Protein AF-A0AAN0IUP1-F1 (afdb_monomer)

Radius of gyration: 58.54 Å; Cα contacts (8 Å, |Δi|>4): 706; chains: 1; bounding box: 157×60×130 Å

Solvent-accessible surface area (backbone atoms only — not comparable to full-atom values): 37793 Å² total; per-residue (Å²): 145,80,88,90,78,92,86,83,76,89,73,86,85,80,87,77,66,53,87,85,48,51,64,49,84,89,52,55,70,70,56,53,50,24,53,51,49,21,56,51,25,57,72,72,66,43,55,75,60,19,48,62,48,45,71,78,63,82,58,68,47,51,52,53,38,52,49,53,51,35,57,76,65,72,49,59,88,84,35,70,73,59,41,55,55,48,25,62,74,68,66,42,41,66,59,44,25,51,42,23,51,77,68,69,40,50,71,61,19,50,53,41,12,71,76,70,20,64,89,48,34,38,56,54,26,40,53,48,13,53,50,28,47,76,72,65,40,56,74,61,13,46,56,23,19,53,67,32,68,46,30,62,56,54,46,48,66,71,28,67,89,40,64,68,64,40,49,55,47,38,72,71,63,71,42,47,64,40,31,42,54,52,18,53,51,28,46,74,72,65,43,53,69,65,13,37,56,31,19,58,73,41,65,39,48,40,60,34,30,52,50,28,48,73,75,64,42,53,68,60,32,47,50,52,30,70,74,68,62,43,37,63,18,18,37,57,57,14,57,58,26,58,73,45,91,49,67,70,44,31,57,48,14,39,55,24,15,53,67,38,67,39,38,66,61,28,42,54,51,24,60,80,71,64,39,61,75,60,33,54,57,44,28,74,74,39,53,50,69,45,12,45,54,49,16,56,55,25,64,77,38,87,91,42,46,67,59,16,33,52,28,22,44,76,42,69,40,52,70,62,18,50,52,47,26,65,73,69,66,42,61,73,63,45,52,59,55,57,73,69,62,53,75,86,53,61,47,70,60,37,47,55,51,20,58,48,27,50,76,70,70,38,52,70,61,17,35,54,34,26,49,56,47,70,37,50,69,62,27,49,51,48,31,61,74,70,65,53,87,77,46,74,72,53,52,55,74,63,48,81,77,86,61,100,81,63,50,76,64,56,51,50,51,50,34,51,52,31,43,52,54,18,53,45,27,48,77,70,65,41,18,67,62,17,19,53,34,16,47,74,42,68,36,56,68,60,15,47,54,28,32,62,73,59,65,49,61,65,61,41,55,50,50,33,68,71,66,72,43,44,66,49,17,43,54,46,24,60,56,50,65,78,44,75,34,80,88,33,65,66,54,42,51,47,31,55,50,22,20,60,73,32,68,36,40,68,63,46,21,50,49,24,46,51,51,20,49,49,27,43,76,77,64,68,34,58,68,61,17,49,54,29,44,50,52,20,48,57,40,50,72,72,53,87,61,98,54,55,68,65,52,50,52,51,47,54,51,51,52,52,31,44,54,53,44,51,52,51,53,54,34,64,69,42,29,87,82,42,50,71,62,32,45,55,51,49,56,57,49,71,68,42,95,61,40,78,80,50,44,64,62,59,56,57,49,30,54,50,31,52,50,30,48,71,73,64,41,40,67,61,20,50,51,52,52,51,51,48,41,70,78,40,76,87,64,67,54,70,82,57,34,60,62,70,60,50,52,54,39,21,69,74,68,78,50,86,80,68,80,84,74,86,76,81,77,86,75,85,88,80,91,85,85,85,91,77,87,82,88,86,82,88,83,92,130

Organism: Amphimedon queenslandica (NCBI:txid400682)

InterPro domains:
  IPR011990 Tetratricopeptide-like helical domain superfamily [SSF48452] (93-331)
  IPR056156 IF140, C-terminal TPR domain [PF24760] (507-629)
  IPR056168 IF140/IFT172/WDR19, TPR domain [PF24762] (45-80)
  IPR056168 IF140/IFT172/WDR19, TPR domain [PF24762] (81-498)

Sequence (685 aa):
MRKLVDSVSSLPVERLPLRDFKGLEDCDPPTVKAVLSFSYHSTMGNMDEAFKDVKNIKSKGVWETLAMMCVKTHRLDVAQDTAEELFLSSGRYDLLNQFYQNSGRWQKAVEVAELNDRLHLKNTYYNLAKHSESVGEIKSAIKSYEQSGTHRFEVVRMLINDPEDLSEYNLRAQDKEVQHYWAEHLECSGDLDGAIDQYRACEDYRSVARLLIFMGDTEEAIKVVEETKDKAAAYHVARVFAQSEDWYRVKKAVRFYTMAKCYSHAITVTKDFGMEAELMNLALLSTTEDKIDAAKYFETKSDSKENAILLYHRAGELSKALELCFQYRQYEVLQQIAEELTESTNPETVRRVAEYFIQQEQFEKAVQMLLQSHKLSEALEMCLRYNVIINEELAEKLTPSPAENETVEETNERVKQLNALADGLVSQGSYHLAAMKYTQASNKLQAMKALLKSGDTERVVFFANVSRQKEIYIMAANYLQSLDWRSNPTVMKNIISFYTKGRALEMLSNFYDTCAKVEIEEYQNYEKALAALNEALLVLEKSKGKHVTSIEEKKTFLKRRLELITKFIDIRSSYPDSPDQSIDQCLLLLNDPHIDTALRTGDLYAMIITHYAYQGDHQQAYKYINELRKRQPGVNLTFYIKQQTLDSINKALGTTLGGESEEKEEEEEKGGDEGSDDSIEEVVD

Mean predicted aligned error: 18.83 Å

Secondary structure (DSSP, 8-state):
-----S---------PPPGGGTT-TTS-HHHHHHHHHHHHHHHHT-HHHHHHHHTT---HHHHHHHHHHHHHTT--TT-TTHHHHHHHHHT-HHHHHHHHHHTT-HHHHHHHHHHT-TTTHHHHHHHHHHHHHHHT-HHHHHHHHHHHT-HHHHHHHHHTT-HHHHHHHHHHH--HHHHHHHHHHHHHHT-HHHHHHHHHHTT-HHHHHHHHHHHT-HHHHHHHHHHH--HHHHHHHHHHHHTSS-HHHHHHHHHHHHHTT-HHHHHHHHHHTT-HHHHHHHHHHS-HHHHHHHHHHHHH-STTHHHHHHHHHHHT-HHHHHHHHHHHT-HHHHHHHHHT--TTS-HHHHHHHHHHHHHTT-HHHHHHHHHHTT-HHHHHHHHHHHT----HHHHHHTSPPPPTT--HHHHHHHHHHHHHHHHHHHHTT-HHHHHHHHHHTT-HHHHHHHHHHH--HHHHHHHHHHH--HHHHHHHHHHHHTS-TTT-HHHHHHHHHHHHHTT-HHHHHHHHHHHHHHHHHTT--HHHHHHHHHHHHHHHHH---S-HHHHHHHHHHHHHHHHHHHHHHHHHHHTTT-HHHHHHHHHHHHT-TTGGGTS-HHHHHHHHHHHHHHHT-HHHHHHHHHHHHHHSTT--GGGTS-HHHHHHHHHHHT---S---------------------------

Structure (mmCIF, N/CA/C/O backbone):
data_AF-A0AAN0IUP1-F1
#
_entry.id   AF-A0AAN0IUP1-F1
#
loop_
_atom_site.group_PDB
_atom_site.id
_atom_site.type_symbol
_atom_site.label_atom_id
_atom_site.label_alt_id
_atom_site.label_comp_id
_atom_site.label_asym_id
_atom_site.label_entity_id
_atom_site.label_seq_id
_atom_site.pdbx_PDB_ins_code
_atom_site.Cartn_x
_atom_site.Cartn_y
_atom_site.Cartn_z
_atom_site.occupancy
_atom_site.B_iso_or_equiv
_atom_site.auth_seq_id
_atom_site.auth_comp_id
_atom_site.auth_asym_id
_atom_site.auth_atom_id
_atom_site.pdbx_PDB_model_num
ATOM 1 N N . MET A 1 1 ? 57.538 31.617 29.903 1.00 43.47 1 MET A N 1
ATOM 2 C CA . MET A 1 1 ? 57.903 30.959 28.629 1.00 43.47 1 MET A CA 1
ATOM 3 C C . MET A 1 1 ? 59.047 29.973 28.860 1.00 43.47 1 MET A C 1
ATOM 5 O O . MET A 1 1 ? 60.183 30.209 28.477 1.00 43.47 1 MET A O 1
ATOM 9 N N . ARG A 1 2 ? 58.740 28.887 29.574 1.00 40.34 2 ARG A N 1
ATOM 10 C CA . ARG A 1 2 ? 59.585 27.708 29.797 1.00 40.34 2 ARG A CA 1
ATOM 11 C C . ARG A 1 2 ? 58.718 26.511 29.400 1.00 40.34 2 ARG A C 1
ATOM 13 O O . ARG A 1 2 ? 57.550 26.511 29.775 1.00 40.34 2 ARG A O 1
ATOM 20 N N . LYS A 1 3 ? 59.340 25.520 28.755 1.00 37.06 3 LYS A N 1
ATOM 21 C CA . LYS A 1 3 ? 58.830 24.177 28.412 1.00 37.06 3 LYS A CA 1
ATOM 22 C C . LYS A 1 3 ? 57.928 24.077 27.175 1.00 37.06 3 LYS A C 1
ATOM 24 O O . LYS A 1 3 ? 56.714 24.101 27.288 1.00 37.06 3 LYS A O 1
ATOM 29 N N . LEU A 1 4 ? 58.575 23.872 26.029 1.00 36.19 4 LEU A N 1
ATOM 30 C CA . LEU A 1 4 ? 58.133 22.991 24.938 1.00 36.19 4 LEU A CA 1
ATOM 31 C C . LEU A 1 4 ? 59.415 22.434 24.286 1.00 36.19 4 LEU A C 1
ATOM 33 O O . LEU A 1 4 ? 59.810 22.802 23.187 1.00 36.19 4 LEU A O 1
ATOM 37 N N . VAL A 1 5 ? 60.136 21.639 25.076 1.00 49.38 5 VAL A N 1
ATOM 38 C CA . VAL A 1 5 ? 61.118 20.651 24.611 1.00 49.38 5 VAL A CA 1
ATOM 39 C C . VAL A 1 5 ? 60.400 19.307 24.760 1.00 49.38 5 VAL A C 1
ATOM 41 O O . VAL A 1 5 ? 59.665 19.143 25.733 1.00 49.38 5 VAL A O 1
ATOM 44 N N . ASP A 1 6 ? 60.609 18.416 23.790 1.00 46.66 6 ASP A N 1
ATOM 45 C CA . ASP A 1 6 ? 60.092 17.039 23.669 1.00 46.66 6 ASP A CA 1
ATOM 46 C C . ASP A 1 6 ? 58.769 16.861 22.903 1.00 46.66 6 ASP A C 1
ATOM 48 O O . ASP A 1 6 ? 57.707 16.664 23.487 1.00 46.66 6 ASP A O 1
ATOM 52 N N . SER A 1 7 ? 58.844 16.904 21.563 1.00 47.22 7 SER A N 1
ATOM 53 C CA . SER A 1 7 ? 58.100 16.019 20.632 1.00 47.22 7 SER A CA 1
ATOM 54 C C . SER A 1 7 ? 58.233 16.478 19.169 1.00 47.22 7 SER A C 1
ATOM 56 O O . SER A 1 7 ? 57.331 17.090 18.609 1.00 47.22 7 SER A O 1
ATOM 58 N N . VAL A 1 8 ? 59.340 16.134 18.501 1.00 46.56 8 VAL A N 1
ATOM 59 C CA . VAL A 1 8 ? 59.295 15.911 17.045 1.00 46.56 8 VAL A CA 1
ATOM 60 C C . VAL A 1 8 ? 59.931 14.560 16.763 1.00 46.56 8 VAL A C 1
ATOM 62 O O . VAL A 1 8 ? 61.143 14.370 16.776 1.00 46.56 8 VAL A O 1
ATOM 65 N N . SER A 1 9 ? 59.018 13.618 16.604 1.00 43.47 9 SER A N 1
ATOM 66 C CA . SER A 1 9 ? 59.139 12.255 16.126 1.00 43.47 9 SER A CA 1
ATOM 67 C C . SER A 1 9 ? 60.028 12.094 14.893 1.00 43.47 9 SER A C 1
ATOM 69 O O . SER A 1 9 ? 59.952 12.862 13.936 1.00 43.47 9 SER A O 1
ATOM 71 N N . SER A 1 10 ? 60.787 11.001 14.912 1.00 56.50 10 SER A N 1
ATOM 72 C CA . SER A 1 10 ? 61.372 10.297 13.772 1.00 56.50 10 SER A CA 1
ATOM 73 C C . SER A 1 10 ? 60.447 10.261 12.546 1.00 56.50 10 SER A C 1
ATOM 75 O O . SER A 1 10 ? 59.453 9.534 12.537 1.00 56.50 10 SER A O 1
ATOM 77 N N . LEU A 1 11 ? 60.798 11.001 11.495 1.00 48.50 11 LEU A N 1
ATOM 78 C CA . LEU A 1 11 ? 60.271 10.759 10.152 1.00 48.50 11 LEU A CA 1
ATOM 79 C C . LEU A 1 11 ? 61.063 9.593 9.530 1.00 48.50 11 LEU A C 1
ATOM 81 O O . LEU A 1 11 ? 62.297 9.644 9.549 1.00 48.50 11 LEU A O 1
ATOM 85 N 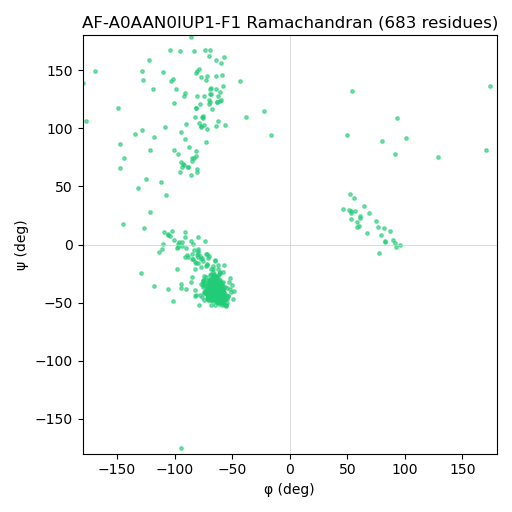N . PRO A 1 12 ? 60.412 8.541 9.003 1.00 53.62 12 PRO A N 1
ATOM 86 C CA . PRO A 1 12 ? 61.114 7.475 8.303 1.00 53.62 12 PRO A CA 1
ATOM 87 C C . PRO A 1 12 ? 61.691 8.043 7.002 1.00 53.62 12 PRO A C 1
ATOM 89 O O . PRO A 1 12 ? 60.960 8.498 6.127 1.00 53.62 12 PRO A O 1
ATOM 92 N N . VAL A 1 13 ? 63.019 8.052 6.884 1.00 62.88 13 VAL A N 1
ATOM 93 C CA . VAL A 1 13 ? 63.693 8.372 5.622 1.00 62.88 13 VAL A CA 1
ATOM 94 C C . VAL A 1 13 ? 63.583 7.142 4.728 1.00 62.88 13 VAL A C 1
ATOM 96 O O . VAL A 1 13 ? 64.319 6.173 4.911 1.00 62.88 13 VAL A O 1
ATOM 99 N N . GLU A 1 14 ? 62.656 7.167 3.777 1.00 59.53 14 GLU A N 1
ATOM 100 C CA . GLU A 1 14 ? 62.517 6.113 2.775 1.00 59.53 14 GLU A CA 1
ATOM 101 C C . GLU A 1 14 ? 63.540 6.343 1.652 1.00 59.53 14 GLU A C 1
ATOM 103 O O . GLU A 1 14 ? 63.548 7.382 0.988 1.00 59.53 14 GLU A O 1
ATOM 108 N N . ARG A 1 15 ? 64.473 5.403 1.472 1.00 67.56 15 ARG A N 1
ATOM 109 C CA . ARG A 1 15 ? 65.486 5.471 0.411 1.00 67.56 15 ARG A CA 1
ATOM 110 C C . ARG A 1 15 ? 64.939 4.792 -0.837 1.00 67.56 15 ARG A C 1
ATOM 112 O O . ARG A 1 15 ? 64.916 3.569 -0.903 1.00 67.56 15 ARG A O 1
ATOM 119 N N . LEU A 1 16 ? 64.522 5.587 -1.819 1.00 61.56 16 LEU A N 1
ATOM 120 C CA . LEU A 1 16 ? 64.077 5.077 -3.113 1.00 61.56 16 LEU A CA 1
ATOM 121 C C . LEU A 1 16 ? 65.252 5.028 -4.111 1.00 61.56 16 LEU A C 1
ATOM 123 O O . LEU A 1 16 ? 65.937 6.035 -4.302 1.00 61.56 16 LEU A O 1
ATOM 127 N N . PRO A 1 17 ? 65.493 3.880 -4.757 1.00 63.50 17 PRO A N 1
ATOM 128 C CA . PRO A 1 17 ? 66.521 3.721 -5.779 1.00 63.50 17 PRO A CA 1
ATOM 129 C C . PRO A 1 17 ? 66.115 4.446 -7.069 1.00 63.50 17 PRO A C 1
ATOM 131 O O . PRO A 1 17 ? 64.938 4.495 -7.438 1.00 63.50 17 PRO A O 1
ATOM 134 N N . LEU A 1 18 ? 67.100 5.014 -7.773 1.00 60.00 18 LEU A N 1
ATOM 135 C CA . LEU A 1 18 ? 66.890 5.630 -9.087 1.00 60.00 18 LEU A CA 1
ATOM 136 C C . LEU A 1 18 ? 66.320 4.595 -10.069 1.00 60.00 18 LEU A C 1
ATOM 138 O O . LEU A 1 18 ? 66.671 3.421 -10.005 1.00 60.00 18 LEU A O 1
ATOM 142 N N . ARG A 1 19 ? 65.450 5.029 -10.994 1.00 57.34 19 ARG A N 1
ATOM 143 C CA . ARG A 1 19 ? 64.669 4.133 -11.873 1.00 57.34 19 ARG A CA 1
ATOM 144 C C . ARG A 1 19 ? 65.523 3.106 -12.623 1.00 57.34 19 ARG A C 1
ATOM 146 O O . ARG A 1 19 ? 65.106 1.961 -12.758 1.00 57.34 19 ARG A O 1
ATOM 153 N N . ASP A 1 20 ? 66.703 3.522 -13.072 1.00 54.50 20 ASP A N 1
ATOM 154 C CA . ASP A 1 20 ? 67.641 2.698 -13.841 1.00 54.50 20 ASP A CA 1
ATOM 155 C C . ASP A 1 20 ? 68.649 1.945 -12.947 1.00 54.50 20 ASP A C 1
ATOM 157 O O . ASP A 1 20 ? 69.563 1.306 -13.445 1.00 54.50 20 ASP A O 1
ATOM 161 N N . PHE A 1 21 ? 68.483 2.017 -11.622 1.00 62.47 21 PHE A N 1
ATOM 162 C CA . PHE A 1 21 ? 69.286 1.333 -10.601 1.00 62.47 21 PHE A CA 1
ATOM 163 C C . PHE A 1 21 ? 68.417 0.514 -9.631 1.00 62.47 21 PHE A C 1
ATOM 165 O O . PHE A 1 21 ? 68.869 0.103 -8.564 1.00 62.47 21 PHE A O 1
ATOM 172 N N . LYS A 1 22 ? 67.155 0.281 -9.996 1.00 60.78 22 LYS A N 1
ATOM 173 C CA . LYS A 1 22 ? 66.226 -0.564 -9.245 1.00 60.78 22 LYS A CA 1
ATOM 174 C C . LYS A 1 22 ? 66.676 -2.032 -9.350 1.00 60.78 22 LYS A C 1
ATOM 176 O O . LYS A 1 22 ? 67.021 -2.472 -10.445 1.00 60.78 22 LYS A O 1
ATOM 181 N N . GLY A 1 23 ? 66.711 -2.770 -8.242 1.00 62.12 23 GLY A N 1
ATOM 182 C CA . GLY A 1 23 ? 67.279 -4.125 -8.129 1.00 62.12 23 GLY A CA 1
ATOM 183 C C . GLY A 1 23 ? 68.734 -4.186 -7.629 1.00 62.12 23 GLY A C 1
ATOM 184 O O . GLY A 1 23 ? 69.291 -5.277 -7.507 1.00 62.12 23 GLY A O 1
ATOM 185 N N . LEU A 1 24 ? 69.362 -3.034 -7.351 1.00 65.19 24 LEU A N 1
ATOM 186 C CA . LEU A 1 24 ? 70.721 -2.920 -6.791 1.00 65.19 24 LEU A CA 1
ATOM 187 C C . LEU A 1 24 ? 70.736 -2.632 -5.283 1.00 65.19 24 LEU A C 1
ATOM 189 O O . LEU A 1 24 ? 71.807 -2.416 -4.719 1.00 65.19 24 LEU A O 1
ATOM 193 N N . GLU A 1 25 ? 69.574 -2.596 -4.633 1.00 66.75 25 GLU A N 1
ATOM 194 C CA . GLU A 1 25 ? 69.416 -2.102 -3.261 1.00 66.75 25 GLU A CA 1
ATOM 195 C C . GLU A 1 25 ? 70.092 -3.016 -2.230 1.00 66.75 25 GLU A C 1
ATOM 197 O O . GLU A 1 25 ? 70.725 -2.521 -1.299 1.00 66.75 25 GLU A O 1
ATOM 202 N N . ASP A 1 26 ? 70.023 -4.332 -2.452 1.00 61.53 26 ASP A N 1
ATOM 203 C CA . ASP A 1 26 ? 70.585 -5.369 -1.574 1.00 61.53 26 ASP A CA 1
ATOM 204 C C . ASP A 1 26 ? 71.909 -5.956 -2.105 1.00 61.53 26 ASP A C 1
ATOM 206 O O . ASP A 1 26 ? 72.391 -6.987 -1.628 1.00 61.53 26 ASP A O 1
ATOM 210 N N . CYS A 1 27 ? 72.504 -5.328 -3.125 1.00 67.12 27 CYS A N 1
ATOM 211 C CA . CYS A 1 27 ? 73.761 -5.789 -3.711 1.00 67.12 27 CYS A CA 1
ATOM 212 C C . CYS A 1 27 ? 74.970 -5.354 -2.874 1.00 67.12 27 CYS A C 1
ATOM 214 O O . CYS A 1 27 ? 74.992 -4.288 -2.256 1.00 67.12 27 CYS A O 1
ATOM 216 N N . ASP A 1 28 ? 76.025 -6.167 -2.886 1.00 71.75 28 ASP A N 1
ATOM 217 C CA . ASP A 1 28 ? 77.265 -5.847 -2.194 1.00 71.75 28 ASP A CA 1
ATOM 218 C C . ASP A 1 28 ? 77.928 -4.584 -2.796 1.00 71.75 28 ASP A C 1
ATOM 220 O O . ASP A 1 28 ? 77.877 -4.366 -4.013 1.00 71.75 28 ASP A O 1
ATOM 224 N N . PRO A 1 29 ? 78.590 -3.738 -1.978 1.00 72.50 29 PRO A N 1
ATOM 225 C CA . PRO A 1 29 ? 79.241 -2.510 -2.448 1.00 72.50 29 PRO A CA 1
ATOM 226 C C . PRO A 1 29 ? 80.188 -2.667 -3.663 1.00 72.50 29 PRO A C 1
ATOM 228 O O . PRO A 1 29 ? 80.224 -1.753 -4.493 1.00 72.50 29 PRO A O 1
ATOM 231 N N . PRO A 1 30 ? 80.940 -3.781 -3.823 1.00 72.19 30 PRO A N 1
ATOM 232 C CA . PRO A 1 30 ? 81.718 -4.058 -5.034 1.00 72.19 30 PRO A CA 1
ATOM 233 C C . PRO A 1 30 ? 80.860 -4.126 -6.302 1.00 72.19 30 PRO A C 1
ATOM 235 O O . PRO A 1 30 ? 81.216 -3.524 -7.314 1.00 72.19 30 PRO A O 1
ATOM 238 N N . THR A 1 31 ? 79.717 -4.809 -6.236 1.00 68.31 31 THR A N 1
ATOM 239 C CA . THR A 1 31 ? 78.783 -4.968 -7.354 1.00 68.31 31 THR A CA 1
ATOM 240 C C . THR A 1 31 ? 78.157 -3.633 -7.751 1.00 68.31 31 THR A C 1
ATOM 242 O O . THR A 1 31 ? 78.135 -3.294 -8.932 1.00 68.31 31 THR A O 1
ATOM 245 N N . VAL A 1 32 ? 77.730 -2.813 -6.784 1.00 70.75 32 VAL A N 1
ATOM 246 C CA . VAL A 1 32 ? 77.173 -1.472 -7.064 1.00 70.75 32 VAL A CA 1
ATOM 247 C C . VAL A 1 32 ? 78.206 -0.573 -7.748 1.00 70.75 32 VAL A C 1
ATOM 249 O O . VAL A 1 32 ? 77.893 0.121 -8.717 1.00 70.75 32 VAL A O 1
ATOM 252 N N . LYS A 1 33 ? 79.464 -0.616 -7.288 1.00 73.94 33 LYS A N 1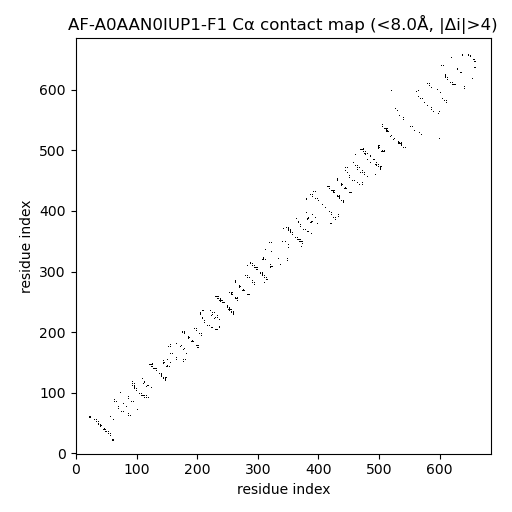
ATOM 253 C CA . LYS A 1 33 ? 80.562 0.137 -7.903 1.00 73.94 33 LYS A CA 1
ATOM 254 C C . LYS A 1 33 ? 80.822 -0.316 -9.339 1.00 73.94 33 LYS A C 1
ATOM 256 O O . LYS A 1 33 ? 80.979 0.531 -10.209 1.00 73.94 33 LYS A O 1
ATOM 261 N N . ALA A 1 34 ? 80.820 -1.621 -9.588 1.00 71.81 34 ALA A N 1
ATOM 262 C CA . ALA A 1 34 ? 81.025 -2.178 -10.918 1.00 71.81 34 ALA A CA 1
ATOM 263 C C . ALA A 1 34 ? 79.933 -1.751 -11.921 1.00 71.81 34 ALA A C 1
ATOM 265 O O . ALA A 1 34 ? 80.241 -1.433 -13.066 1.00 71.81 34 ALA A O 1
ATOM 266 N N . VAL A 1 35 ? 78.673 -1.648 -11.489 1.00 69.81 35 VAL A N 1
ATOM 267 C CA . VAL A 1 35 ? 77.553 -1.196 -12.341 1.00 69.81 35 VAL A CA 1
ATOM 268 C C . VAL A 1 35 ? 77.618 0.297 -12.644 1.00 69.81 35 VAL A C 1
ATOM 270 O O . VAL A 1 35 ? 77.350 0.720 -13.769 1.00 69.81 35 VAL A O 1
ATOM 273 N N . LEU A 1 36 ? 78.009 1.110 -11.663 1.00 72.94 36 LEU A N 1
ATOM 274 C CA . LEU A 1 36 ? 78.239 2.540 -11.874 1.00 72.94 36 LEU A CA 1
ATOM 275 C C . LEU A 1 36 ? 79.427 2.779 -12.814 1.00 72.94 36 LEU A C 1
ATOM 277 O O . LEU A 1 36 ? 79.326 3.600 -13.726 1.00 72.94 36 LEU A O 1
ATOM 281 N N . SER A 1 37 ? 80.519 2.031 -12.633 1.00 73.31 37 SER A N 1
ATOM 282 C CA . SER A 1 37 ? 81.678 2.060 -13.529 1.00 73.31 37 SER A CA 1
ATOM 283 C C . SER A 1 37 ? 81.301 1.624 -14.945 1.00 73.31 37 SER A C 1
ATOM 285 O O . SER A 1 37 ? 81.658 2.312 -15.895 1.00 73.31 37 SER A O 1
ATOM 287 N N . PHE A 1 38 ? 80.474 0.589 -15.106 1.00 72.81 38 PHE A N 1
ATOM 288 C CA . PHE A 1 38 ? 79.922 0.223 -16.409 1.00 72.81 38 PHE A CA 1
ATOM 289 C C . PHE A 1 38 ? 79.115 1.348 -17.049 1.00 72.81 38 PHE A C 1
ATOM 291 O O . PHE A 1 38 ? 79.353 1.687 -18.204 1.00 72.81 38 PHE A O 1
ATOM 298 N N . SER A 1 39 ? 78.166 1.945 -16.320 1.00 68.44 39 SER A N 1
ATOM 299 C CA . SER A 1 39 ? 77.334 3.028 -16.858 1.00 68.44 39 SER A CA 1
ATOM 300 C C . SER A 1 39 ? 78.191 4.221 -17.295 1.00 68.44 39 SER A C 1
ATOM 302 O O . SER A 1 39 ? 77.894 4.873 -18.298 1.00 68.44 39 SER A O 1
ATOM 304 N N . TYR A 1 40 ? 79.275 4.497 -16.570 1.00 74.75 40 TYR A N 1
ATOM 305 C CA . TYR A 1 40 ? 80.248 5.524 -16.920 1.00 74.75 40 TYR A CA 1
ATOM 306 C C . TYR A 1 40 ? 81.050 5.155 -18.181 1.00 74.75 40 TYR A C 1
ATOM 308 O O . TYR A 1 40 ? 81.062 5.912 -19.149 1.00 74.75 40 TYR A O 1
ATOM 316 N N . HIS A 1 41 ? 81.657 3.969 -18.235 1.00 71.69 41 HIS A N 1
ATOM 317 C CA . HIS A 1 41 ? 82.442 3.533 -19.395 1.00 71.69 41 HIS A CA 1
ATOM 318 C C . HIS A 1 41 ? 81.577 3.350 -20.661 1.00 71.69 41 HIS A C 1
ATOM 320 O O . HIS A 1 41 ? 82.006 3.707 -21.758 1.00 71.69 41 HIS A O 1
ATOM 326 N N . SER A 1 42 ? 80.324 2.901 -20.517 1.00 65.00 42 SER A N 1
ATOM 327 C CA . SER A 1 42 ? 79.353 2.746 -21.611 1.00 65.00 42 SER A CA 1
ATOM 328 C C . SER A 1 42 ? 78.907 4.083 -22.208 1.00 65.00 42 SER A C 1
ATOM 330 O O . SER A 1 42 ? 78.672 4.165 -23.415 1.00 65.00 42 SER A O 1
ATOM 332 N N . THR A 1 43 ? 78.773 5.133 -21.392 1.00 67.75 43 THR A N 1
ATOM 333 C CA . THR A 1 43 ? 78.453 6.486 -21.890 1.00 67.75 43 THR A CA 1
ATOM 334 C C . THR A 1 43 ? 79.656 7.135 -22.570 1.00 67.75 43 THR A C 1
ATOM 336 O O . THR A 1 43 ? 79.481 7.857 -23.547 1.00 67.75 43 THR A O 1
ATOM 339 N N . MET A 1 44 ? 80.871 6.805 -22.124 1.00 72.94 44 MET A N 1
ATOM 340 C CA . MET A 1 44 ? 82.130 7.260 -22.728 1.00 72.94 44 MET A CA 1
ATOM 341 C C . MET A 1 44 ? 82.539 6.480 -23.991 1.00 72.94 44 MET A C 1
ATOM 343 O O . MET A 1 44 ? 83.449 6.907 -24.695 1.00 72.94 44 MET A O 1
ATOM 347 N N . GLY A 1 45 ? 81.879 5.357 -24.303 1.00 61.19 45 GLY A N 1
ATOM 348 C CA . GLY A 1 45 ? 82.188 4.520 -25.472 1.00 61.19 45 GLY A CA 1
ATOM 349 C C . GLY A 1 45 ? 83.395 3.585 -25.303 1.00 61.19 45 GLY A C 1
ATOM 350 O O . GLY A 1 45 ? 83.797 2.942 -26.270 1.00 61.19 45 GLY A O 1
ATOM 351 N N . ASN A 1 46 ? 83.956 3.471 -24.092 1.00 71.31 46 ASN A N 1
ATOM 352 C CA . ASN A 1 46 ? 85.077 2.576 -23.776 1.00 71.31 46 ASN A CA 1
ATOM 353 C C . ASN A 1 46 ? 84.564 1.181 -23.385 1.00 71.31 46 ASN A C 1
ATOM 355 O O . ASN A 1 46 ? 84.397 0.848 -22.209 1.00 71.31 46 ASN A O 1
ATOM 359 N N . MET A 1 47 ? 84.300 0.355 -24.396 1.00 60.91 47 MET A N 1
ATOM 360 C CA . MET A 1 47 ? 83.552 -0.896 -24.228 1.00 60.91 47 MET A CA 1
ATOM 361 C C . MET A 1 47 ? 84.355 -2.023 -23.565 1.00 60.91 47 MET A C 1
ATOM 363 O O . MET A 1 47 ? 83.804 -2.777 -22.765 1.00 60.91 47 MET A O 1
ATOM 367 N N . ASP A 1 48 ? 85.662 -2.104 -23.824 1.00 62.75 48 ASP A N 1
ATOM 368 C CA . ASP A 1 48 ? 86.528 -3.134 -23.232 1.00 62.75 48 ASP A CA 1
ATOM 369 C C . ASP A 1 48 ? 86.684 -2.970 -21.712 1.00 62.75 48 ASP A C 1
ATOM 371 O O . ASP A 1 48 ? 86.802 -3.953 -20.974 1.00 62.75 48 ASP A O 1
ATOM 375 N N . GLU A 1 49 ? 86.677 -1.722 -21.235 1.00 68.00 49 GLU A N 1
ATOM 376 C CA . GLU A 1 49 ? 86.745 -1.391 -19.808 1.00 68.00 49 GLU A CA 1
ATOM 377 C C . GLU A 1 49 ? 85.389 -1.591 -19.135 1.00 68.00 49 GLU A C 1
ATOM 379 O O . GLU A 1 49 ? 85.324 -2.262 -18.104 1.00 68.00 49 GLU A O 1
ATOM 384 N N . ALA A 1 50 ? 84.301 -1.145 -19.776 1.00 65.44 50 ALA A N 1
ATOM 385 C CA . ALA A 1 50 ? 82.943 -1.418 -19.310 1.00 65.44 50 ALA A CA 1
ATOM 386 C C . ALA A 1 50 ? 82.713 -2.928 -19.112 1.00 65.44 50 ALA A C 1
ATOM 388 O O . ALA A 1 50 ? 82.196 -3.362 -18.083 1.00 65.44 50 ALA A O 1
ATOM 389 N N . PHE A 1 51 ? 83.157 -3.755 -20.063 1.00 63.34 51 PHE A N 1
ATOM 390 C CA . PHE A 1 51 ? 82.973 -5.203 -19.999 1.00 63.34 51 PHE A CA 1
ATOM 391 C C . PHE A 1 51 ? 83.778 -5.858 -18.869 1.00 63.34 51 PHE A C 1
ATOM 393 O O . PHE A 1 51 ? 83.273 -6.760 -18.198 1.00 63.34 51 PHE A O 1
ATOM 400 N N . LYS A 1 52 ? 85.012 -5.404 -18.608 1.00 67.88 52 LYS A N 1
ATOM 401 C CA . LYS A 1 52 ? 85.828 -5.918 -17.491 1.00 67.88 52 LYS A CA 1
ATOM 402 C C . LYS A 1 52 ? 85.171 -5.684 -16.136 1.00 67.88 52 LYS A C 1
ATOM 404 O O . LYS A 1 52 ? 85.258 -6.568 -15.283 1.00 67.88 52 LYS A O 1
ATOM 409 N N . ASP A 1 53 ? 84.509 -4.545 -15.964 1.00 67.81 53 ASP A N 1
ATOM 410 C CA . ASP A 1 53 ? 83.880 -4.180 -14.696 1.00 67.81 53 ASP A CA 1
ATOM 411 C C . ASP A 1 53 ? 82.704 -5.108 -14.357 1.00 67.81 53 ASP A C 1
ATOM 413 O O . ASP A 1 53 ? 82.533 -5.495 -13.203 1.00 67.81 53 ASP A O 1
ATOM 417 N N . VAL A 1 54 ? 81.934 -5.547 -15.358 1.00 65.44 54 VAL A N 1
ATOM 418 C CA . VAL A 1 54 ? 80.694 -6.321 -15.141 1.00 65.44 54 VAL A CA 1
ATOM 419 C C . VAL A 1 54 ? 80.885 -7.830 -15.290 1.00 65.44 54 VAL A C 1
ATOM 421 O O . VAL A 1 54 ? 80.126 -8.600 -14.706 1.00 65.44 54 VAL A O 1
ATOM 424 N N . LYS A 1 55 ? 81.938 -8.291 -15.981 1.00 64.62 55 LYS A N 1
ATOM 425 C CA . LYS A 1 55 ? 82.192 -9.718 -16.284 1.00 64.62 55 LYS A CA 1
ATOM 426 C C . LYS A 1 55 ? 82.146 -10.658 -15.069 1.00 64.62 55 LYS A C 1
ATOM 428 O O . LYS A 1 55 ? 81.829 -11.834 -15.221 1.00 64.62 55 LYS A O 1
ATOM 433 N N . ASN A 1 56 ? 82.466 -10.161 -13.874 1.00 62.78 56 ASN A N 1
ATOM 434 C CA . ASN A 1 56 ? 82.508 -10.959 -12.644 1.00 62.78 56 ASN A CA 1
ATOM 435 C C . ASN A 1 56 ? 81.245 -10.843 -11.775 1.00 62.78 56 ASN A C 1
ATOM 437 O O . ASN A 1 56 ? 81.152 -11.521 -10.747 1.00 62.78 56 ASN A O 1
ATOM 441 N N . ILE A 1 57 ? 80.277 -10.009 -12.162 1.00 66.31 57 ILE A N 1
ATOM 442 C CA . ILE A 1 57 ? 79.026 -9.839 -11.426 1.00 66.31 57 ILE A CA 1
ATOM 443 C C . ILE A 1 57 ? 78.142 -11.061 -11.676 1.00 66.31 57 ILE A C 1
ATOM 445 O O . ILE A 1 57 ? 77.890 -11.442 -12.814 1.00 66.31 57 ILE A O 1
ATOM 449 N N . LYS A 1 58 ? 77.652 -11.686 -10.605 1.00 59.44 58 LYS A N 1
ATOM 450 C CA . LYS A 1 58 ? 76.780 -12.876 -10.674 1.00 59.44 58 LYS A CA 1
ATOM 451 C C . LYS A 1 58 ? 75.335 -12.596 -10.258 1.00 59.44 58 LYS A C 1
ATOM 453 O O . LYS A 1 58 ? 74.517 -13.509 -10.234 1.00 59.44 58 LYS A O 1
ATOM 458 N N . SER A 1 59 ? 75.025 -11.352 -9.895 1.00 64.50 59 SER A N 1
ATOM 459 C CA . SER A 1 59 ? 73.701 -10.972 -9.405 1.00 64.50 59 SER A CA 1
ATOM 460 C C . SER A 1 59 ? 72.704 -10.824 -10.554 1.00 64.50 59 SER A C 1
ATOM 462 O O . SER A 1 59 ? 72.894 -10.003 -11.451 1.00 64.50 59 SER A O 1
ATOM 464 N N . LYS A 1 60 ? 71.623 -11.608 -10.504 1.00 62.09 60 LYS A N 1
ATOM 465 C CA . LYS A 1 60 ? 70.569 -11.664 -11.529 1.00 62.09 60 LYS A CA 1
ATOM 466 C C . LYS A 1 60 ? 69.894 -10.302 -11.766 1.00 62.09 60 LYS A C 1
ATOM 468 O O . LYS A 1 60 ? 69.757 -9.887 -12.911 1.00 62.09 60 LYS A O 1
ATOM 473 N N . GLY A 1 61 ? 69.549 -9.578 -10.696 1.00 62.75 61 GLY A N 1
ATOM 474 C CA . GLY A 1 61 ? 68.860 -8.280 -10.788 1.00 62.75 61 GLY A CA 1
ATOM 475 C C . GLY A 1 61 ? 69.705 -7.174 -11.427 1.00 62.75 61 GLY A C 1
ATOM 476 O O . GLY A 1 61 ? 69.189 -6.308 -12.122 1.00 62.75 61 GLY A O 1
ATOM 477 N N . VAL A 1 62 ? 71.027 -7.240 -11.271 1.00 63.69 62 VAL A N 1
ATOM 478 C CA . VAL A 1 62 ? 71.961 -6.278 -11.872 1.00 63.69 62 VAL A CA 1
ATOM 479 C C . VAL A 1 62 ? 72.034 -6.425 -13.385 1.00 63.69 62 VAL A C 1
ATOM 481 O O . VAL A 1 62 ? 72.027 -5.437 -14.120 1.00 63.69 62 VAL A O 1
ATOM 484 N N . TRP A 1 63 ? 72.076 -7.670 -13.845 1.00 65.44 63 TRP A N 1
ATOM 485 C CA . TRP A 1 63 ? 72.083 -7.988 -15.263 1.00 65.44 63 TRP A CA 1
ATOM 486 C C . TRP A 1 63 ? 70.748 -7.667 -15.944 1.00 65.44 63 TRP A C 1
ATOM 488 O O . TRP A 1 63 ? 70.757 -7.184 -17.073 1.00 65.44 63 TRP A O 1
ATOM 498 N N . GLU A 1 64 ? 69.614 -7.850 -15.258 1.00 62.62 64 GLU A N 1
ATOM 499 C CA . GLU A 1 64 ? 68.292 -7.423 -15.748 1.00 62.62 64 GLU A CA 1
ATOM 500 C C . GLU A 1 64 ? 68.246 -5.915 -16.034 1.00 62.62 64 GLU A C 1
ATOM 502 O O . GLU A 1 64 ? 67.788 -5.483 -17.096 1.00 62.62 64 GLU A O 1
ATOM 507 N N . THR A 1 65 ? 68.773 -5.107 -15.115 1.00 64.69 65 THR A N 1
ATOM 508 C CA . THR A 1 65 ? 68.812 -3.645 -15.243 1.00 64.69 65 THR A CA 1
ATOM 509 C C . THR A 1 65 ? 69.756 -3.193 -16.359 1.00 64.69 65 THR A C 1
ATOM 511 O O . THR A 1 65 ? 69.414 -2.302 -17.140 1.00 64.69 65 THR A O 1
ATOM 514 N N . LEU A 1 66 ? 70.901 -3.864 -16.508 1.00 66.19 66 LEU A N 1
ATOM 515 C CA . LEU A 1 66 ? 71.846 -3.643 -17.603 1.00 66.19 66 LEU A CA 1
ATOM 516 C C . LEU A 1 66 ? 71.209 -3.899 -18.974 1.00 66.19 66 LEU A C 1
ATOM 518 O O . LEU A 1 66 ? 71.304 -3.081 -19.889 1.00 66.19 66 LEU A O 1
ATOM 522 N N . ALA A 1 67 ? 70.518 -5.029 -19.095 1.00 64.38 67 ALA A N 1
ATOM 523 C CA . ALA A 1 67 ? 69.904 -5.464 -20.335 1.00 64.38 67 ALA A CA 1
ATOM 524 C C . ALA A 1 67 ? 68.729 -4.545 -20.729 1.00 64.38 67 ALA A C 1
ATOM 526 O O . ALA A 1 67 ? 68.590 -4.166 -21.894 1.00 64.38 67 ALA A O 1
ATOM 527 N N . MET A 1 68 ? 67.948 -4.073 -19.750 1.00 63.78 68 MET A N 1
ATOM 528 C CA . MET A 1 68 ? 66.910 -3.057 -19.963 1.00 63.78 68 MET A CA 1
ATOM 529 C C . MET A 1 68 ? 67.482 -1.735 -20.502 1.00 63.78 68 MET A C 1
ATOM 531 O O . MET A 1 68 ? 66.871 -1.104 -21.367 1.00 63.78 68 MET A O 1
ATOM 535 N N . MET A 1 69 ? 68.652 -1.310 -20.016 1.00 65.06 69 MET A N 1
ATOM 536 C CA . MET A 1 69 ? 69.324 -0.095 -20.487 1.00 65.06 69 MET A CA 1
ATOM 537 C C . MET A 1 69 ? 69.818 -0.223 -21.932 1.00 65.06 69 MET A C 1
ATOM 539 O O . MET A 1 69 ? 69.647 0.715 -22.714 1.00 65.06 69 MET A O 1
ATOM 543 N N . CYS A 1 70 ? 70.353 -1.381 -22.327 1.00 66.75 70 CYS A N 1
ATOM 544 C CA . CYS A 1 70 ? 70.767 -1.644 -23.711 1.00 66.75 70 CYS A CA 1
ATOM 545 C C . CYS A 1 70 ? 69.587 -1.581 -24.697 1.00 66.75 70 CYS A C 1
ATOM 547 O O . CYS A 1 70 ? 69.705 -0.970 -25.760 1.00 66.75 70 CYS A O 1
ATOM 549 N N . VAL A 1 71 ? 68.426 -2.137 -24.326 1.00 65.12 71 VAL A N 1
ATOM 550 C CA . VAL A 1 71 ? 67.207 -2.082 -25.157 1.00 65.12 71 VAL A CA 1
ATOM 551 C C . VAL A 1 71 ? 66.687 -0.649 -25.288 1.00 65.12 71 VAL A C 1
ATOM 553 O O . VAL A 1 71 ? 66.391 -0.211 -26.397 1.00 65.12 71 VAL A O 1
ATOM 556 N N . LYS A 1 72 ? 66.633 0.112 -24.186 1.00 65.00 72 LYS A N 1
ATOM 557 C CA . LYS A 1 72 ? 66.147 1.507 -24.186 1.00 65.00 72 LYS A CA 1
ATOM 558 C C . LYS A 1 72 ? 67.037 2.473 -24.966 1.00 65.00 72 LYS A C 1
ATOM 560 O O . LYS A 1 72 ? 66.547 3.480 -25.463 1.00 65.00 72 LYS A O 1
ATOM 565 N N . THR A 1 73 ? 68.338 2.207 -25.032 1.00 65.25 73 THR A N 1
ATOM 566 C CA . THR A 1 73 ? 69.312 3.094 -25.689 1.00 65.25 73 THR A CA 1
ATOM 567 C C . THR A 1 73 ? 69.580 2.725 -27.150 1.00 65.25 73 THR A C 1
ATOM 569 O O . THR A 1 73 ? 70.402 3.379 -27.785 1.00 65.25 73 THR A O 1
ATOM 572 N N . HIS A 1 74 ? 68.899 1.704 -27.697 1.00 61.28 74 HIS A N 1
ATOM 573 C CA . HIS A 1 74 ? 69.111 1.165 -29.053 1.00 61.28 74 HIS A CA 1
ATOM 574 C C . HIS A 1 74 ? 70.576 0.780 -29.364 1.00 61.28 74 HIS A C 1
ATOM 576 O O . HIS A 1 74 ? 70.973 0.676 -30.524 1.00 61.28 74 HIS A O 1
ATOM 582 N N . ARG A 1 75 ? 71.388 0.532 -28.328 1.00 63.59 75 ARG A N 1
ATOM 583 C CA . ARG A 1 75 ? 72.813 0.170 -28.421 1.00 63.59 75 ARG A CA 1
ATOM 584 C C . ARG A 1 75 ? 72.956 -1.349 -28.329 1.00 63.59 75 ARG A C 1
ATOM 586 O O . ARG A 1 75 ? 73.222 -1.914 -27.270 1.00 63.59 75 ARG A O 1
ATOM 593 N N . LEU A 1 76 ? 72.654 -2.002 -29.451 1.00 59.44 76 LEU A N 1
ATOM 594 C CA . LEU A 1 76 ? 72.564 -3.464 -29.605 1.00 59.44 76 LEU A CA 1
ATOM 595 C C . LEU A 1 76 ? 73.927 -4.131 -29.877 1.00 59.44 76 LEU A C 1
ATOM 597 O O . LEU A 1 76 ? 74.057 -5.349 -29.790 1.00 59.44 76 LEU A O 1
ATOM 601 N N . ASP A 1 77 ? 74.935 -3.325 -30.197 1.00 58.56 77 ASP A N 1
ATOM 602 C CA . ASP A 1 77 ? 76.330 -3.667 -30.489 1.00 58.56 77 ASP A CA 1
ATOM 603 C C . ASP A 1 77 ? 77.076 -4.287 -29.297 1.00 58.56 77 ASP A C 1
ATOM 605 O O . ASP A 1 77 ? 77.973 -5.104 -29.475 1.00 58.56 77 ASP A O 1
ATOM 609 N N . VAL A 1 78 ? 76.664 -3.954 -28.075 1.00 56.72 78 VAL A N 1
ATOM 610 C CA . VAL A 1 78 ? 77.319 -4.384 -26.826 1.00 56.72 78 VAL A CA 1
ATOM 611 C C . VAL A 1 78 ? 76.900 -5.792 -26.384 1.00 56.72 78 VAL A C 1
ATOM 613 O O . VAL A 1 78 ? 77.525 -6.381 -25.503 1.00 56.72 78 VAL A O 1
ATOM 616 N N . ALA A 1 79 ? 75.813 -6.327 -26.947 1.00 54.97 79 ALA A N 1
ATOM 617 C CA . ALA A 1 79 ? 75.016 -7.322 -26.237 1.00 54.97 79 ALA A CA 1
ATOM 618 C C . ALA A 1 79 ? 74.400 -8.421 -27.122 1.00 54.97 79 ALA A C 1
ATOM 620 O O . ALA A 1 79 ? 73.477 -9.093 -26.679 1.00 54.97 79 ALA A O 1
ATOM 621 N N . GLN A 1 80 ? 74.868 -8.635 -28.358 1.00 55.22 80 GLN A N 1
ATOM 622 C CA . GLN A 1 80 ? 74.215 -9.605 -29.254 1.00 55.22 80 GLN A CA 1
ATOM 623 C C . GLN A 1 80 ? 74.200 -11.043 -28.722 1.00 55.22 80 GLN A C 1
ATOM 625 O O . GLN A 1 80 ? 73.145 -11.670 -28.770 1.00 55.22 80 GLN A O 1
ATOM 630 N N . ASP A 1 81 ? 75.324 -11.538 -28.200 1.00 55.91 81 ASP A N 1
ATOM 631 C CA . ASP A 1 81 ? 75.415 -12.926 -27.721 1.00 55.91 81 ASP A CA 1
ATOM 632 C C . ASP A 1 81 ? 75.134 -13.029 -26.217 1.00 55.91 81 ASP A C 1
ATOM 634 O O . ASP A 1 81 ? 74.506 -13.975 -25.750 1.00 55.91 81 ASP A O 1
ATOM 638 N N . THR A 1 82 ? 75.533 -12.015 -25.446 1.00 60.78 82 THR A N 1
ATOM 639 C CA . THR A 1 82 ? 75.371 -12.014 -23.989 1.00 60.78 82 THR A CA 1
ATOM 640 C C . THR A 1 82 ? 73.970 -11.592 -23.553 1.00 60.78 82 THR A C 1
ATOM 642 O O . THR A 1 82 ? 73.432 -12.209 -22.641 1.00 60.78 82 THR A O 1
ATOM 645 N N . ALA A 1 83 ? 73.319 -10.601 -24.182 1.00 63.62 83 ALA A N 1
ATOM 646 C CA . ALA A 1 83 ? 71.974 -10.195 -23.750 1.00 63.62 83 ALA A CA 1
ATOM 647 C C . ALA A 1 83 ? 70.916 -11.264 -24.031 1.00 63.62 83 ALA A C 1
ATOM 649 O O . ALA A 1 83 ? 69.985 -11.393 -23.243 1.00 63.62 83 ALA A O 1
ATOM 650 N N . GLU A 1 84 ? 71.069 -12.054 -25.098 1.00 67.56 84 GLU A N 1
ATOM 651 C CA . GLU A 1 84 ? 70.184 -13.186 -25.399 1.00 67.56 84 GLU A CA 1
ATOM 652 C C . GLU A 1 84 ? 70.194 -14.201 -24.238 1.00 67.56 84 GLU A C 1
ATOM 654 O O . GLU A 1 84 ? 69.146 -14.483 -23.653 1.00 67.56 84 GLU A O 1
ATOM 659 N N . GLU A 1 85 ? 71.376 -14.651 -23.801 1.00 66.25 85 GLU A N 1
ATOM 660 C CA . GLU A 1 85 ? 71.529 -15.542 -22.637 1.00 66.25 85 GLU A CA 1
ATOM 661 C C . GLU A 1 85 ? 71.041 -14.904 -21.323 1.00 66.25 85 GLU A C 1
ATOM 663 O O . GLU A 1 85 ? 70.470 -15.574 -20.454 1.00 66.25 85 GLU A O 1
ATOM 668 N N . LEU A 1 86 ? 71.229 -13.594 -21.164 1.00 65.88 86 LEU A N 1
ATOM 669 C CA . LEU A 1 86 ? 70.829 -12.862 -19.963 1.00 65.88 86 LEU A CA 1
ATOM 670 C C . LEU A 1 86 ? 69.312 -12.683 -19.864 1.00 65.88 86 LEU A C 1
ATOM 672 O O . LEU A 1 86 ? 68.742 -12.856 -18.787 1.00 65.88 86 LEU A O 1
ATOM 676 N N . PHE A 1 87 ? 68.622 -12.386 -20.964 1.00 69.19 87 PHE A N 1
ATOM 677 C CA . PHE A 1 87 ? 67.163 -12.314 -20.950 1.00 69.19 87 PHE A CA 1
ATOM 678 C C . PHE A 1 87 ? 66.523 -13.697 -20.759 1.00 69.19 87 PHE A C 1
ATOM 680 O O . PHE A 1 87 ? 65.532 -13.825 -20.036 1.00 69.19 87 PHE A O 1
ATOM 687 N N . LEU A 1 88 ? 67.133 -14.745 -21.325 1.00 70.56 88 LEU A N 1
ATOM 688 C CA . LEU A 1 88 ? 66.713 -16.132 -21.110 1.00 70.56 88 LEU A CA 1
ATOM 689 C C . LEU A 1 88 ? 66.891 -16.566 -19.648 1.00 70.56 88 LEU A C 1
ATOM 691 O O . LEU A 1 88 ? 65.974 -17.134 -19.059 1.00 70.56 88 LEU A O 1
ATOM 695 N N . SER A 1 89 ? 68.038 -16.264 -19.034 1.00 66.81 89 SER A N 1
ATOM 696 C CA . SER A 1 89 ? 68.308 -16.600 -17.626 1.00 66.81 89 SER A CA 1
ATOM 697 C C . SER A 1 89 ? 67.526 -15.728 -16.635 1.00 66.81 89 SER A C 1
ATOM 699 O O . SER A 1 89 ? 67.192 -16.182 -15.533 1.00 66.81 89 SER A O 1
ATOM 701 N N . SER A 1 90 ? 67.178 -14.495 -17.019 1.00 65.00 90 SER A N 1
ATOM 702 C CA . SER A 1 90 ? 66.301 -13.627 -16.227 1.00 65.00 90 SER A CA 1
ATOM 703 C C . SER A 1 90 ? 64.830 -14.038 -16.274 1.00 65.00 90 SER A C 1
ATOM 705 O O . SER A 1 90 ? 64.116 -13.841 -15.290 1.00 65.00 90 SER A O 1
ATOM 707 N N . GLY A 1 91 ? 64.396 -14.698 -17.352 1.00 68.81 91 GLY A N 1
ATOM 708 C CA . GLY A 1 91 ? 62.992 -15.039 -17.600 1.00 68.81 91 GLY A CA 1
ATOM 709 C C . GLY A 1 91 ? 62.166 -13.842 -18.087 1.00 68.81 91 GLY A C 1
ATOM 710 O O . GLY A 1 91 ? 60.937 -13.882 -18.052 1.00 68.81 91 GLY A O 1
ATOM 711 N N . ARG A 1 92 ? 62.827 -12.761 -18.525 1.00 73.19 92 ARG A N 1
ATOM 712 C CA . ARG A 1 92 ? 62.212 -11.529 -19.045 1.00 73.19 92 ARG A CA 1
ATOM 713 C C . ARG A 1 92 ? 62.115 -11.573 -20.568 1.00 73.19 92 ARG A C 1
ATOM 715 O O . ARG A 1 92 ? 62.828 -10.876 -21.290 1.00 73.19 92 ARG A O 1
ATOM 722 N N . TYR A 1 93 ? 61.220 -12.432 -21.050 1.00 80.56 93 TYR A N 1
ATOM 723 C CA . TYR A 1 93 ? 60.983 -12.657 -22.479 1.00 80.56 93 TYR A CA 1
ATOM 724 C C . TYR A 1 93 ? 60.379 -11.442 -23.202 1.00 80.56 93 TYR A C 1
ATOM 726 O O . TYR A 1 93 ? 60.556 -11.311 -24.409 1.00 80.56 93 TYR A O 1
ATOM 734 N N . ASP A 1 94 ? 59.748 -10.525 -22.465 1.00 76.81 94 ASP A N 1
ATOM 735 C CA . ASP A 1 94 ? 59.236 -9.244 -22.961 1.00 76.81 94 ASP A CA 1
ATOM 736 C C . ASP A 1 94 ? 60.355 -8.332 -23.488 1.00 76.81 94 ASP A C 1
ATOM 738 O O . ASP A 1 94 ? 60.267 -7.772 -24.583 1.00 76.81 94 ASP A O 1
ATOM 742 N N . LEU A 1 95 ? 61.453 -8.230 -22.736 1.00 77.38 95 LEU A N 1
ATOM 743 C CA . LEU A 1 95 ? 62.623 -7.447 -23.135 1.00 77.38 95 LEU A CA 1
ATOM 744 C C . LEU A 1 95 ? 63.440 -8.155 -24.221 1.00 77.38 95 LEU A C 1
ATOM 746 O O . LEU A 1 95 ? 63.968 -7.486 -25.108 1.00 77.38 95 LEU A O 1
ATOM 750 N N . LEU A 1 96 ? 63.490 -9.492 -24.199 1.00 80.94 96 LEU A N 1
ATOM 751 C CA . LEU A 1 96 ? 64.114 -10.288 -25.261 1.00 80.94 96 LEU A CA 1
ATOM 752 C C . LEU A 1 96 ? 63.402 -10.099 -26.606 1.00 80.94 96 LEU A C 1
ATOM 754 O O . LEU A 1 96 ? 64.044 -9.907 -27.637 1.00 80.94 96 LEU A O 1
ATOM 758 N N . ASN A 1 97 ? 62.069 -10.111 -26.592 1.00 83.69 97 ASN A N 1
ATOM 759 C CA . ASN A 1 97 ? 61.243 -9.872 -27.767 1.00 83.69 97 ASN A CA 1
ATOM 760 C C . ASN A 1 97 ? 61.502 -8.467 -28.341 1.00 83.69 97 ASN A C 1
ATOM 762 O O . ASN A 1 97 ? 61.816 -8.328 -29.523 1.00 83.69 97 ASN A O 1
ATOM 766 N N . GLN A 1 98 ? 61.487 -7.427 -27.499 1.00 81.44 98 GLN A N 1
ATOM 767 C CA . GLN A 1 98 ? 61.832 -6.059 -27.916 1.00 81.44 98 GLN A CA 1
ATOM 768 C C . GLN A 1 98 ? 63.268 -5.944 -28.449 1.00 81.44 98 GLN A C 1
ATOM 770 O O . GLN A 1 98 ? 63.511 -5.256 -29.441 1.00 81.44 98 GLN A O 1
ATOM 775 N N . PHE A 1 99 ? 64.221 -6.640 -27.827 1.00 81.38 99 PHE A N 1
ATOM 776 C CA . PHE A 1 99 ? 65.609 -6.684 -28.277 1.00 81.38 99 PHE A CA 1
ATOM 777 C C . PHE A 1 99 ? 65.735 -7.270 -29.688 1.00 81.38 99 PHE A C 1
ATOM 779 O O . PHE A 1 99 ? 66.409 -6.683 -30.540 1.00 81.38 99 PHE A O 1
ATOM 786 N N . TYR A 1 100 ? 65.061 -8.388 -29.973 1.00 84.25 100 TYR A N 1
ATOM 787 C CA . TYR A 1 100 ? 65.080 -8.984 -31.308 1.00 84.25 100 TYR A CA 1
ATOM 788 C C . TYR A 1 100 ? 64.387 -8.115 -32.362 1.00 84.25 100 TYR A C 1
ATOM 790 O O . TYR A 1 100 ? 64.910 -8.023 -33.473 1.00 84.25 100 TYR A O 1
ATOM 798 N N . GLN A 1 101 ? 63.280 -7.442 -32.021 1.00 83.94 101 GLN A N 1
ATOM 799 C CA . GLN A 1 101 ? 62.617 -6.479 -32.915 1.00 83.94 101 GLN A CA 1
ATOM 800 C C . GLN A 1 101 ? 63.557 -5.323 -33.276 1.00 83.94 101 GLN A C 1
ATOM 802 O O . GLN A 1 101 ? 63.783 -5.050 -34.452 1.00 83.94 101 GLN A O 1
ATOM 807 N N . ASN A 1 102 ? 64.194 -4.706 -32.276 1.00 80.75 102 ASN A N 1
ATOM 808 C CA . ASN A 1 102 ? 65.152 -3.618 -32.489 1.00 80.75 102 ASN A CA 1
ATOM 809 C C . ASN A 1 102 ? 66.390 -4.068 -33.285 1.00 80.75 102 ASN A C 1
ATOM 811 O O . ASN A 1 102 ? 66.992 -3.267 -33.993 1.00 80.75 102 ASN A O 1
ATOM 815 N N . SER A 1 103 ? 66.759 -5.348 -33.183 1.00 80.00 103 SER A N 1
ATOM 816 C CA . SER A 1 103 ? 67.881 -5.952 -33.915 1.00 80.00 103 SER A CA 1
ATOM 817 C C . SER A 1 103 ? 67.525 -6.411 -35.333 1.00 80.00 103 SER A C 1
ATOM 819 O O . SER A 1 103 ? 68.376 -6.997 -36.002 1.00 80.00 103 SER A O 1
ATOM 821 N N . GLY A 1 104 ? 66.276 -6.234 -35.781 1.00 79.00 104 GLY A N 1
ATOM 822 C CA . GLY A 1 104 ? 65.786 -6.734 -37.071 1.00 79.00 104 GLY A CA 1
ATOM 823 C C . GLY A 1 104 ? 65.704 -8.265 -37.168 1.00 79.00 104 GLY A C 1
ATOM 824 O O . GLY A 1 104 ? 65.470 -8.809 -38.246 1.00 79.00 104 GLY A O 1
ATOM 825 N N . ARG A 1 105 ? 65.883 -8.993 -36.054 1.00 85.06 105 ARG A N 1
ATOM 826 C CA . ARG A 1 105 ? 65.811 -10.464 -35.977 1.00 85.06 105 ARG A CA 1
ATOM 827 C C . ARG A 1 105 ? 64.362 -10.908 -35.764 1.00 85.06 105 ARG A C 1
ATOM 829 O O . ARG A 1 105 ? 64.030 -11.551 -34.770 1.00 85.06 105 ARG A O 1
ATOM 836 N N . TRP A 1 106 ? 63.494 -10.558 -36.707 1.00 86.06 106 TRP A N 1
ATOM 837 C CA . TRP A 1 106 ? 62.044 -10.720 -36.582 1.00 86.06 106 TRP A CA 1
ATOM 838 C C . TRP A 1 106 ? 61.585 -12.168 -36.380 1.00 86.06 106 TRP A C 1
ATOM 840 O O . TRP A 1 106 ? 60.712 -12.411 -35.556 1.00 86.06 106 TRP A O 1
ATOM 850 N N . GLN A 1 107 ? 62.219 -13.136 -37.048 1.00 87.19 107 GLN A N 1
ATOM 851 C CA . GLN A 1 107 ? 61.876 -14.556 -36.901 1.00 87.19 107 GLN A CA 1
ATOM 852 C C . GLN A 1 107 ? 62.066 -15.048 -35.455 1.00 87.19 107 GLN A C 1
ATOM 854 O O . GLN A 1 107 ? 61.166 -15.650 -34.877 1.00 87.19 107 GLN A O 1
ATOM 859 N N . LYS A 1 108 ? 63.200 -14.695 -34.830 1.00 85.06 108 LYS A N 1
ATOM 860 C CA . LYS A 1 108 ? 63.460 -14.994 -33.413 1.00 85.06 108 LYS A CA 1
ATOM 861 C C . LYS A 1 108 ? 62.521 -14.224 -32.478 1.00 85.06 108 LYS A C 1
ATOM 863 O O . LYS A 1 108 ? 62.111 -14.756 -31.450 1.00 85.06 108 LYS A O 1
ATOM 868 N N . ALA A 1 109 ? 62.174 -12.981 -32.827 1.00 85.94 109 ALA A N 1
ATOM 869 C CA . ALA A 1 109 ? 61.228 -12.177 -32.052 1.00 85.94 109 ALA A CA 1
ATOM 870 C C . ALA A 1 109 ? 59.844 -12.840 -31.989 1.00 85.94 109 ALA A C 1
ATOM 872 O O . ALA A 1 109 ? 59.262 -12.939 -30.910 1.00 85.94 109 ALA A O 1
ATOM 873 N N . VAL A 1 110 ? 59.349 -13.336 -33.128 1.00 88.06 110 VAL A N 1
ATOM 874 C CA . VAL A 1 110 ? 58.072 -14.055 -33.219 1.00 88.06 110 VAL A CA 1
ATOM 875 C C . VAL A 1 110 ? 58.133 -15.378 -32.457 1.00 88.06 110 VAL A C 1
ATOM 877 O O . VAL A 1 110 ? 57.252 -15.632 -31.643 1.00 88.06 110 VAL A O 1
ATOM 880 N N . GLU A 1 111 ? 59.192 -16.177 -32.624 1.00 88.50 111 GLU A N 1
ATOM 881 C CA . GLU A 1 111 ? 59.360 -17.448 -31.897 1.00 88.50 111 GLU A CA 1
ATOM 882 C C . GLU A 1 111 ? 59.339 -17.254 -30.372 1.00 88.50 111 GLU A C 1
ATOM 884 O O . GLU A 1 111 ? 58.665 -17.990 -29.647 1.00 88.50 111 GLU A O 1
ATOM 889 N N . VAL A 1 112 ? 60.024 -16.223 -29.865 1.00 87.06 112 VAL A N 1
ATOM 890 C CA . VAL A 1 112 ? 59.989 -15.891 -28.433 1.00 87.06 112 VAL A CA 1
ATOM 891 C C . VAL A 1 112 ? 58.614 -15.396 -27.996 1.00 87.06 112 VAL A C 1
ATOM 893 O O . VAL A 1 112 ? 58.154 -15.774 -26.915 1.00 87.06 112 VAL A O 1
ATOM 896 N N . ALA A 1 113 ? 57.933 -14.608 -28.824 1.00 87.38 113 ALA A N 1
ATOM 897 C CA . ALA A 1 113 ? 56.584 -14.143 -28.537 1.00 87.38 113 ALA A CA 1
ATOM 898 C C . ALA A 1 113 ? 55.549 -15.288 -28.513 1.00 87.38 113 ALA A C 1
ATOM 900 O O . ALA A 1 113 ? 54.655 -15.296 -27.670 1.00 87.38 113 ALA A O 1
ATOM 901 N N . GLU A 1 114 ? 55.672 -16.293 -29.380 1.00 86.81 114 GLU A N 1
ATOM 902 C CA . GLU A 1 114 ? 54.748 -17.436 -29.437 1.00 86.81 114 GLU A CA 1
ATOM 903 C C . GLU A 1 114 ? 54.916 -18.389 -28.249 1.00 86.81 114 GLU A C 1
ATOM 905 O O . GLU A 1 114 ? 53.932 -18.849 -27.650 1.00 86.81 114 GLU A O 1
ATOM 910 N N . LEU A 1 115 ? 56.172 -18.672 -27.897 1.00 86.25 115 LEU A N 1
ATOM 911 C CA . LEU A 1 115 ? 56.511 -19.638 -26.860 1.00 86.25 115 LEU A CA 1
ATOM 912 C C . LEU A 1 115 ? 56.398 -19.041 -25.457 1.00 86.25 115 LEU A C 1
ATOM 914 O O . LEU A 1 115 ? 55.841 -19.687 -24.570 1.00 86.25 115 LEU A O 1
ATOM 918 N N . ASN A 1 116 ? 56.896 -17.815 -25.262 1.00 82.50 116 ASN A N 1
ATOM 919 C CA . ASN A 1 116 ? 57.174 -17.282 -23.927 1.00 82.50 116 ASN A CA 1
ATOM 920 C C . ASN A 1 116 ? 56.576 -15.887 -23.652 1.00 82.50 116 ASN A C 1
ATOM 922 O O . ASN A 1 116 ? 56.322 -15.574 -22.491 1.00 82.50 116 ASN A O 1
ATOM 926 N N . ASP A 1 117 ? 56.310 -15.062 -24.674 1.00 80.75 117 ASP A N 1
ATOM 927 C CA . ASP A 1 117 ? 55.795 -13.684 -24.532 1.00 80.75 117 ASP A CA 1
ATOM 928 C C . ASP A 1 117 ? 54.498 -13.436 -25.331 1.00 80.75 117 ASP A C 1
ATOM 930 O O . ASP A 1 117 ? 54.375 -12.541 -26.173 1.00 80.75 117 ASP A O 1
ATOM 934 N N . ARG A 1 118 ? 53.482 -14.260 -25.042 1.00 80.62 118 ARG A N 1
ATOM 935 C CA . ARG A 1 118 ? 52.190 -14.239 -25.753 1.00 80.62 118 ARG A CA 1
ATOM 936 C C . ARG A 1 118 ? 51.450 -12.906 -25.649 1.00 80.62 118 ARG A C 1
ATOM 938 O O . ARG A 1 118 ? 50.631 -12.601 -26.512 1.00 80.62 118 ARG A O 1
ATOM 945 N N . LEU A 1 119 ? 51.719 -12.125 -24.600 1.00 84.62 119 LEU A N 1
ATOM 946 C CA . LEU A 1 119 ? 51.074 -10.833 -24.368 1.00 84.62 119 LEU A CA 1
ATOM 947 C C . LEU A 1 119 ? 51.472 -9.803 -25.435 1.00 84.62 119 LEU A C 1
ATOM 949 O O . LEU A 1 119 ? 50.624 -9.025 -25.867 1.00 84.62 119 LEU A O 1
ATOM 953 N N . HIS A 1 120 ? 52.720 -9.835 -25.915 1.00 85.69 120 HIS A N 1
ATOM 954 C CA . HIS A 1 120 ? 53.202 -8.918 -26.952 1.00 85.69 120 HIS A CA 1
ATOM 955 C C . HIS A 1 120 ? 53.167 -9.504 -28.366 1.00 85.69 120 HIS A C 1
ATOM 957 O O . HIS A 1 120 ? 53.456 -8.774 -29.307 1.00 85.69 120 HIS A O 1
ATOM 963 N N . LEU A 1 121 ? 52.759 -10.763 -28.555 1.00 88.81 121 LEU A N 1
ATOM 964 C CA . LEU A 1 121 ? 52.740 -11.443 -29.858 1.00 88.81 121 LEU A CA 1
ATOM 965 C C . LEU A 1 121 ? 52.069 -10.628 -30.975 1.00 88.81 121 LEU A C 1
ATOM 967 O O . LEU A 1 121 ? 52.648 -10.451 -32.045 1.00 88.81 121 LEU A O 1
ATOM 971 N N . LYS A 1 122 ? 50.887 -10.058 -30.715 1.00 89.31 122 LYS A N 1
ATOM 972 C CA . LYS A 1 122 ? 50.189 -9.208 -31.697 1.00 89.31 122 LYS A CA 1
ATOM 973 C C . LYS A 1 122 ? 50.956 -7.926 -32.025 1.00 89.31 122 LYS A C 1
ATOM 975 O O . LYS A 1 122 ? 50.969 -7.500 -33.174 1.00 89.31 122 LYS A O 1
ATOM 980 N N . ASN A 1 123 ? 51.603 -7.323 -31.029 1.00 89.19 123 ASN A N 1
ATOM 981 C CA . ASN A 1 123 ? 52.420 -6.122 -31.209 1.00 89.19 123 ASN A CA 1
ATOM 982 C C . ASN A 1 123 ? 53.697 -6.444 -32.006 1.00 89.19 123 ASN A C 1
ATOM 984 O O . ASN A 1 123 ? 54.051 -5.717 -32.928 1.00 89.19 123 ASN A O 1
ATOM 988 N N . THR A 1 124 ? 54.338 -7.582 -31.728 1.00 89.44 124 THR A N 1
ATOM 989 C CA . THR A 1 124 ? 55.481 -8.078 -32.505 1.00 89.44 124 THR A CA 1
ATOM 990 C C . THR A 1 124 ? 55.103 -8.285 -33.970 1.00 89.44 124 THR A C 1
ATOM 992 O O . THR A 1 124 ? 55.814 -7.797 -34.846 1.00 89.44 124 THR A O 1
ATOM 995 N N . TYR A 1 125 ? 53.962 -8.928 -34.248 1.00 91.38 125 TYR A N 1
ATOM 996 C CA . TYR A 1 125 ? 53.455 -9.082 -35.614 1.00 91.38 125 TYR A CA 1
ATOM 997 C C . TYR A 1 125 ? 53.108 -7.743 -36.277 1.00 91.38 125 TYR A C 1
ATOM 999 O O . TYR A 1 125 ? 53.403 -7.556 -37.453 1.00 91.38 125 TYR A O 1
ATOM 1007 N N . TYR A 1 126 ? 52.563 -6.778 -35.532 1.00 91.75 126 TYR A N 1
ATOM 1008 C CA . TYR A 1 126 ? 52.271 -5.437 -36.047 1.00 91.75 126 TYR A CA 1
ATOM 1009 C C . TYR A 1 126 ? 53.540 -4.672 -36.448 1.00 91.75 126 TYR A C 1
ATOM 1011 O O . TYR A 1 126 ? 53.597 -4.063 -37.517 1.00 91.75 126 TYR A O 1
ATOM 1019 N N . ASN A 1 127 ? 54.581 -4.718 -35.613 1.00 89.69 127 ASN A N 1
ATOM 1020 C CA . ASN A 1 127 ? 55.856 -4.060 -35.902 1.00 89.69 127 ASN A CA 1
ATOM 1021 C C . ASN A 1 127 ? 56.607 -4.758 -37.042 1.00 89.69 127 ASN A C 1
ATOM 1023 O O . ASN A 1 127 ? 57.195 -4.078 -37.882 1.00 89.69 127 ASN A O 1
ATOM 1027 N N . LEU A 1 128 ? 56.527 -6.092 -37.115 1.00 91.00 128 LEU A N 1
ATOM 1028 C CA . LEU A 1 128 ? 57.012 -6.864 -38.259 1.00 91.00 128 LEU A CA 1
ATOM 1029 C C . LEU A 1 128 ? 56.291 -6.444 -39.543 1.00 91.00 128 LEU A C 1
ATOM 1031 O O . LEU A 1 128 ? 56.944 -6.165 -40.541 1.00 91.00 128 LEU A O 1
ATOM 1035 N N . ALA A 1 129 ? 54.963 -6.324 -39.505 1.00 91.06 129 ALA A N 1
ATOM 1036 C CA . ALA A 1 129 ? 54.171 -5.900 -40.652 1.00 91.06 129 ALA A CA 1
ATOM 1037 C C . ALA A 1 129 ? 54.566 -4.500 -41.142 1.00 91.06 129 ALA A C 1
ATOM 1039 O O . ALA A 1 129 ? 54.802 -4.324 -42.332 1.00 91.06 129 ALA A O 1
ATOM 1040 N N . LYS A 1 130 ? 54.748 -3.538 -40.226 1.00 89.88 130 LYS A N 1
ATOM 1041 C CA . LYS A 1 130 ? 55.254 -2.191 -40.550 1.00 89.88 130 LYS A CA 1
ATOM 1042 C C . LYS A 1 130 ? 56.642 -2.203 -41.176 1.00 89.88 130 LYS A C 1
ATOM 1044 O O . LYS A 1 130 ? 56.929 -1.399 -42.058 1.00 89.88 130 LYS A O 1
ATOM 1049 N N . HIS A 1 131 ? 57.519 -3.079 -40.697 1.00 89.81 131 HIS A N 1
ATOM 1050 C CA . HIS A 1 131 ? 58.845 -3.236 -41.276 1.00 89.81 131 HIS A CA 1
ATOM 1051 C C . HIS A 1 131 ? 58.765 -3.856 -42.679 1.00 89.81 131 HIS A C 1
ATOM 1053 O O . HIS A 1 131 ? 59.414 -3.378 -43.599 1.00 89.81 131 HIS A O 1
ATOM 1059 N N . SER A 1 132 ? 57.953 -4.894 -42.879 1.00 89.44 132 SER A N 1
ATOM 1060 C CA . SER A 1 132 ? 57.727 -5.470 -44.210 1.00 89.44 132 SER A CA 1
ATOM 1061 C C . SER A 1 132 ? 57.087 -4.464 -45.174 1.00 89.44 132 SER A C 1
ATOM 1063 O O . SER A 1 132 ? 57.484 -4.416 -46.335 1.00 89.44 132 SER A O 1
ATOM 1065 N N . GLU A 1 133 ? 56.166 -3.623 -44.692 1.00 89.81 133 GLU A N 1
ATOM 1066 C CA . GLU A 1 133 ? 55.581 -2.511 -45.452 1.00 89.81 133 GLU A CA 1
ATOM 1067 C C . GLU A 1 133 ? 56.659 -1.498 -45.867 1.00 89.81 133 GLU A C 1
ATOM 1069 O O . GLU A 1 133 ? 56.748 -1.155 -47.043 1.00 89.81 133 GLU A O 1
ATOM 1074 N N . SER A 1 134 ? 57.533 -1.067 -44.948 1.00 87.69 134 SER A N 1
ATOM 1075 C CA . SER A 1 134 ? 58.592 -0.097 -45.266 1.00 87.69 134 SER A CA 1
ATOM 1076 C C . SER A 1 134 ? 59.657 -0.639 -46.225 1.00 87.69 134 SER A C 1
ATOM 1078 O O . SER A 1 134 ? 60.274 0.135 -46.957 1.00 87.69 134 SER A O 1
ATOM 1080 N N . VAL A 1 135 ? 59.857 -1.959 -46.250 1.00 88.75 135 VAL A N 1
ATOM 1081 C CA . VAL A 1 135 ? 60.737 -2.656 -47.202 1.00 88.75 135 VAL A CA 1
ATOM 1082 C C . VAL A 1 135 ? 60.064 -2.847 -48.574 1.00 88.75 135 VAL A C 1
ATOM 1084 O O . VAL A 1 135 ? 60.755 -3.087 -49.563 1.00 88.75 135 VAL A O 1
ATOM 1087 N N . GLY A 1 136 ? 58.738 -2.691 -48.670 1.00 84.38 136 GLY A N 1
ATOM 1088 C CA . GLY A 1 136 ? 57.960 -2.887 -49.899 1.00 84.38 136 GLY A CA 1
ATOM 1089 C C . GLY A 1 136 ? 57.507 -4.334 -50.135 1.00 84.38 136 GLY A C 1
ATOM 1090 O O . GLY A 1 136 ? 57.024 -4.670 -51.215 1.00 84.38 136 GLY A O 1
ATOM 1091 N N . GLU A 1 137 ? 57.631 -5.214 -49.138 1.00 89.62 137 GLU A N 1
ATOM 1092 C CA . GLU A 1 137 ? 57.151 -6.597 -49.209 1.00 89.62 137 GLU A CA 1
ATOM 1093 C C . GLU A 1 137 ? 55.665 -6.697 -48.831 1.00 89.62 137 GLU A C 1
ATOM 1095 O O . GLU A 1 137 ? 55.299 -7.190 -47.761 1.00 89.62 137 GLU A O 1
ATOM 1100 N N . ILE A 1 138 ? 54.789 -6.264 -49.740 1.00 87.00 138 ILE A N 1
ATOM 1101 C CA . ILE A 1 138 ? 53.337 -6.158 -49.507 1.00 87.00 138 ILE A CA 1
ATOM 1102 C C . ILE A 1 138 ? 52.722 -7.497 -49.058 1.00 87.00 138 ILE A C 1
ATOM 1104 O O . ILE A 1 138 ? 52.010 -7.553 -48.060 1.00 87.00 138 ILE A O 1
ATOM 1108 N N . LYS A 1 139 ? 53.043 -8.616 -49.723 1.00 87.44 139 LYS A N 1
ATOM 1109 C CA . LYS A 1 139 ? 52.475 -9.941 -49.384 1.00 87.44 139 LYS A CA 1
ATOM 1110 C C . LYS A 1 139 ? 52.870 -10.420 -47.980 1.00 87.44 139 LYS A C 1
ATOM 1112 O O . LYS A 1 139 ? 52.047 -11.010 -47.277 1.00 87.44 139 LYS A O 1
ATOM 1117 N N . SER A 1 140 ? 54.113 -10.161 -47.572 1.00 87.38 140 SER A N 1
ATOM 1118 C CA . SER A 1 140 ? 54.618 -10.471 -46.228 1.00 87.38 140 SER A CA 1
ATOM 1119 C C . SER A 1 140 ? 53.973 -9.566 -45.173 1.00 87.38 140 SER A C 1
ATOM 1121 O O . SER A 1 140 ? 53.613 -10.036 -44.089 1.00 87.38 140 SER A O 1
ATOM 1123 N N . ALA A 1 141 ? 53.775 -8.286 -45.507 1.00 89.88 141 ALA A N 1
ATOM 1124 C CA . ALA A 1 141 ? 53.119 -7.307 -44.648 1.00 89.88 141 ALA A CA 1
ATOM 1125 C C . ALA A 1 141 ? 51.649 -7.669 -44.391 1.00 89.88 141 ALA A C 1
ATOM 1127 O O . ALA A 1 141 ? 51.241 -7.696 -43.234 1.00 89.88 141 ALA A O 1
ATOM 1128 N N . ILE A 1 142 ? 50.886 -8.053 -45.426 1.00 89.31 142 ILE A N 1
ATOM 1129 C CA . ILE A 1 142 ? 49.488 -8.506 -45.290 1.00 89.31 142 ILE A CA 1
ATOM 1130 C C . ILE A 1 142 ? 49.393 -9.667 -44.303 1.00 89.31 142 ILE A C 1
ATOM 1132 O O . ILE A 1 142 ? 48.652 -9.585 -43.327 1.00 89.31 142 ILE A O 1
ATOM 1136 N N . LYS A 1 143 ? 50.199 -10.716 -44.502 1.00 90.12 143 LYS A N 1
ATOM 1137 C CA . LYS A 1 143 ? 50.205 -11.886 -43.613 1.00 90.12 143 LYS A CA 1
ATOM 1138 C C . LYS A 1 143 ? 50.516 -11.499 -42.164 1.00 90.12 143 LYS A C 1
ATOM 1140 O O . LYS A 1 143 ? 49.895 -12.008 -41.236 1.00 90.12 143 LYS A O 1
ATOM 1145 N N . SER A 1 144 ? 51.459 -10.582 -41.970 1.00 90.19 144 SER A N 1
ATOM 1146 C CA . SER A 1 144 ? 51.847 -10.113 -40.637 1.00 90.19 144 SER A CA 1
ATOM 1147 C C . SER A 1 144 ? 50.758 -9.236 -39.995 1.00 90.19 144 SER A C 1
ATOM 1149 O O . SER A 1 144 ? 50.512 -9.351 -38.796 1.00 90.19 144 SER A O 1
ATOM 1151 N N . TYR A 1 145 ? 50.042 -8.420 -40.778 1.00 91.69 145 TYR A N 1
ATOM 1152 C CA . TYR A 1 145 ? 48.889 -7.641 -40.311 1.00 91.69 145 TYR A CA 1
ATOM 1153 C C . TYR A 1 145 ? 47.660 -8.504 -39.989 1.00 91.69 145 TYR A C 1
ATOM 1155 O O . TYR A 1 145 ? 46.908 -8.192 -39.063 1.00 91.69 145 TYR A O 1
ATOM 1163 N N . GLU A 1 146 ? 47.453 -9.604 -40.716 1.00 89.56 146 GLU A N 1
ATOM 1164 C CA . GLU A 1 146 ? 46.443 -10.616 -40.381 1.00 89.56 146 GLU A CA 1
ATOM 1165 C C . GLU A 1 146 ? 46.779 -11.273 -39.033 1.00 89.56 146 GLU A C 1
ATOM 1167 O O . GLU A 1 146 ? 45.914 -11.425 -38.170 1.00 89.56 146 GLU A O 1
ATOM 1172 N N . GLN A 1 147 ? 48.058 -11.590 -38.802 1.00 88.44 147 GLN A N 1
ATOM 1173 C CA . GLN A 1 147 ? 48.534 -12.181 -37.547 1.00 88.44 147 GLN A CA 1
ATOM 1174 C C . GLN A 1 147 ? 48.474 -11.208 -36.355 1.00 88.44 147 GLN A C 1
ATOM 1176 O O . GLN A 1 147 ? 48.231 -11.639 -35.224 1.00 88.44 147 GLN A O 1
ATOM 1181 N N . SER A 1 148 ? 48.639 -9.899 -36.577 1.00 89.44 148 SER A N 1
ATOM 1182 C CA . SER A 1 148 ? 48.432 -8.880 -35.536 1.00 89.44 148 SER A CA 1
ATOM 1183 C C . SER A 1 148 ? 46.952 -8.587 -35.263 1.00 89.44 148 SER A C 1
ATOM 1185 O O . SER A 1 148 ? 46.619 -8.070 -34.193 1.00 89.44 148 SER A O 1
ATOM 1187 N N . GLY A 1 149 ? 46.060 -8.932 -36.197 1.00 85.31 149 GLY A N 1
ATOM 1188 C CA . GLY A 1 149 ? 44.633 -8.612 -36.152 1.00 85.31 149 GLY A CA 1
ATOM 1189 C C . GLY A 1 149 ? 44.321 -7.146 -36.464 1.00 85.31 149 GLY A C 1
ATOM 1190 O O . GLY A 1 149 ? 43.265 -6.657 -36.070 1.00 85.31 149 GLY A O 1
ATOM 1191 N N . THR A 1 150 ? 45.237 -6.431 -37.126 1.00 87.75 150 THR A N 1
ATOM 1192 C CA . THR A 1 150 ? 45.057 -5.024 -37.539 1.00 87.75 150 THR A CA 1
ATOM 1193 C C . THR A 1 150 ? 44.816 -4.883 -39.044 1.00 87.75 150 THR A C 1
ATOM 1195 O O . THR A 1 150 ? 44.800 -3.768 -39.566 1.00 87.75 150 THR A O 1
ATOM 1198 N N . HIS A 1 151 ? 44.628 -6.001 -39.751 1.00 84.75 151 HIS A N 1
ATOM 1199 C CA . HIS A 1 151 ? 44.465 -6.059 -41.204 1.00 84.75 151 HIS A CA 1
ATOM 1200 C C . HIS A 1 151 ? 43.279 -5.244 -41.719 1.00 84.75 151 HIS A C 1
ATOM 1202 O O . HIS A 1 151 ? 43.373 -4.653 -42.788 1.00 84.75 151 HIS A O 1
ATOM 1208 N N . ARG A 1 152 ? 42.197 -5.159 -40.941 1.00 84.75 152 ARG A N 1
ATOM 1209 C CA . ARG A 1 152 ? 40.956 -4.470 -41.329 1.00 84.75 152 ARG A CA 1
ATOM 1210 C C . ARG A 1 152 ? 41.155 -2.999 -41.677 1.00 84.75 152 ARG A C 1
ATOM 1212 O O . ARG A 1 152 ? 40.520 -2.505 -42.596 1.00 84.75 152 ARG A O 1
ATOM 1219 N N . PHE A 1 153 ? 42.062 -2.328 -40.972 1.00 84.12 153 PHE A N 1
ATOM 1220 C CA . PHE A 1 153 ? 42.410 -0.936 -41.239 1.00 84.12 153 PHE A CA 1
ATOM 1221 C C . PHE A 1 153 ? 43.731 -0.818 -42.004 1.00 84.12 153 PHE A C 1
ATOM 1223 O O . PHE A 1 153 ? 43.798 -0.124 -43.011 1.00 84.12 153 PHE A O 1
ATOM 1230 N N . GLU A 1 154 ? 44.788 -1.504 -41.559 1.00 86.56 154 GLU A N 1
ATOM 1231 C CA . GLU A 1 154 ? 46.144 -1.253 -42.071 1.00 86.56 154 GLU A CA 1
ATOM 1232 C C . GLU A 1 154 ? 46.372 -1.827 -43.474 1.00 86.56 154 GLU A C 1
ATOM 1234 O O . GLU A 1 154 ? 47.031 -1.184 -44.285 1.00 86.56 154 GLU A O 1
ATOM 1239 N N . VAL A 1 155 ? 45.796 -2.993 -43.800 1.00 85.12 155 VAL A N 1
ATOM 1240 C CA . VAL A 1 155 ? 45.922 -3.562 -45.156 1.00 85.12 155 VAL A CA 1
ATOM 1241 C C . VAL A 1 155 ? 45.096 -2.753 -46.147 1.00 85.12 155 VAL A C 1
ATOM 1243 O O . VAL A 1 155 ? 45.585 -2.432 -47.225 1.00 85.12 155 VAL A O 1
ATOM 1246 N N . VAL A 1 156 ? 43.884 -2.352 -45.758 1.00 83.50 156 VAL A N 1
ATOM 1247 C CA . VAL A 1 156 ? 43.044 -1.463 -46.570 1.00 83.50 156 VAL A CA 1
ATOM 1248 C C . VAL A 1 156 ? 43.749 -0.127 -46.810 1.00 83.50 156 VAL A C 1
ATOM 1250 O O . VAL A 1 156 ? 43.851 0.306 -47.950 1.00 83.50 156 VAL A O 1
ATOM 1253 N N . ARG A 1 157 ? 44.299 0.504 -45.762 1.00 87.00 157 ARG A N 1
ATOM 1254 C CA . ARG A 1 157 ? 45.067 1.756 -45.860 1.00 87.00 157 ARG A CA 1
ATOM 1255 C C . ARG A 1 157 ? 46.265 1.617 -46.796 1.00 87.00 157 ARG A C 1
ATOM 1257 O O . ARG A 1 157 ? 46.534 2.528 -47.570 1.00 87.00 157 ARG A O 1
ATOM 1264 N N . MET A 1 158 ? 46.997 0.509 -46.695 1.00 86.75 158 MET A N 1
ATOM 1265 C CA . MET A 1 158 ? 48.169 0.238 -47.528 1.00 86.75 158 MET A CA 1
ATOM 1266 C C . MET A 1 158 ? 47.790 0.073 -49.008 1.00 86.75 158 MET A C 1
ATOM 1268 O O . MET A 1 158 ? 48.506 0.579 -49.863 1.00 86.75 158 MET A O 1
ATOM 1272 N N . LEU A 1 159 ? 46.663 -0.584 -49.303 1.00 85.50 159 LEU A N 1
ATOM 1273 C CA . LEU A 1 159 ? 46.221 -0.912 -50.666 1.00 85.50 159 LEU A CA 1
ATOM 1274 C C . LEU A 1 159 ? 45.221 0.096 -51.267 1.00 85.50 159 LEU A C 1
ATOM 1276 O O . LEU A 1 159 ? 44.755 -0.103 -52.381 1.00 85.50 159 LEU A O 1
ATOM 1280 N N . ILE A 1 160 ? 44.872 1.181 -50.567 1.00 79.38 160 ILE A N 1
ATOM 1281 C CA . ILE A 1 160 ? 43.805 2.107 -50.998 1.00 79.38 160 ILE A CA 1
ATOM 1282 C C . ILE A 1 160 ? 44.083 2.792 -52.347 1.00 79.38 160 ILE A C 1
ATOM 1284 O O . ILE A 1 160 ? 43.150 3.186 -53.038 1.00 79.38 160 ILE A O 1
ATOM 1288 N N . ASN A 1 161 ? 45.357 2.933 -52.721 1.00 79.56 161 ASN A N 1
ATOM 1289 C CA . ASN A 1 161 ? 45.764 3.525 -53.998 1.00 79.56 161 ASN A CA 1
ATOM 1290 C C . ASN A 1 161 ? 45.878 2.488 -55.133 1.00 79.56 161 ASN A C 1
ATOM 1292 O O . ASN A 1 161 ? 46.022 2.886 -56.287 1.00 79.56 161 ASN A O 1
ATOM 1296 N N . ASP A 1 162 ? 45.784 1.193 -54.812 1.00 84.75 162 ASP A N 1
ATOM 1297 C CA . ASP A 1 162 ? 45.946 0.062 -55.728 1.00 84.75 162 ASP A CA 1
ATOM 1298 C C . ASP A 1 162 ? 44.656 -0.792 -55.726 1.00 84.75 162 ASP A C 1
ATOM 1300 O O . ASP A 1 162 ? 44.554 -1.806 -55.027 1.00 84.75 162 ASP A O 1
ATOM 1304 N N . PRO A 1 163 ? 43.620 -0.387 -56.489 1.00 78.19 163 PRO A N 1
ATOM 1305 C CA . PRO A 1 163 ? 42.281 -0.974 -56.394 1.00 78.19 163 PRO A CA 1
ATOM 1306 C C . PRO A 1 163 ? 42.210 -2.438 -56.852 1.00 78.19 163 PRO A C 1
ATOM 1308 O O . PRO A 1 163 ? 41.346 -3.177 -56.382 1.00 78.19 163 PRO A O 1
ATOM 1311 N N . GLU A 1 164 ? 43.104 -2.873 -57.745 1.00 82.81 164 GLU A N 1
ATOM 1312 C CA . GLU A 1 164 ? 43.178 -4.269 -58.204 1.00 82.81 164 GLU A CA 1
ATOM 1313 C C . GLU A 1 164 ? 43.607 -5.204 -57.064 1.00 82.81 164 GLU A C 1
ATOM 1315 O O . GLU A 1 164 ? 42.921 -6.188 -56.774 1.00 82.81 164 GLU A O 1
ATOM 1320 N N . ASP A 1 165 ? 44.677 -4.841 -56.351 1.00 83.62 165 ASP A N 1
ATOM 1321 C CA . ASP A 1 165 ? 45.200 -5.606 -55.216 1.00 83.62 165 ASP A CA 1
ATOM 1322 C C . ASP A 1 165 ? 44.229 -5.580 -54.024 1.00 83.62 165 ASP A C 1
ATOM 1324 O O . ASP A 1 165 ? 44.054 -6.587 -53.330 1.00 83.62 165 ASP A O 1
ATOM 1328 N N . LEU A 1 166 ? 43.546 -4.451 -53.797 1.00 82.69 166 LEU A N 1
ATOM 1329 C CA . LEU A 1 166 ? 42.521 -4.336 -52.759 1.00 82.69 166 LEU A CA 1
ATOM 1330 C C . LEU A 1 166 ? 41.289 -5.201 -53.068 1.00 82.69 166 LEU A C 1
ATOM 1332 O O . LEU A 1 166 ? 40.744 -5.835 -52.162 1.00 82.69 166 LEU A O 1
ATOM 1336 N N . SER A 1 167 ? 40.870 -5.272 -54.335 1.00 82.06 167 SER A N 1
ATOM 1337 C CA . SER A 1 167 ? 39.768 -6.132 -54.777 1.00 82.06 167 SER A CA 1
ATOM 1338 C C . SER A 1 167 ? 40.107 -7.617 -54.614 1.00 82.06 167 SER A C 1
ATOM 1340 O O . SER A 1 167 ? 39.317 -8.375 -54.042 1.00 82.06 167 SER A O 1
ATOM 1342 N N . GLU A 1 168 ? 41.309 -8.033 -55.033 1.00 84.44 168 GLU A N 1
ATOM 1343 C CA . GLU A 1 168 ? 41.794 -9.406 -54.847 1.00 84.44 168 GLU A CA 1
ATOM 1344 C C . GLU A 1 168 ? 41.861 -9.768 -53.357 1.00 84.44 168 GLU A C 1
ATOM 1346 O O . GLU A 1 168 ? 41.404 -10.839 -52.938 1.00 84.44 168 GLU A O 1
ATOM 1351 N N . TYR A 1 169 ? 42.375 -8.852 -52.533 1.00 85.25 169 TYR A N 1
ATOM 1352 C CA . TYR A 1 169 ? 42.437 -9.044 -51.093 1.00 85.25 169 TYR A CA 1
ATOM 1353 C C . TYR A 1 169 ? 41.044 -9.150 -50.463 1.00 85.25 169 TYR A C 1
ATOM 1355 O O . TYR A 1 169 ? 40.822 -10.047 -49.653 1.00 85.25 169 TYR A O 1
ATOM 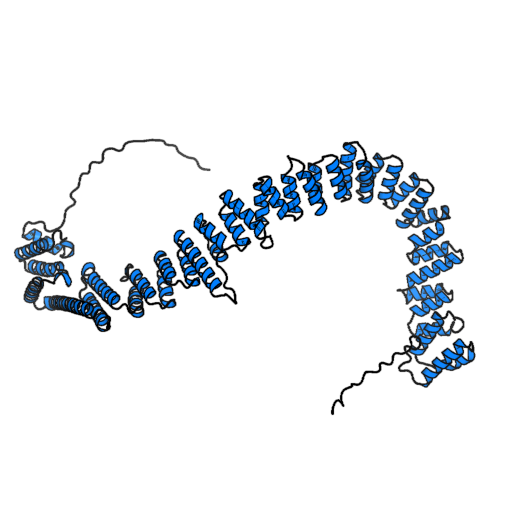1363 N N . ASN A 1 170 ? 40.085 -8.310 -50.859 1.00 84.50 170 ASN A N 1
ATOM 1364 C CA . ASN A 1 170 ? 38.709 -8.372 -50.367 1.00 84.50 170 ASN A CA 1
ATOM 1365 C C . ASN A 1 170 ? 38.035 -9.720 -50.693 1.00 84.50 170 ASN A C 1
ATOM 1367 O O . ASN A 1 170 ? 37.449 -10.356 -49.812 1.00 84.50 170 ASN A O 1
ATOM 1371 N N . LEU A 1 171 ? 38.180 -10.202 -51.934 1.00 83.56 171 LEU A N 1
ATOM 1372 C CA . LEU A 1 171 ? 37.659 -11.506 -52.368 1.00 83.56 171 LEU A CA 1
ATOM 1373 C C . LEU A 1 171 ? 38.242 -12.665 -51.556 1.00 83.56 171 LEU A C 1
ATOM 1375 O O . LEU A 1 171 ? 37.534 -13.626 -51.247 1.00 83.56 171 LEU A O 1
ATOM 1379 N N . ARG A 1 172 ? 39.528 -12.572 -51.206 1.00 84.88 172 ARG A N 1
ATOM 1380 C CA . ARG A 1 172 ? 40.228 -13.578 -50.406 1.00 84.88 172 ARG A CA 1
ATOM 1381 C C . ARG A 1 172 ? 39.872 -13.503 -48.922 1.00 84.88 172 ARG A C 1
ATOM 1383 O O . ARG A 1 172 ? 39.691 -14.546 -48.301 1.00 84.88 172 ARG A O 1
ATOM 1390 N N . ALA A 1 173 ? 39.840 -12.303 -48.348 1.00 81.06 173 ALA A N 1
ATOM 1391 C CA . ALA A 1 173 ? 39.674 -12.094 -46.915 1.00 81.06 173 ALA A CA 1
ATOM 1392 C C . ALA A 1 173 ? 38.230 -12.340 -46.458 1.00 81.06 173 ALA A C 1
ATOM 1394 O O . ALA A 1 173 ? 38.033 -12.831 -45.349 1.00 81.06 173 ALA A O 1
ATOM 1395 N N . GLN A 1 174 ? 37.237 -12.008 -47.298 1.00 80.19 174 GLN A N 1
ATOM 1396 C CA . GLN A 1 174 ? 35.801 -12.098 -46.986 1.00 80.19 174 GLN A CA 1
ATOM 1397 C C . GLN A 1 174 ? 35.431 -11.510 -45.605 1.00 80.19 174 GLN A C 1
ATOM 1399 O O . GLN A 1 174 ? 34.507 -11.979 -44.941 1.00 80.19 174 GLN A O 1
ATOM 1404 N N . ASP A 1 175 ? 36.170 -10.492 -45.151 1.00 85.62 175 ASP A N 1
ATOM 1405 C CA . ASP A 1 175 ? 35.941 -9.810 -43.875 1.00 85.62 175 ASP A CA 1
ATOM 1406 C C . ASP A 1 175 ? 34.997 -8.621 -44.103 1.00 85.62 175 ASP A C 1
ATOM 1408 O O . ASP A 1 175 ? 35.231 -7.800 -44.991 1.00 85.62 175 ASP A O 1
ATOM 1412 N N . LYS A 1 176 ? 33.945 -8.507 -43.284 1.00 86.12 176 LYS A N 1
ATOM 1413 C CA . LYS A 1 176 ? 32.903 -7.476 -43.419 1.00 86.12 176 LYS A CA 1
ATOM 1414 C C . LYS A 1 176 ? 33.458 -6.051 -43.345 1.00 86.12 176 LYS A C 1
ATOM 1416 O O . LYS A 1 176 ? 32.987 -5.180 -44.067 1.00 86.12 176 LYS A O 1
ATOM 1421 N N . GLU A 1 177 ? 34.460 -5.796 -42.501 1.00 84.56 177 GLU A N 1
ATOM 1422 C CA . GLU A 1 177 ? 35.045 -4.449 -42.383 1.00 84.56 177 GLU A CA 1
ATOM 1423 C C . GLU A 1 177 ? 35.890 -4.088 -43.613 1.00 84.56 177 GLU A C 1
ATOM 1425 O O . GLU A 1 177 ? 35.838 -2.959 -44.088 1.00 84.56 177 GLU A O 1
ATOM 1430 N N . VAL A 1 178 ? 36.615 -5.058 -44.180 1.00 84.88 178 VAL A N 1
ATOM 1431 C CA . VAL A 1 178 ? 37.382 -4.862 -45.423 1.00 84.88 178 VAL A CA 1
ATOM 1432 C C . VAL A 1 178 ? 36.431 -4.636 -46.601 1.00 84.88 178 VAL A C 1
ATOM 1434 O O . VAL A 1 178 ? 36.647 -3.722 -47.394 1.00 84.88 178 VAL A O 1
ATOM 1437 N N . GLN A 1 179 ? 35.340 -5.407 -46.667 1.00 87.31 179 GLN A N 1
ATOM 1438 C CA . GLN A 1 179 ? 34.269 -5.224 -47.650 1.00 87.31 179 GLN A CA 1
ATOM 1439 C C . GLN A 1 179 ? 33.627 -3.839 -47.549 1.00 87.31 179 GLN A C 1
ATOM 1441 O O . GLN A 1 179 ? 33.364 -3.219 -48.574 1.00 87.31 179 GLN A O 1
ATOM 1446 N N . HIS A 1 180 ? 33.409 -3.331 -46.333 1.00 87.81 180 HIS A N 1
ATOM 1447 C CA . HIS A 1 180 ? 32.877 -1.987 -46.119 1.00 87.81 180 HIS A CA 1
ATOM 1448 C C . HIS A 1 180 ? 33.802 -0.905 -46.691 1.00 87.81 180 HIS A C 1
ATOM 1450 O O . HIS A 1 180 ? 33.342 -0.042 -47.432 1.00 87.81 180 HIS A O 1
ATOM 1456 N N . TYR A 1 181 ? 35.107 -0.964 -46.415 1.00 86.12 181 TYR A N 1
ATOM 1457 C CA . TYR A 1 181 ? 36.053 -0.004 -46.995 1.00 86.12 181 TYR A CA 1
ATOM 1458 C C . TYR A 1 181 ? 36.173 -0.125 -48.518 1.00 86.12 181 TYR A C 1
ATOM 1460 O O . TYR A 1 181 ? 36.326 0.878 -49.214 1.00 86.12 181 TYR A O 1
ATOM 1468 N N . TRP A 1 182 ? 36.076 -1.344 -49.052 1.00 85.62 182 TRP A N 1
ATOM 1469 C CA . TRP A 1 182 ? 36.012 -1.551 -50.496 1.00 85.62 182 TRP A CA 1
ATOM 1470 C C . TRP A 1 182 ? 34.750 -0.922 -51.104 1.00 85.62 182 TRP A C 1
ATOM 1472 O O . TRP A 1 182 ? 34.830 -0.260 -52.136 1.00 85.62 182 TRP A O 1
ATOM 1482 N N . ALA A 1 183 ? 33.600 -1.053 -50.439 1.00 88.50 183 ALA A N 1
ATOM 1483 C CA . ALA A 1 183 ? 32.357 -0.410 -50.851 1.00 88.50 183 ALA A CA 1
ATOM 1484 C C . ALA A 1 183 ? 32.453 1.129 -50.817 1.00 88.50 183 ALA A C 1
ATOM 1486 O O . ALA A 1 183 ? 32.017 1.781 -51.762 1.00 88.50 183 ALA A O 1
ATOM 1487 N N . GLU A 1 184 ? 33.094 1.714 -49.796 1.00 87.38 184 GLU A N 1
ATOM 1488 C CA . GLU A 1 184 ? 33.360 3.164 -49.731 1.00 87.38 184 GLU A CA 1
ATOM 1489 C C . GLU A 1 184 ? 34.261 3.644 -50.877 1.00 87.38 184 GLU A C 1
ATOM 1491 O O . GLU A 1 184 ? 34.044 4.721 -51.439 1.00 87.38 184 GLU A O 1
ATOM 1496 N N . HIS A 1 185 ? 35.269 2.847 -51.243 1.00 84.50 185 HIS A N 1
ATOM 1497 C CA . HIS A 1 185 ? 36.119 3.140 -52.392 1.00 84.50 185 HIS A CA 1
ATOM 1498 C C . HIS A 1 185 ? 35.315 3.105 -53.702 1.00 84.50 185 HIS A C 1
ATOM 1500 O O . HIS A 1 185 ? 35.430 4.025 -54.515 1.00 84.50 185 HIS A O 1
ATOM 1506 N N . LEU A 1 186 ? 34.463 2.089 -53.894 1.00 86.31 186 LEU A N 1
ATOM 1507 C CA . LEU A 1 186 ? 33.576 1.998 -55.059 1.00 86.31 186 LEU A CA 1
ATOM 1508 C C . LEU A 1 186 ? 32.616 3.192 -55.138 1.00 86.31 186 LEU A C 1
ATOM 1510 O O . LEU A 1 186 ? 32.510 3.811 -56.199 1.00 86.31 186 LEU A O 1
ATOM 1514 N N . GLU A 1 187 ? 32.014 3.597 -54.017 1.00 88.88 187 GLU A N 1
ATOM 1515 C CA . GLU A 1 187 ? 31.161 4.788 -53.948 1.00 88.88 187 GLU A CA 1
ATOM 1516 C C . GLU A 1 187 ? 31.926 6.058 -54.352 1.00 88.88 187 GLU A C 1
ATOM 1518 O O . GLU A 1 187 ? 31.439 6.832 -55.176 1.00 88.88 187 GLU A O 1
ATOM 1523 N N . CYS A 1 188 ? 33.145 6.255 -53.836 1.00 85.94 188 CYS A N 1
ATOM 1524 C CA . CYS A 1 188 ? 34.003 7.383 -54.217 1.00 85.94 188 CYS A CA 1
ATOM 1525 C C . CYS A 1 188 ? 34.390 7.360 -55.704 1.00 85.94 188 CYS A C 1
ATOM 1527 O O . CYS A 1 188 ? 34.532 8.417 -56.319 1.00 85.94 188 CYS A O 1
ATOM 1529 N N . SER A 1 189 ? 34.564 6.170 -56.283 1.00 84.81 189 SER A N 1
ATOM 1530 C CA . SER A 1 189 ? 34.884 5.992 -57.704 1.00 84.81 189 SER A CA 1
ATOM 1531 C C . SER A 1 189 ? 33.683 6.215 -58.636 1.00 84.81 189 SER A C 1
ATOM 1533 O O . SER A 1 189 ? 33.869 6.400 -59.839 1.00 84.81 189 SER A O 1
ATOM 1535 N N . GLY A 1 190 ? 32.465 6.254 -58.083 1.00 84.06 190 GLY A N 1
ATOM 1536 C CA . GLY A 1 190 ? 31.213 6.466 -58.811 1.00 84.06 190 GLY A CA 1
ATOM 1537 C C . GLY A 1 190 ? 30.515 5.188 -59.287 1.00 84.06 190 GLY A C 1
ATOM 1538 O O . GLY A 1 190 ? 29.452 5.289 -59.896 1.00 84.06 190 GLY A O 1
ATOM 1539 N N . ASP A 1 191 ? 31.063 4.003 -59.000 1.00 88.12 191 ASP A N 1
ATOM 1540 C CA . ASP A 1 191 ? 30.405 2.715 -59.254 1.00 88.12 191 ASP A CA 1
ATOM 1541 C C . ASP A 1 191 ? 29.408 2.395 -58.126 1.00 88.12 191 ASP A C 1
ATOM 1543 O O . ASP A 1 191 ? 29.708 1.682 -57.166 1.00 88.12 191 ASP A O 1
ATOM 1547 N N . LEU A 1 192 ? 28.221 3.002 -58.214 1.00 89.81 192 LEU A N 1
ATOM 1548 C CA . LEU A 1 192 ? 27.190 2.911 -57.176 1.00 89.81 192 LEU A CA 1
ATOM 1549 C C . LEU A 1 192 ? 26.534 1.525 -57.107 1.00 89.81 192 LEU A C 1
ATOM 1551 O O . LEU A 1 192 ? 26.237 1.058 -56.008 1.00 89.81 192 LEU A O 1
ATOM 1555 N N . ASP A 1 193 ? 26.340 0.858 -58.247 1.00 89.25 193 ASP A N 1
ATOM 1556 C CA . ASP A 1 193 ? 25.760 -0.488 -58.299 1.00 89.25 193 ASP A CA 1
ATOM 1557 C C . ASP A 1 193 ? 26.715 -1.510 -57.666 1.00 89.25 193 ASP A C 1
ATOM 1559 O O . ASP A 1 193 ? 26.315 -2.278 -56.784 1.00 89.25 193 ASP A O 1
ATOM 1563 N N . GLY A 1 194 ? 28.006 -1.448 -58.022 1.00 88.19 194 GLY A N 1
ATOM 1564 C CA . GLY A 1 194 ? 29.044 -2.261 -57.391 1.00 88.19 194 GLY A CA 1
ATOM 1565 C C . GLY A 1 194 ? 29.165 -1.986 -55.891 1.00 88.19 194 GLY A C 1
ATOM 1566 O O . GLY A 1 194 ? 29.276 -2.923 -55.096 1.00 88.19 194 GLY A O 1
ATOM 1567 N N . ALA A 1 195 ? 29.082 -0.717 -55.475 1.00 90.81 195 ALA A N 1
ATOM 1568 C CA . ALA A 1 195 ? 29.090 -0.347 -54.061 1.00 90.81 195 ALA A CA 1
ATOM 1569 C C . ALA A 1 195 ? 27.890 -0.937 -53.300 1.00 90.81 195 ALA A C 1
ATOM 1571 O O . ALA A 1 195 ? 28.066 -1.456 -52.199 1.00 90.81 195 ALA A O 1
ATOM 1572 N N . ILE A 1 196 ? 26.680 -0.918 -53.874 1.00 91.06 196 ILE A N 1
ATOM 1573 C CA . ILE A 1 196 ? 25.472 -1.485 -53.250 1.00 91.06 196 ILE A CA 1
ATOM 1574 C C . ILE A 1 196 ? 25.610 -2.989 -53.022 1.00 91.06 196 ILE A C 1
ATOM 1576 O O . ILE A 1 196 ? 25.259 -3.468 -51.942 1.00 91.06 196 ILE A O 1
ATOM 1580 N N . ASP A 1 197 ? 26.138 -3.734 -53.991 1.00 90.44 197 ASP A N 1
ATOM 1581 C CA . ASP A 1 197 ? 26.341 -5.177 -53.844 1.00 90.44 197 ASP A CA 1
ATOM 1582 C C . ASP A 1 197 ? 27.345 -5.498 -52.729 1.00 90.44 197 ASP A C 1
ATOM 1584 O O . ASP A 1 197 ? 27.120 -6.411 -51.928 1.00 90.44 197 ASP A O 1
ATOM 1588 N N . GLN A 1 198 ? 28.414 -4.705 -52.609 1.00 89.31 198 GLN A N 1
ATOM 1589 C CA . GLN A 1 198 ? 29.387 -4.854 -51.524 1.00 89.31 198 GLN A CA 1
ATOM 1590 C C . GLN A 1 198 ? 28.813 -4.428 -50.165 1.00 89.31 198 GLN A C 1
ATOM 1592 O O . GLN A 1 198 ? 29.024 -5.127 -49.174 1.00 89.31 198 GLN A O 1
ATOM 1597 N N . TYR A 1 199 ? 28.021 -3.353 -50.105 1.00 92.38 199 TYR A N 1
ATOM 1598 C CA . TYR A 1 199 ? 27.334 -2.949 -48.876 1.00 92.38 199 TYR A CA 1
ATOM 1599 C C . TYR A 1 199 ? 26.277 -3.969 -48.427 1.00 92.38 199 TYR A C 1
ATOM 1601 O O . TYR A 1 199 ? 26.101 -4.195 -47.230 1.00 92.38 199 TYR A O 1
ATOM 1609 N N . ARG A 1 200 ? 25.603 -4.646 -49.366 1.00 90.69 200 ARG A N 1
ATOM 1610 C CA . ARG A 1 200 ? 24.726 -5.790 -49.064 1.00 90.69 200 ARG A CA 1
ATOM 1611 C C . ARG A 1 200 ? 25.522 -6.965 -48.504 1.00 90.69 200 ARG A C 1
ATOM 1613 O O . ARG A 1 200 ? 25.082 -7.574 -47.534 1.00 90.69 200 ARG A O 1
ATOM 1620 N N . ALA A 1 201 ? 26.693 -7.255 -49.074 1.00 87.69 201 ALA A N 1
ATOM 1621 C CA . ALA A 1 201 ? 27.565 -8.328 -48.599 1.00 87.69 201 ALA A CA 1
ATOM 1622 C C . ALA A 1 201 ? 28.087 -8.079 -47.172 1.00 87.69 201 ALA A C 1
ATOM 1624 O O . ALA A 1 201 ? 28.131 -9.015 -46.371 1.00 87.69 201 ALA A O 1
ATOM 1625 N N . CYS A 1 202 ? 28.414 -6.828 -46.823 1.00 89.56 202 CYS A N 1
ATOM 1626 C CA . CYS A 1 202 ? 28.862 -6.470 -45.475 1.00 89.56 202 CYS A CA 1
ATOM 1627 C C . CYS A 1 202 ? 27.720 -6.170 -44.483 1.00 89.56 202 CYS A C 1
ATOM 1629 O O . CYS A 1 202 ? 27.995 -5.868 -43.322 1.00 89.56 202 CYS A O 1
ATOM 1631 N N . GLU A 1 203 ? 26.457 -6.315 -44.909 1.00 89.75 203 GLU A N 1
ATOM 1632 C CA . GLU A 1 203 ? 25.237 -6.030 -44.134 1.00 89.75 203 GLU A CA 1
ATOM 1633 C C . GLU A 1 203 ? 25.095 -4.558 -43.686 1.00 89.75 203 GLU A C 1
ATOM 1635 O O . GLU A 1 203 ? 24.347 -4.256 -42.753 1.00 89.75 203 GLU A O 1
ATOM 1640 N N . ASP A 1 204 ? 25.755 -3.614 -44.366 1.00 91.81 204 ASP A N 1
ATOM 1641 C CA . ASP A 1 204 ? 25.550 -2.179 -44.144 1.00 91.81 204 ASP A CA 1
ATOM 1642 C C . ASP A 1 204 ? 24.355 -1.655 -44.954 1.00 91.81 204 ASP A C 1
ATOM 1644 O O . ASP A 1 204 ? 24.455 -0.899 -45.927 1.00 91.81 204 ASP A O 1
ATOM 1648 N N . TYR A 1 205 ? 23.165 -2.047 -44.510 1.00 92.50 205 TYR A N 1
ATOM 1649 C CA . TYR A 1 205 ? 21.911 -1.650 -45.145 1.00 92.50 205 TYR A CA 1
ATOM 1650 C C . TYR A 1 205 ? 21.618 -0.149 -45.029 1.00 92.50 205 TYR A C 1
ATOM 1652 O O . TYR A 1 205 ? 20.823 0.383 -45.807 1.00 92.50 205 TYR A O 1
ATOM 1660 N N . ARG A 1 206 ? 22.268 0.563 -44.096 1.00 92.62 206 ARG A N 1
ATOM 1661 C CA . ARG A 1 206 ? 22.167 2.023 -43.974 1.00 92.62 206 ARG A CA 1
ATOM 1662 C C . ARG A 1 206 ? 22.720 2.695 -45.226 1.00 92.62 206 ARG A C 1
ATOM 1664 O O . ARG A 1 206 ? 22.068 3.586 -45.776 1.00 92.62 206 ARG A O 1
ATOM 1671 N N . SER A 1 207 ? 23.909 2.281 -45.654 1.00 91.00 207 SER A N 1
ATOM 1672 C CA . SER A 1 207 ? 24.568 2.814 -46.846 1.00 91.00 207 SER A CA 1
ATOM 1673 C C . SER A 1 207 ? 23.836 2.397 -48.116 1.00 91.00 207 SER A C 1
ATOM 1675 O O . SER A 1 207 ? 23.579 3.259 -48.954 1.00 91.00 207 SER A O 1
ATOM 1677 N N . VAL A 1 208 ? 23.354 1.148 -48.193 1.00 91.94 208 VAL A N 1
ATOM 1678 C CA . VAL A 1 208 ? 22.480 0.684 -49.291 1.00 91.94 208 VAL A CA 1
ATOM 1679 C C . VAL A 1 208 ? 21.237 1.564 -49.425 1.00 91.94 208 VAL A C 1
ATOM 1681 O O . VAL A 1 208 ? 20.963 2.088 -50.501 1.00 91.94 208 VAL A O 1
ATOM 1684 N N . ALA A 1 209 ? 20.491 1.777 -48.336 1.00 91.06 209 ALA A N 1
ATOM 1685 C CA . ALA A 1 209 ? 19.279 2.593 -48.365 1.00 91.06 209 ALA A CA 1
ATOM 1686 C C . ALA A 1 209 ? 19.575 4.050 -48.754 1.00 91.06 209 ALA A C 1
ATOM 1688 O O . ALA A 1 209 ? 18.827 4.637 -49.533 1.00 91.06 209 ALA A O 1
ATOM 1689 N N . ARG A 1 210 ? 20.677 4.633 -48.257 1.00 92.62 210 ARG A N 1
ATOM 1690 C CA . ARG A 1 210 ? 21.120 5.985 -48.639 1.00 92.62 210 ARG A CA 1
ATOM 1691 C C . ARG A 1 210 ? 21.410 6.082 -50.140 1.00 92.62 210 ARG A C 1
ATOM 1693 O O . ARG A 1 210 ? 20.960 7.042 -50.760 1.00 92.62 210 ARG A O 1
ATOM 1700 N N . LEU A 1 211 ? 22.141 5.120 -50.703 1.00 90.94 211 LEU A N 1
ATOM 1701 C CA . LEU A 1 211 ? 22.508 5.112 -52.120 1.00 90.94 211 LEU A CA 1
ATOM 1702 C C . LEU A 1 211 ? 21.294 4.886 -53.025 1.00 90.94 211 LEU A C 1
ATOM 1704 O O . LEU A 1 211 ? 21.099 5.649 -53.964 1.00 90.94 211 LEU A O 1
ATOM 1708 N N . LEU A 1 212 ? 20.414 3.935 -52.696 1.00 91.25 212 LEU A N 1
ATOM 1709 C CA . LEU A 1 212 ? 19.172 3.701 -53.448 1.00 91.25 212 LEU A CA 1
ATOM 1710 C C . LEU A 1 212 ? 18.266 4.940 -53.466 1.00 91.25 212 LEU A C 1
ATOM 1712 O O . LEU A 1 212 ? 17.737 5.315 -54.507 1.00 91.25 212 LEU A O 1
ATOM 1716 N N . ILE A 1 213 ? 18.134 5.628 -52.328 1.00 89.38 213 ILE A N 1
ATOM 1717 C CA . ILE A 1 213 ? 17.415 6.907 -52.252 1.00 89.38 213 ILE A CA 1
ATOM 1718 C C . ILE A 1 213 ? 18.082 7.967 -53.135 1.00 89.38 213 ILE A C 1
ATOM 1720 O O . ILE A 1 213 ? 17.379 8.705 -53.822 1.00 89.38 213 ILE A O 1
ATOM 1724 N N . PHE A 1 214 ? 19.415 8.059 -53.111 1.00 88.44 214 PHE A N 1
ATOM 1725 C CA . PHE A 1 214 ? 20.170 9.021 -53.916 1.00 88.44 214 PHE A CA 1
ATOM 1726 C C . PHE A 1 214 ? 19.992 8.781 -55.423 1.00 88.44 214 PHE A C 1
ATOM 1728 O O . PHE A 1 214 ? 19.867 9.743 -56.177 1.00 88.44 214 PHE A O 1
ATOM 1735 N N . MET A 1 215 ? 19.900 7.518 -55.847 1.00 88.56 215 MET A N 1
ATOM 1736 C CA . MET A 1 215 ? 19.615 7.133 -57.236 1.00 88.56 215 MET A CA 1
ATOM 1737 C C . MET A 1 215 ? 18.138 7.311 -57.633 1.00 88.56 215 MET A C 1
ATOM 1739 O O . MET A 1 215 ? 17.814 7.283 -58.816 1.00 88.56 215 MET A O 1
ATOM 1743 N N . GLY A 1 216 ? 17.241 7.547 -56.668 1.00 85.50 216 GLY A N 1
ATOM 1744 C CA . GLY A 1 216 ? 15.800 7.713 -56.892 1.00 85.50 216 GLY A CA 1
ATOM 1745 C C . GLY A 1 216 ? 14.980 6.421 -56.781 1.00 85.50 216 GLY A C 1
ATOM 1746 O O . GLY A 1 216 ? 13.747 6.477 -56.825 1.00 85.50 216 GLY A O 1
ATOM 1747 N N . ASP A 1 217 ? 15.625 5.278 -56.537 1.00 89.12 217 ASP A N 1
ATOM 1748 C CA . ASP A 1 217 ? 15.012 3.949 -56.424 1.00 89.12 217 ASP A CA 1
ATOM 1749 C C . ASP A 1 217 ? 14.391 3.714 -55.039 1.00 89.12 217 ASP A C 1
ATOM 1751 O O . ASP A 1 217 ? 14.765 2.840 -54.252 1.00 89.12 217 ASP A O 1
ATOM 1755 N N . THR A 1 218 ? 13.389 4.532 -54.722 1.00 85.94 218 THR A N 1
ATOM 1756 C CA . THR A 1 218 ? 12.712 4.515 -53.416 1.00 85.94 218 THR A CA 1
ATOM 1757 C C . THR A 1 218 ? 11.967 3.210 -53.120 1.00 85.94 218 THR A C 1
ATOM 1759 O O . THR A 1 218 ? 11.820 2.852 -51.953 1.00 85.94 218 THR A O 1
ATOM 1762 N N . GLU A 1 219 ? 11.509 2.478 -54.139 1.00 88.44 219 GLU A N 1
ATOM 1763 C CA . GLU A 1 219 ? 10.812 1.198 -53.957 1.00 88.44 219 GLU A CA 1
ATOM 1764 C C . GLU A 1 219 ? 11.761 0.075 -53.535 1.00 88.44 219 GLU A C 1
ATOM 1766 O O . GLU A 1 219 ? 11.441 -0.689 -52.624 1.00 88.44 219 GLU A O 1
ATOM 1771 N N . GLU A 1 220 ? 12.950 0.007 -54.132 1.00 89.25 220 GLU A N 1
ATOM 1772 C CA . GLU A 1 220 ? 13.982 -0.948 -53.722 1.00 89.25 220 GLU A CA 1
ATOM 1773 C C . GLU A 1 220 ? 14.502 -0.621 -52.319 1.00 89.25 220 GLU A C 1
ATOM 1775 O O . GLU A 1 220 ? 14.672 -1.522 -51.498 1.00 89.25 220 GLU A O 1
ATOM 1780 N N . ALA A 1 221 ? 14.647 0.665 -51.978 1.00 89.25 221 ALA A N 1
ATOM 1781 C CA . ALA A 1 221 ? 15.003 1.071 -50.618 1.00 89.25 221 ALA A CA 1
ATOM 1782 C C . ALA A 1 221 ? 13.965 0.606 -49.572 1.00 89.25 221 ALA A C 1
ATOM 1784 O O . ALA A 1 221 ? 14.342 0.183 -48.477 1.00 89.25 221 ALA A O 1
ATOM 1785 N N . ILE A 1 222 ? 12.665 0.630 -49.906 1.00 89.19 222 ILE A N 1
ATOM 1786 C CA . ILE A 1 222 ? 11.600 0.073 -49.053 1.00 89.19 222 ILE A CA 1
ATOM 1787 C C . ILE A 1 222 ? 11.781 -1.433 -48.872 1.00 89.19 222 ILE A C 1
ATOM 1789 O O . ILE A 1 222 ? 11.742 -1.900 -47.735 1.00 89.19 222 ILE A O 1
ATOM 1793 N N . LYS A 1 223 ? 11.981 -2.183 -49.964 1.00 91.56 223 LYS A N 1
ATOM 1794 C CA . LYS A 1 223 ? 12.141 -3.645 -49.906 1.00 91.56 223 LYS A CA 1
ATOM 1795 C C . LYS A 1 223 ? 13.313 -4.035 -49.018 1.00 91.56 223 LYS A C 1
ATOM 1797 O O . LYS A 1 223 ? 13.141 -4.849 -48.118 1.00 91.56 223 LYS A O 1
ATOM 1802 N N . VAL A 1 224 ? 14.459 -3.369 -49.191 1.00 90.94 224 VAL A N 1
ATOM 1803 C CA . VAL A 1 224 ? 15.644 -3.582 -48.349 1.00 90.94 224 VAL A CA 1
ATOM 1804 C C . VAL A 1 224 ? 15.291 -3.398 -46.875 1.00 90.94 224 VAL A C 1
ATOM 1806 O O . VAL A 1 224 ? 15.617 -4.250 -46.055 1.00 90.94 224 VAL A O 1
ATOM 1809 N N . VAL A 1 225 ? 14.584 -2.327 -46.517 1.00 91.44 225 VAL A N 1
ATOM 1810 C CA . VAL A 1 225 ? 14.192 -2.063 -45.127 1.00 91.44 225 VAL A CA 1
ATOM 1811 C C . VAL A 1 225 ? 13.167 -3.079 -44.599 1.00 91.44 225 VAL A C 1
ATOM 1813 O O . VAL A 1 225 ? 13.265 -3.488 -43.444 1.00 91.44 225 VAL A O 1
ATOM 1816 N N . GLU A 1 226 ? 12.198 -3.511 -45.406 1.00 90.12 226 GLU A N 1
ATOM 1817 C CA . GLU A 1 226 ? 11.172 -4.484 -44.999 1.00 90.12 226 GLU A CA 1
ATOM 1818 C C . GLU A 1 226 ? 11.737 -5.905 -44.823 1.00 90.12 226 GLU A C 1
ATOM 1820 O O . GLU A 1 226 ? 11.345 -6.611 -43.886 1.00 90.12 226 GLU A O 1
ATOM 1825 N N . GLU A 1 227 ? 12.683 -6.304 -45.674 1.00 91.25 227 GLU A N 1
ATOM 1826 C CA . GLU A 1 227 ? 13.359 -7.604 -45.621 1.00 91.25 227 GLU A CA 1
ATOM 1827 C C . GLU A 1 227 ? 14.376 -7.670 -44.477 1.00 91.25 227 GLU A C 1
ATOM 1829 O O . GLU A 1 227 ? 14.375 -8.619 -43.691 1.00 91.25 227 GLU A O 1
ATOM 1834 N N . THR A 1 228 ? 15.220 -6.644 -44.352 1.00 89.31 228 THR A N 1
ATOM 1835 C CA . THR A 1 228 ? 16.337 -6.634 -43.391 1.00 89.31 228 THR A CA 1
ATOM 1836 C C . THR A 1 228 ? 15.911 -6.180 -42.001 1.00 89.31 228 THR A C 1
ATOM 1838 O O . THR A 1 228 ? 16.507 -6.588 -41.004 1.00 89.31 228 THR A O 1
ATOM 1841 N N . LYS A 1 229 ? 14.870 -5.338 -41.917 1.00 89.31 229 LYS A N 1
ATOM 1842 C CA . LYS A 1 229 ? 14.408 -4.667 -40.690 1.00 89.31 229 LYS A CA 1
ATOM 1843 C C . LYS A 1 229 ? 15.518 -3.892 -39.973 1.00 89.31 229 LYS A C 1
ATOM 1845 O O . LYS A 1 229 ? 15.455 -3.705 -38.754 1.00 89.31 229 LYS A O 1
ATOM 1850 N N . ASP A 1 230 ? 16.524 -3.429 -40.716 1.00 92.00 230 ASP A N 1
ATOM 1851 C CA . ASP A 1 230 ? 17.613 -2.645 -40.147 1.00 92.00 230 ASP A CA 1
ATOM 1852 C C . ASP A 1 230 ? 17.127 -1.262 -39.684 1.00 92.00 230 ASP A C 1
ATOM 1854 O O . ASP A 1 230 ? 16.398 -0.551 -40.382 1.00 92.00 230 ASP A O 1
ATOM 1858 N N . LYS A 1 231 ? 17.547 -0.861 -38.480 1.00 91.06 231 LYS A N 1
ATOM 1859 C CA . LYS A 1 231 ? 17.080 0.380 -37.843 1.00 91.06 231 LYS A CA 1
ATOM 1860 C C . LYS A 1 231 ? 17.660 1.620 -38.507 1.00 91.06 231 LYS A C 1
ATOM 1862 O O . LYS A 1 231 ? 16.965 2.629 -38.625 1.00 91.06 231 LYS A O 1
ATOM 1867 N N . ALA A 1 232 ? 18.931 1.569 -38.899 1.00 89.75 232 ALA A N 1
ATOM 1868 C CA . ALA A 1 232 ? 19.614 2.716 -39.475 1.00 89.75 232 ALA A CA 1
ATOM 1869 C C . ALA A 1 232 ? 19.123 2.966 -40.907 1.00 89.75 232 ALA A C 1
ATOM 1871 O O . ALA A 1 232 ? 18.833 4.110 -41.258 1.00 89.75 232 ALA A O 1
ATOM 1872 N N . ALA A 1 233 ? 18.936 1.906 -41.694 1.00 91.25 233 ALA A N 1
ATOM 1873 C CA . ALA A 1 233 ? 18.292 1.951 -43.002 1.00 91.25 233 ALA A CA 1
ATOM 1874 C C . ALA A 1 233 ? 16.859 2.501 -42.911 1.00 91.25 233 ALA A C 1
ATOM 1876 O O . ALA A 1 233 ? 16.511 3.447 -43.624 1.00 91.25 233 ALA A O 1
ATOM 1877 N N . ALA A 1 234 ? 16.055 1.989 -41.969 1.00 92.88 234 ALA A N 1
ATOM 1878 C CA . ALA A 1 234 ? 14.692 2.464 -41.738 1.00 92.88 234 ALA A CA 1
ATOM 1879 C C . ALA A 1 234 ? 14.637 3.963 -41.416 1.00 92.88 234 ALA A C 1
ATOM 1881 O O . ALA A 1 234 ? 13.782 4.668 -41.947 1.00 92.88 234 ALA A O 1
ATOM 1882 N N . TYR A 1 235 ? 15.565 4.476 -40.601 1.00 92.69 235 TYR A N 1
ATOM 1883 C CA . TYR A 1 235 ? 15.639 5.903 -40.277 1.00 92.69 235 TYR A CA 1
ATOM 1884 C C . TYR A 1 235 ? 15.878 6.782 -41.515 1.00 92.69 235 TYR A C 1
ATOM 1886 O O . TYR A 1 235 ? 15.213 7.808 -41.676 1.00 92.69 235 TYR A O 1
ATOM 1894 N N . HIS A 1 236 ? 16.800 6.395 -42.404 1.00 89.12 236 HIS A N 1
ATOM 1895 C CA . HIS A 1 236 ? 17.094 7.190 -43.606 1.00 89.12 236 HIS A CA 1
ATOM 1896 C C . HIS A 1 236 ? 15.930 7.202 -44.593 1.00 89.12 236 HIS A C 1
ATOM 1898 O O . HIS A 1 236 ? 15.587 8.275 -45.091 1.00 89.12 236 HIS A O 1
ATOM 1904 N N . VAL A 1 237 ? 15.280 6.053 -44.817 1.00 90.94 237 VAL A N 1
ATOM 1905 C CA . VAL A 1 237 ? 14.065 5.974 -45.648 1.00 90.94 237 VAL A CA 1
ATOM 1906 C C . VAL A 1 237 ? 12.940 6.807 -45.033 1.00 90.94 237 VAL A C 1
ATOM 1908 O O . VAL A 1 237 ? 12.315 7.610 -45.727 1.00 90.94 237 VAL A O 1
ATOM 1911 N N . ALA A 1 238 ? 12.722 6.686 -43.719 1.00 91.44 238 ALA A N 1
ATOM 1912 C CA . ALA A 1 238 ? 11.703 7.450 -43.005 1.00 91.44 238 ALA A CA 1
ATOM 1913 C C . ALA A 1 238 ? 11.898 8.961 -43.161 1.00 91.44 238 ALA A C 1
ATOM 1915 O O . ALA A 1 238 ? 10.936 9.676 -43.428 1.00 91.44 238 ALA A O 1
ATOM 1916 N N . ARG A 1 239 ? 13.139 9.449 -43.057 1.00 89.75 239 ARG A N 1
ATOM 1917 C CA . ARG A 1 239 ? 13.458 10.877 -43.173 1.00 89.75 239 ARG A CA 1
ATOM 1918 C C . ARG A 1 239 ? 13.074 11.468 -44.521 1.00 89.75 239 ARG A C 1
ATOM 1920 O O . ARG A 1 239 ? 12.540 12.570 -44.561 1.00 89.75 239 ARG A O 1
ATOM 1927 N N . VAL A 1 240 ? 13.329 10.750 -45.608 1.00 88.50 240 VAL A N 1
ATOM 1928 C CA . VAL A 1 240 ? 12.974 11.227 -46.952 1.00 88.50 240 VAL A CA 1
ATOM 1929 C C . VAL A 1 240 ? 11.467 11.174 -47.165 1.00 88.50 240 VAL A C 1
ATOM 1931 O O . VAL A 1 240 ? 10.880 12.113 -47.692 1.00 88.50 240 VAL A O 1
ATOM 1934 N N . PHE A 1 241 ? 10.810 10.114 -46.697 1.00 88.69 241 PHE A N 1
ATOM 1935 C CA . PHE A 1 241 ? 9.362 9.984 -46.849 1.00 88.69 241 PHE A CA 1
ATOM 1936 C C . PHE A 1 241 ? 8.587 10.976 -45.978 1.00 88.69 241 PHE A C 1
ATOM 1938 O O . PHE A 1 241 ? 7.525 11.436 -46.384 1.00 88.69 241 PHE A O 1
ATOM 1945 N N . ALA A 1 242 ? 9.124 11.360 -44.821 1.00 87.38 242 ALA A N 1
ATOM 1946 C CA . ALA A 1 242 ? 8.540 12.389 -43.966 1.00 87.38 242 ALA A CA 1
ATOM 1947 C C . ALA A 1 242 ? 8.546 13.786 -44.610 1.00 87.38 242 ALA A C 1
ATOM 1949 O O . ALA A 1 242 ? 7.708 14.609 -44.266 1.00 87.38 242 ALA A O 1
ATOM 1950 N N . GLN A 1 243 ? 9.463 14.048 -45.548 1.00 85.81 243 GLN A N 1
ATOM 1951 C CA . GLN A 1 243 ? 9.526 15.306 -46.304 1.00 85.81 243 GLN A CA 1
ATOM 1952 C C . GLN A 1 243 ? 8.607 15.319 -47.532 1.00 85.81 243 GLN A C 1
ATOM 1954 O O . GLN A 1 243 ? 8.473 16.352 -48.183 1.00 85.81 243 GLN A O 1
ATOM 1959 N N . SER A 1 244 ? 8.000 14.182 -47.879 1.00 84.38 244 SER A N 1
ATOM 1960 C CA . SER A 1 244 ? 7.088 14.100 -49.017 1.00 84.38 244 SER A CA 1
ATOM 1961 C C . SER A 1 244 ? 5.686 14.593 -48.653 1.00 84.38 244 SER A C 1
ATOM 1963 O O . SER A 1 244 ? 5.220 14.395 -47.534 1.00 84.38 244 SER A O 1
ATOM 1965 N N . GLU A 1 245 ? 4.991 15.193 -49.618 1.00 80.56 245 GLU A N 1
ATOM 1966 C CA . GLU A 1 245 ? 3.596 15.639 -49.457 1.00 80.56 245 GLU A CA 1
ATOM 1967 C C . GLU A 1 245 ? 2.589 14.473 -49.568 1.00 80.56 245 GLU A C 1
ATOM 1969 O O . GLU A 1 245 ? 1.406 14.611 -49.254 1.00 80.56 245 GLU A O 1
ATOM 1974 N N . ASP A 1 246 ? 3.054 13.293 -49.988 1.00 86.88 246 ASP A N 1
ATOM 1975 C CA . ASP A 1 246 ? 2.224 12.111 -50.196 1.00 86.88 246 ASP A CA 1
ATOM 1976 C C . ASP A 1 246 ? 1.833 11.454 -48.863 1.00 86.88 246 ASP A C 1
ATOM 1978 O O . ASP A 1 246 ? 2.638 10.770 -48.224 1.00 86.88 246 ASP A O 1
ATOM 1982 N N . TRP A 1 247 ? 0.552 11.531 -48.494 1.00 84.75 247 TRP A N 1
ATOM 1983 C CA . TRP A 1 247 ? 0.013 10.926 -47.263 1.00 84.75 247 TRP A CA 1
ATOM 1984 C C . TRP A 1 247 ? 0.421 9.456 -47.050 1.00 84.75 247 TRP A C 1
ATOM 1986 O O . TRP A 1 247 ? 0.739 9.030 -45.938 1.00 84.75 247 TRP A O 1
ATOM 1996 N N . TYR A 1 248 ? 0.437 8.658 -48.121 1.00 85.44 248 TYR A N 1
ATOM 1997 C CA . TYR A 1 248 ? 0.821 7.246 -48.053 1.00 85.44 248 TYR A CA 1
ATOM 1998 C C . TYR A 1 248 ? 2.303 7.054 -47.694 1.00 85.44 248 TYR A C 1
ATOM 2000 O O . TYR A 1 248 ? 2.640 6.169 -46.901 1.00 85.44 248 TYR A O 1
ATOM 2008 N N . ARG A 1 249 ? 3.188 7.898 -48.237 1.00 86.75 249 ARG A N 1
ATOM 2009 C CA . ARG A 1 249 ? 4.620 7.880 -47.920 1.00 86.75 249 ARG A CA 1
ATOM 2010 C C . ARG A 1 249 ? 4.863 8.359 -46.497 1.00 86.75 249 ARG A C 1
ATOM 2012 O O . ARG A 1 249 ? 5.599 7.699 -45.772 1.00 86.75 249 ARG A O 1
ATOM 2019 N N . VAL A 1 250 ? 4.161 9.397 -46.052 1.00 88.81 250 VAL A N 1
ATOM 2020 C CA . VAL A 1 250 ? 4.214 9.887 -44.667 1.00 88.81 250 VAL A CA 1
ATOM 2021 C C . VAL A 1 250 ? 3.774 8.803 -43.680 1.00 88.81 250 VAL A C 1
ATOM 2023 O O . VAL A 1 250 ? 4.463 8.531 -42.698 1.00 88.81 250 VAL A O 1
ATOM 2026 N N . LYS A 1 251 ? 2.683 8.080 -43.967 1.00 89.50 251 LYS A N 1
ATOM 2027 C CA . LYS A 1 251 ? 2.244 6.958 -43.123 1.00 89.50 251 LYS A CA 1
ATOM 2028 C C . LYS A 1 251 ? 3.286 5.833 -43.062 1.00 89.50 251 LYS A C 1
ATOM 2030 O O . LYS A 1 251 ? 3.493 5.238 -42.002 1.00 89.50 251 LYS A O 1
ATOM 2035 N N . LYS A 1 252 ? 3.972 5.543 -44.175 1.00 89.56 252 LYS A N 1
ATOM 2036 C CA . LYS A 1 252 ? 5.123 4.623 -44.184 1.00 89.56 252 LYS A CA 1
ATOM 2037 C C . LYS A 1 252 ? 6.308 5.177 -43.387 1.00 89.56 252 LYS A C 1
ATOM 2039 O O . LYS A 1 252 ? 6.923 4.416 -42.647 1.00 89.56 252 LYS A O 1
ATOM 2044 N N . ALA A 1 253 ? 6.583 6.478 -43.460 1.00 91.25 253 ALA A N 1
ATOM 2045 C CA . ALA A 1 253 ? 7.643 7.132 -42.694 1.00 91.25 253 ALA A CA 1
ATOM 2046 C C . ALA A 1 253 ? 7.449 6.944 -41.186 1.00 91.25 253 ALA A C 1
ATOM 2048 O O . ALA A 1 253 ? 8.384 6.553 -40.493 1.00 91.25 253 ALA A O 1
ATOM 2049 N N . VAL A 1 254 ? 6.223 7.122 -40.684 1.00 91.56 254 VAL A N 1
ATOM 2050 C CA . VAL A 1 254 ? 5.886 6.884 -39.271 1.00 91.56 254 VAL A CA 1
ATOM 2051 C C . VAL A 1 254 ? 6.181 5.434 -38.871 1.00 91.56 254 VAL A C 1
ATOM 2053 O O . VAL A 1 254 ? 6.815 5.190 -37.842 1.00 91.56 254 VAL A O 1
ATOM 2056 N N . ARG A 1 255 ? 5.805 4.454 -39.706 1.00 91.31 255 ARG A N 1
ATOM 2057 C CA . ARG A 1 255 ? 6.121 3.033 -39.466 1.00 91.31 255 ARG A CA 1
ATOM 2058 C C . ARG A 1 255 ? 7.628 2.774 -39.436 1.00 91.31 255 ARG A C 1
ATOM 2060 O O . ARG A 1 255 ? 8.101 2.082 -38.538 1.00 91.31 255 ARG A O 1
ATOM 2067 N N . PHE A 1 256 ? 8.384 3.347 -40.368 1.00 92.25 256 PHE A N 1
ATOM 2068 C CA . PHE A 1 256 ? 9.836 3.181 -40.415 1.00 92.25 256 PHE A CA 1
ATOM 2069 C C . PHE A 1 256 ? 10.554 3.883 -39.257 1.00 92.25 256 PHE A C 1
ATOM 2071 O O . PHE A 1 256 ? 11.460 3.292 -38.673 1.00 92.25 256 PHE A O 1
ATOM 2078 N N . TYR A 1 257 ? 10.111 5.067 -38.825 1.00 93.12 257 TYR A N 1
ATOM 2079 C CA . TYR A 1 257 ? 10.630 5.697 -37.606 1.00 93.12 257 TYR A CA 1
ATOM 2080 C C . TYR A 1 257 ? 10.325 4.881 -36.348 1.00 93.12 257 TYR A C 1
ATOM 2082 O O . TYR A 1 257 ? 11.180 4.768 -35.468 1.00 93.12 257 TYR A O 1
ATOM 2090 N N . THR A 1 258 ? 9.144 4.262 -36.285 1.00 90.81 258 THR A N 1
ATOM 2091 C CA . THR A 1 258 ? 8.781 3.331 -35.206 1.00 90.81 258 THR A CA 1
ATOM 2092 C C . THR A 1 258 ? 9.719 2.124 -35.197 1.00 90.81 258 THR A C 1
ATOM 2094 O O . THR A 1 258 ? 10.243 1.755 -34.147 1.00 90.81 258 THR A O 1
ATOM 2097 N N . MET A 1 259 ? 10.008 1.546 -36.369 1.00 89.62 259 MET A N 1
ATOM 2098 C CA . MET A 1 259 ? 10.950 0.430 -36.510 1.00 89.62 259 MET A CA 1
ATOM 2099 C C . MET A 1 259 ? 12.381 0.819 -36.108 1.00 89.62 259 MET A C 1
ATOM 2101 O O . MET A 1 259 ? 13.062 0.055 -35.423 1.00 89.62 259 MET A O 1
ATOM 2105 N N . ALA A 1 260 ? 12.804 2.038 -36.450 1.00 91.12 260 ALA A N 1
ATOM 2106 C CA . ALA A 1 260 ? 14.085 2.608 -36.043 1.00 91.12 260 ALA A CA 1
ATOM 2107 C C . ALA A 1 260 ? 14.161 2.958 -34.541 1.00 91.12 260 ALA A C 1
ATOM 2109 O O . ALA A 1 260 ? 15.247 3.250 -34.041 1.00 91.12 260 ALA A O 1
ATOM 2110 N N . LYS A 1 261 ? 13.038 2.903 -33.805 1.00 89.94 261 LYS A N 1
ATOM 2111 C CA . LYS A 1 261 ? 12.880 3.388 -32.419 1.00 89.94 261 LYS A CA 1
ATOM 2112 C C . LYS A 1 261 ? 13.143 4.893 -32.253 1.00 89.94 261 LYS A C 1
ATOM 2114 O O . LYS A 1 261 ? 13.468 5.353 -31.162 1.00 89.94 261 LYS A O 1
ATOM 2119 N N . CYS A 1 262 ? 12.981 5.671 -33.320 1.00 90.31 262 CYS A N 1
ATOM 2120 C CA . CYS A 1 262 ? 13.118 7.127 -33.310 1.00 90.31 262 CYS A CA 1
ATOM 2121 C C . CYS A 1 262 ? 11.751 7.786 -33.086 1.00 90.31 262 CYS A C 1
ATOM 2123 O O . CYS A 1 262 ? 11.211 8.442 -33.978 1.00 90.31 262 CYS A O 1
ATOM 2125 N N . TYR A 1 263 ? 11.178 7.591 -31.895 1.00 91.00 263 TYR A N 1
ATOM 2126 C CA . TYR A 1 263 ? 9.806 8.014 -31.600 1.00 91.00 263 TYR A CA 1
ATOM 2127 C C . TYR A 1 263 ? 9.606 9.529 -31.657 1.00 91.00 263 TYR A C 1
ATOM 2129 O O . TYR A 1 263 ? 8.589 9.955 -32.184 1.00 91.00 263 TYR A O 1
ATOM 2137 N N . SER A 1 264 ? 10.576 10.343 -31.227 1.00 89.69 264 SER A N 1
ATOM 2138 C CA . SER A 1 264 ? 10.453 11.810 -31.262 1.00 89.69 264 SER A CA 1
ATOM 2139 C C . SER A 1 264 ? 10.206 12.334 -32.681 1.00 89.69 264 SER A C 1
ATOM 2141 O O . SER A 1 264 ? 9.330 13.162 -32.897 1.00 89.69 264 SER A O 1
ATOM 2143 N N . HIS A 1 265 ? 10.902 11.771 -33.677 1.00 89.50 265 HIS A N 1
ATOM 2144 C CA . HIS A 1 265 ? 10.708 12.140 -35.084 1.00 89.50 265 HIS A CA 1
ATOM 2145 C C . HIS A 1 265 ? 9.354 11.650 -35.611 1.00 89.50 265 HIS A C 1
ATOM 2147 O O . HIS A 1 265 ? 8.668 12.380 -36.323 1.00 89.50 265 HIS A O 1
ATOM 2153 N N . ALA A 1 266 ? 8.945 10.431 -35.237 1.00 91.06 266 ALA A N 1
ATOM 2154 C CA . ALA A 1 266 ? 7.623 9.914 -35.583 1.00 91.06 266 ALA A CA 1
ATOM 2155 C C . ALA A 1 266 ? 6.510 10.802 -35.004 1.00 91.06 266 ALA A C 1
ATOM 2157 O O . ALA A 1 266 ? 5.560 11.124 -35.709 1.00 91.06 266 ALA A O 1
ATOM 2158 N N . ILE A 1 267 ? 6.666 11.244 -33.753 1.00 90.38 267 ILE A N 1
ATOM 2159 C CA . ILE A 1 267 ? 5.741 12.126 -33.041 1.00 90.38 267 ILE A CA 1
ATOM 2160 C C . ILE A 1 267 ? 5.616 13.465 -33.766 1.00 90.38 267 ILE A C 1
ATOM 2162 O O . ILE A 1 267 ? 4.492 13.868 -34.062 1.00 90.38 267 ILE A O 1
ATOM 2166 N N . THR A 1 268 ? 6.728 14.114 -34.128 1.00 90.44 268 THR A N 1
ATOM 2167 C CA . THR A 1 268 ? 6.706 15.365 -34.908 1.00 90.44 268 THR A CA 1
ATOM 2168 C C . THR A 1 268 ? 5.916 15.197 -36.205 1.00 90.44 268 THR A C 1
ATOM 2170 O O . THR A 1 268 ? 4.960 15.930 -36.436 1.00 90.44 268 THR A O 1
ATOM 2173 N N . VAL A 1 269 ? 6.220 14.156 -36.988 1.00 90.12 269 VAL A N 1
ATOM 2174 C CA . VAL A 1 269 ? 5.510 13.884 -38.248 1.00 90.12 269 VAL A CA 1
ATOM 2175 C C . VAL A 1 269 ? 4.019 13.631 -38.001 1.00 90.12 269 VAL A C 1
ATOM 2177 O O . VAL A 1 269 ? 3.170 14.191 -38.687 1.00 90.12 269 VAL A O 1
ATOM 2180 N N . THR A 1 270 ? 3.653 12.832 -36.996 1.00 89.94 270 THR A N 1
ATOM 2181 C CA . THR A 1 270 ? 2.232 12.586 -36.700 1.00 89.94 270 THR A CA 1
ATOM 2182 C C . THR A 1 270 ? 1.480 13.839 -36.247 1.00 89.94 270 THR A C 1
ATOM 2184 O O . THR A 1 270 ? 0.288 13.948 -36.534 1.00 89.94 270 THR A O 1
ATOM 2187 N N . LYS A 1 271 ? 2.146 14.800 -35.591 1.00 89.06 271 LYS A N 1
ATOM 2188 C CA . LYS A 1 271 ? 1.547 16.089 -35.211 1.00 89.06 271 LYS A CA 1
ATOM 2189 C C . LYS A 1 271 ? 1.276 16.969 -36.421 1.00 89.06 271 LYS A C 1
ATOM 2191 O O . LYS A 1 271 ? 0.159 17.477 -36.538 1.00 89.06 271 LYS A O 1
ATOM 2196 N N . ASP A 1 272 ? 2.263 17.096 -37.306 1.00 87.88 272 ASP A N 1
ATOM 2197 C CA . ASP A 1 272 ? 2.190 17.926 -38.515 1.00 87.88 272 ASP A CA 1
ATOM 2198 C C . ASP A 1 272 ? 1.072 17.450 -39.453 1.00 87.88 272 ASP A C 1
ATOM 2200 O O . ASP A 1 272 ? 0.345 18.254 -40.033 1.00 87.88 272 ASP A O 1
ATOM 2204 N N . PHE A 1 273 ? 0.878 16.131 -39.535 1.00 87.12 273 PHE A N 1
ATOM 2205 C CA . PHE A 1 273 ? -0.126 15.494 -40.389 1.00 87.12 273 PHE A CA 1
ATOM 2206 C C . PHE A 1 273 ? -1.439 15.132 -39.667 1.00 87.12 273 PHE A C 1
ATOM 2208 O O . PHE A 1 273 ? -2.355 14.597 -40.289 1.00 87.12 273 PHE A O 1
ATOM 2215 N N . GLY A 1 274 ? -1.569 15.413 -38.366 1.00 84.81 274 GLY A N 1
ATOM 2216 C CA . GLY A 1 274 ? -2.810 15.198 -37.610 1.00 84.81 274 GLY A CA 1
ATOM 2217 C C . GLY A 1 274 ? -3.207 13.733 -37.372 1.00 84.81 274 GLY A C 1
ATOM 2218 O O . GLY A 1 274 ? -4.391 13.442 -37.214 1.00 84.81 274 GLY A O 1
ATOM 2219 N N . MET A 1 275 ? -2.247 12.807 -37.330 1.00 87.75 275 MET A N 1
ATOM 2220 C CA . MET A 1 275 ? -2.470 11.372 -37.096 1.00 87.75 275 MET A CA 1
ATOM 2221 C C . MET A 1 275 ? -2.622 11.064 -35.592 1.00 87.75 275 MET A C 1
ATOM 2223 O O . MET A 1 275 ? -1.693 10.584 -34.946 1.00 87.75 275 MET A O 1
ATOM 2227 N N . GLU A 1 276 ? -3.782 11.379 -35.007 1.00 85.50 276 GLU A N 1
ATOM 2228 C CA . GLU A 1 276 ? -4.000 11.337 -33.546 1.00 85.50 276 GLU A CA 1
ATOM 2229 C C . GLU A 1 276 ? -3.883 9.940 -32.919 1.00 85.50 276 GLU A C 1
ATOM 2231 O O . GLU A 1 276 ? -3.280 9.787 -31.855 1.00 85.50 276 GLU A O 1
ATOM 2236 N N . ALA A 1 277 ? -4.434 8.915 -33.574 1.00 85.25 277 ALA A N 1
ATOM 2237 C CA . ALA A 1 277 ? -4.405 7.547 -33.059 1.00 85.25 277 ALA A CA 1
ATOM 2238 C C . ALA A 1 277 ? -2.974 6.987 -33.038 1.00 85.25 277 ALA A C 1
ATOM 2240 O O . ALA A 1 277 ? -2.546 6.364 -32.064 1.00 85.25 277 ALA A O 1
ATOM 2241 N N . GLU A 1 278 ? -2.207 7.228 -34.103 1.00 87.25 278 GLU A N 1
ATOM 2242 C CA . GLU A 1 278 ? -0.795 6.868 -34.169 1.00 87.25 278 GLU A CA 1
ATOM 2243 C C . GLU A 1 278 ? 0.042 7.675 -33.165 1.00 87.25 278 GLU A C 1
ATOM 2245 O O . GLU A 1 278 ? 0.864 7.086 -32.463 1.00 87.25 278 GLU A O 1
ATOM 2250 N N . LEU A 1 279 ? -0.206 8.984 -33.029 1.00 89.81 279 LEU A N 1
ATOM 2251 C CA . LEU A 1 279 ? 0.490 9.863 -32.082 1.00 89.81 279 LEU A CA 1
ATOM 2252 C C . LEU A 1 279 ? 0.374 9.360 -30.636 1.00 89.81 279 LEU A C 1
ATOM 2254 O O . LEU A 1 279 ? 1.384 9.291 -29.936 1.00 89.81 279 LEU A O 1
ATOM 2258 N N . MET A 1 280 ? -0.829 8.979 -30.194 1.00 88.50 280 MET A N 1
ATOM 2259 C CA . MET A 1 280 ? -1.049 8.493 -28.827 1.00 88.50 280 MET A CA 1
ATOM 2260 C C . MET A 1 280 ? -0.234 7.226 -28.537 1.00 88.50 280 MET A C 1
ATOM 2262 O O . MET A 1 280 ? 0.466 7.137 -27.528 1.00 88.50 280 MET A O 1
ATOM 2266 N N . ASN A 1 281 ? -0.268 6.262 -29.458 1.00 89.38 281 ASN A N 1
ATOM 2267 C CA . ASN A 1 281 ? 0.476 5.013 -29.316 1.00 89.38 281 ASN A CA 1
ATOM 2268 C C . ASN A 1 281 ? 1.993 5.247 -29.299 1.00 89.38 281 ASN A C 1
ATOM 2270 O O . ASN A 1 281 ? 2.704 4.642 -28.497 1.00 89.38 281 ASN A O 1
ATOM 2274 N N . LEU A 1 282 ? 2.494 6.145 -30.152 1.00 89.81 282 LEU A N 1
ATOM 2275 C CA . LEU A 1 282 ? 3.918 6.482 -30.211 1.00 89.81 282 LEU A CA 1
ATOM 2276 C C . LEU A 1 282 ? 4.390 7.204 -28.951 1.00 89.81 282 LEU A C 1
ATOM 2278 O O . LEU A 1 282 ? 5.456 6.873 -28.437 1.00 89.81 282 LEU A O 1
ATOM 2282 N N . ALA A 1 283 ? 3.586 8.130 -28.429 1.00 90.00 283 ALA A N 1
ATOM 2283 C CA . ALA A 1 283 ? 3.888 8.854 -27.200 1.00 90.00 283 ALA A CA 1
ATOM 2284 C C . ALA A 1 283 ? 3.969 7.915 -25.983 1.00 90.00 283 ALA A C 1
ATOM 2286 O O . ALA A 1 283 ? 4.844 8.049 -25.132 1.00 90.00 283 ALA A O 1
ATOM 2287 N N . LEU A 1 284 ? 3.106 6.898 -25.894 1.00 89.00 284 LEU A N 1
ATOM 2288 C CA . LEU A 1 284 ? 3.184 5.918 -24.805 1.00 89.00 284 LEU A CA 1
ATOM 2289 C C . LEU A 1 284 ? 4.483 5.093 -24.831 1.00 89.00 284 LEU A C 1
ATOM 2291 O O . LEU A 1 284 ? 4.977 4.710 -23.768 1.00 89.00 284 LEU A O 1
ATOM 2295 N N . LEU A 1 285 ? 5.043 4.855 -26.022 1.00 88.69 285 LEU A N 1
ATOM 2296 C CA . LEU A 1 285 ? 6.293 4.116 -26.233 1.00 88.69 285 LEU A CA 1
ATOM 2297 C C . LEU A 1 285 ? 7.557 4.985 -26.103 1.00 88.69 285 LEU A C 1
ATOM 2299 O O . LEU A 1 285 ? 8.663 4.440 -26.050 1.00 88.69 285 LEU A O 1
ATOM 2303 N N . SER A 1 286 ? 7.412 6.311 -26.077 1.00 89.94 286 SER A N 1
ATOM 2304 C CA . SER A 1 286 ? 8.515 7.270 -26.122 1.00 89.94 286 SER A CA 1
ATOM 2305 C C . SER A 1 286 ? 8.989 7.730 -24.738 1.00 89.94 286 SER A C 1
ATOM 2307 O O . SER A 1 286 ? 8.546 7.246 -23.691 1.00 89.94 286 SER A O 1
ATOM 2309 N N . THR A 1 287 ? 9.918 8.688 -24.735 1.00 90.62 287 THR A N 1
ATOM 2310 C CA . THR A 1 287 ? 10.463 9.299 -23.515 1.00 90.62 287 THR A CA 1
ATOM 2311 C C . THR A 1 287 ? 9.426 10.169 -22.790 1.00 90.62 287 THR A C 1
ATOM 2313 O O . THR A 1 287 ? 8.366 10.485 -23.331 1.00 90.62 287 THR A O 1
ATOM 2316 N N . THR A 1 288 ? 9.714 10.562 -21.547 1.00 90.31 288 THR A N 1
ATOM 2317 C CA . THR A 1 288 ? 8.852 11.464 -20.761 1.00 90.31 288 THR A CA 1
ATOM 2318 C C . THR A 1 288 ? 8.700 12.839 -21.414 1.00 90.31 288 THR A C 1
ATOM 2320 O O . THR A 1 288 ? 7.597 13.380 -21.436 1.00 90.31 288 THR A O 1
ATOM 2323 N N . GLU A 1 289 ? 9.768 13.376 -22.005 1.00 90.12 289 GLU A N 1
ATOM 2324 C CA . GLU A 1 289 ? 9.744 14.647 -22.740 1.00 90.12 289 GLU A CA 1
ATOM 2325 C C . GLU A 1 289 ? 8.806 14.577 -23.949 1.00 90.12 289 GLU A C 1
ATOM 2327 O O . GLU A 1 289 ? 7.946 15.441 -24.126 1.00 90.12 289 GLU A O 1
ATOM 2332 N N . ASP A 1 290 ? 8.905 13.495 -24.723 1.00 90.19 290 ASP A N 1
ATOM 2333 C CA . ASP A 1 290 ? 8.045 13.241 -25.878 1.00 90.19 290 ASP A CA 1
ATOM 2334 C C . ASP A 1 290 ? 6.564 13.086 -25.471 1.00 90.19 290 ASP A C 1
ATOM 2336 O O . ASP A 1 290 ? 5.673 13.587 -26.160 1.00 90.19 290 ASP A O 1
ATOM 2340 N N . LYS A 1 291 ? 6.283 12.441 -24.326 1.00 91.81 291 LYS A N 1
ATOM 2341 C CA . LYS A 1 291 ? 4.920 12.335 -23.766 1.00 91.81 291 LYS A CA 1
ATOM 2342 C C . LYS A 1 291 ? 4.349 13.700 -23.414 1.00 91.81 291 LYS A C 1
ATOM 2344 O O . LYS A 1 291 ? 3.204 13.980 -23.754 1.00 91.81 291 LYS A O 1
ATOM 2349 N N . ILE A 1 292 ? 5.139 14.555 -22.763 1.00 90.50 292 ILE A N 1
ATOM 2350 C CA . ILE A 1 292 ? 4.737 15.922 -22.400 1.00 90.50 292 ILE A CA 1
ATOM 2351 C C . ILE A 1 292 ? 4.472 16.749 -23.655 1.00 90.50 292 ILE A C 1
ATOM 2353 O O . ILE A 1 292 ? 3.491 17.493 -23.715 1.00 90.50 292 ILE A O 1
ATOM 2357 N N . ASP A 1 293 ? 5.335 16.630 -24.660 1.00 89.56 293 ASP A N 1
ATOM 2358 C CA . ASP A 1 293 ? 5.182 17.331 -25.926 1.00 89.56 293 ASP A CA 1
ATOM 2359 C C . ASP A 1 293 ? 3.926 16.851 -26.677 1.00 89.56 293 ASP A C 1
ATOM 2361 O O . ASP A 1 293 ? 3.154 17.658 -27.198 1.00 89.56 293 ASP A O 1
ATOM 2365 N N . ALA A 1 294 ? 3.666 15.543 -26.735 1.00 90.25 294 ALA A N 1
ATOM 2366 C CA . ALA A 1 294 ? 2.427 14.995 -27.294 1.00 90.25 294 ALA A CA 1
ATOM 2367 C C . ALA A 1 294 ? 1.183 15.432 -26.498 1.00 90.25 294 ALA A C 1
ATOM 2369 O O . ALA A 1 294 ? 0.172 15.796 -27.096 1.00 90.25 294 ALA A O 1
ATOM 2370 N N . ALA A 1 295 ? 1.267 15.492 -25.168 1.00 89.62 295 ALA A N 1
ATOM 2371 C CA . ALA A 1 295 ? 0.180 15.963 -24.316 1.00 89.62 295 ALA A CA 1
ATOM 2372 C C . ALA A 1 295 ? -0.181 17.432 -24.597 1.00 89.62 295 ALA A C 1
ATOM 2374 O O . ALA A 1 295 ? -1.359 17.746 -24.749 1.00 89.62 295 ALA A O 1
ATOM 2375 N N . LYS A 1 296 ? 0.816 18.315 -24.773 1.00 89.44 296 LYS A N 1
ATOM 2376 C CA . LYS A 1 296 ? 0.598 19.725 -25.165 1.00 89.44 296 LYS A CA 1
ATOM 2377 C C . LYS A 1 296 ? -0.150 19.847 -26.491 1.00 89.44 296 LYS A C 1
ATOM 2379 O O . LYS A 1 296 ? -0.987 20.727 -26.645 1.00 89.44 296 LYS A O 1
ATOM 2384 N N . TYR A 1 297 ? 0.136 18.966 -27.448 1.00 89.00 297 TYR A N 1
ATOM 2385 C CA . TYR A 1 297 ? -0.597 18.936 -28.712 1.00 89.00 297 TYR A CA 1
ATOM 2386 C C . TYR A 1 297 ? -2.072 18.575 -28.489 1.00 89.00 297 TYR A C 1
ATOM 2388 O O . TYR A 1 297 ? -2.955 19.272 -28.989 1.00 89.00 297 TYR A O 1
ATOM 2396 N N . PHE A 1 298 ? -2.356 17.545 -27.689 1.00 88.69 298 PHE A N 1
ATOM 2397 C CA . PHE A 1 298 ? -3.731 17.156 -27.374 1.00 88.69 298 PHE A CA 1
ATOM 2398 C C . PHE A 1 298 ? -4.493 18.209 -26.552 1.00 88.69 298 PHE A C 1
ATOM 2400 O O . PHE A 1 298 ? -5.696 18.339 -26.750 1.00 88.69 298 PHE A O 1
ATOM 2407 N N . GLU A 1 299 ? -3.826 19.022 -25.722 1.00 85.69 299 GLU A N 1
ATOM 2408 C CA . GLU A 1 299 ? -4.458 20.171 -25.039 1.00 85.69 299 GLU A CA 1
ATOM 2409 C C . GLU A 1 299 ? -5.050 21.193 -26.026 1.00 85.69 299 GLU A C 1
ATOM 2411 O O . GLU A 1 299 ? -6.079 21.808 -25.742 1.00 85.69 299 GLU A O 1
ATOM 2416 N N . THR A 1 300 ? -4.421 21.378 -27.194 1.00 86.44 300 THR A N 1
ATOM 2417 C CA . THR A 1 300 ? -4.918 22.319 -28.214 1.00 86.44 300 THR A CA 1
ATOM 2418 C C . THR A 1 300 ? -6.172 21.819 -28.932 1.00 86.44 300 THR A C 1
ATOM 2420 O O . THR A 1 300 ? -6.900 22.618 -29.523 1.00 86.44 300 THR A O 1
ATOM 2423 N N . LYS A 1 301 ? -6.455 20.512 -28.870 1.00 82.69 301 LYS A N 1
ATOM 2424 C CA . LYS A 1 301 ? -7.602 19.884 -29.530 1.00 82.69 301 LYS A CA 1
ATOM 2425 C C . LYS A 1 301 ? -8.750 19.678 -28.545 1.00 82.69 301 LYS A C 1
ATOM 2427 O O . LYS A 1 301 ? -8.562 19.205 -27.430 1.00 82.69 301 LYS A O 1
ATOM 2432 N N . SER A 1 302 ? -9.970 20.029 -28.956 1.00 68.19 302 SER A N 1
ATOM 2433 C CA . SER A 1 302 ? -11.129 19.961 -28.054 1.00 68.19 302 SER A CA 1
ATOM 2434 C C . SER A 1 302 ? -11.581 18.527 -27.757 1.00 68.19 302 SER A C 1
ATOM 2436 O O . SER A 1 302 ? -12.019 18.266 -26.637 1.00 68.19 302 SER A O 1
ATOM 2438 N N . ASP A 1 303 ? -11.429 17.620 -28.724 1.00 74.50 303 ASP A N 1
ATOM 2439 C CA . ASP A 1 303 ? -12.036 16.281 -28.692 1.00 74.50 303 ASP A CA 1
ATOM 2440 C C . ASP A 1 303 ? -11.137 15.209 -28.049 1.00 74.50 303 ASP A C 1
ATOM 2442 O O . ASP A 1 303 ? -11.608 14.126 -27.723 1.00 74.50 303 ASP A O 1
ATOM 2446 N N . SER A 1 304 ? -9.860 15.523 -27.794 1.00 78.75 304 SER A N 1
ATOM 2447 C CA . SER A 1 304 ? -8.842 14.558 -27.335 1.00 78.75 304 SER A CA 1
ATOM 2448 C C . SER A 1 304 ? -8.205 14.945 -25.989 1.00 78.75 304 SER A C 1
ATOM 2450 O O . SER A 1 304 ? -7.060 14.596 -25.698 1.00 78.75 304 SER A O 1
ATOM 2452 N N . LYS A 1 305 ? -8.943 15.666 -25.136 1.00 81.25 305 LYS A N 1
ATOM 2453 C CA . LYS A 1 305 ? -8.462 16.156 -23.826 1.00 81.25 305 LYS A CA 1
ATOM 2454 C C . LYS A 1 305 ? -8.137 15.040 -22.827 1.00 81.25 305 LYS A C 1
ATOM 2456 O O . LYS A 1 305 ? -7.228 15.195 -22.016 1.00 81.25 305 LYS A O 1
ATOM 2461 N N . GLU A 1 306 ? -8.832 13.909 -22.908 1.00 83.56 306 GLU A N 1
ATOM 2462 C CA . GLU A 1 306 ? -8.553 12.715 -22.093 1.00 83.56 306 GLU A CA 1
ATOM 2463 C C . GLU A 1 306 ? -7.156 12.149 -22.381 1.00 83.56 306 GLU A C 1
ATOM 2465 O O . GLU A 1 306 ? -6.412 11.815 -21.457 1.00 83.56 306 GLU A O 1
ATOM 2470 N N . ASN A 1 307 ? -6.747 12.146 -23.656 1.00 86.06 307 ASN A N 1
ATOM 2471 C CA . ASN A 1 307 ? -5.413 11.706 -24.068 1.00 86.06 307 ASN A CA 1
ATOM 2472 C C . ASN A 1 307 ? -4.317 12.606 -23.480 1.00 86.06 307 ASN A C 1
ATOM 2474 O O . ASN A 1 307 ? -3.267 12.106 -23.077 1.00 86.06 307 ASN A O 1
ATOM 2478 N N . ALA A 1 308 ? -4.564 13.918 -23.368 1.00 87.75 308 ALA A N 1
ATOM 2479 C CA . ALA A 1 308 ? -3.625 14.843 -22.733 1.00 87.75 308 ALA A CA 1
ATOM 2480 C C . ALA A 1 308 ? -3.422 14.511 -21.246 1.00 87.75 308 ALA A C 1
ATOM 2482 O O . ALA A 1 308 ? -2.282 14.394 -20.794 1.00 87.75 308 ALA A O 1
ATOM 2483 N N . ILE A 1 309 ? -4.514 14.299 -20.501 1.00 87.56 309 ILE A N 1
ATOM 2484 C CA . ILE A 1 309 ? -4.473 13.931 -19.077 1.00 87.56 309 ILE A CA 1
ATOM 2485 C C . ILE A 1 309 ? -3.687 12.631 -18.882 1.00 87.56 309 ILE A C 1
ATOM 2487 O O . ILE A 1 309 ? -2.773 12.573 -18.056 1.00 87.56 309 ILE A O 1
ATOM 2491 N N . LEU A 1 310 ? -4.003 11.601 -19.673 1.00 86.62 310 LEU A N 1
ATOM 2492 C CA . LEU A 1 310 ? -3.350 10.300 -19.576 1.00 86.62 310 LEU A CA 1
ATOM 2493 C C . LEU A 1 310 ? -1.851 10.391 -19.891 1.00 86.62 310 LEU A C 1
ATOM 2495 O O . LEU A 1 310 ? -1.041 9.770 -19.203 1.00 86.62 310 LEU A O 1
ATOM 2499 N N . LEU A 1 311 ? -1.454 11.179 -20.893 1.00 88.94 311 LEU A N 1
ATOM 2500 C CA . LEU A 1 311 ? -0.043 11.367 -21.225 1.00 88.94 311 LEU A CA 1
ATOM 2501 C C . LEU A 1 311 ? 0.720 12.135 -20.140 1.00 88.94 311 LEU A C 1
ATOM 2503 O O . LEU A 1 311 ? 1.838 11.731 -19.824 1.00 88.94 311 LEU A O 1
ATOM 2507 N N . TYR A 1 312 ? 0.134 13.169 -19.524 1.00 89.81 312 TYR A N 1
ATOM 2508 C CA . TYR A 1 312 ? 0.758 13.855 -18.382 1.00 89.81 312 TYR A CA 1
ATOM 2509 C C . TYR A 1 312 ? 0.939 12.930 -17.186 1.00 89.81 312 TYR A C 1
ATOM 2511 O O . TYR A 1 312 ? 2.023 12.879 -16.605 1.00 89.81 312 TYR A O 1
ATOM 2519 N N . HIS A 1 313 ? -0.083 12.133 -16.883 1.00 87.00 313 HIS A N 1
ATOM 2520 C CA . HIS A 1 313 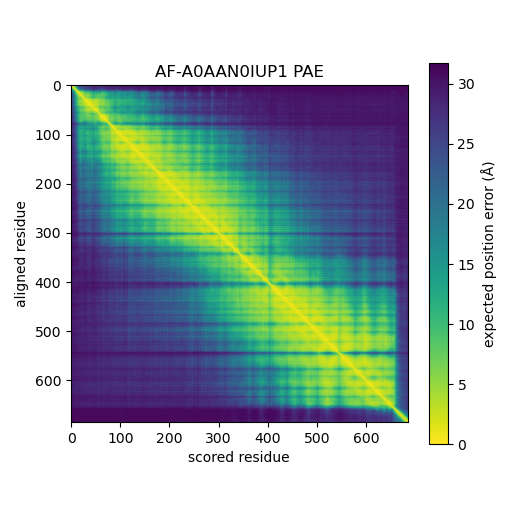? -0.015 11.118 -15.843 1.00 87.00 313 HIS A CA 1
ATOM 2521 C C . HIS A 1 313 ? 1.124 10.118 -16.111 1.00 87.00 313 HIS A C 1
ATOM 2523 O O . HIS A 1 313 ? 2.011 9.926 -15.283 1.00 87.00 313 HIS A O 1
ATOM 2529 N N . ARG A 1 314 ? 1.186 9.556 -17.326 1.00 86.19 314 ARG A N 1
ATOM 2530 C CA . ARG A 1 314 ? 2.226 8.594 -17.743 1.00 86.19 314 ARG A CA 1
ATOM 2531 C C . ARG A 1 314 ? 3.616 9.211 -17.935 1.00 86.19 314 ARG A C 1
ATOM 2533 O O . ARG A 1 314 ? 4.581 8.460 -18.107 1.00 86.19 314 ARG A O 1
ATOM 2540 N N . ALA A 1 315 ? 3.723 10.537 -17.957 1.00 86.31 315 ALA A N 1
ATOM 2541 C CA . ALA A 1 315 ? 4.985 11.270 -17.956 1.00 86.31 315 ALA A CA 1
ATOM 2542 C C . ALA A 1 315 ? 5.504 11.570 -16.538 1.00 86.31 315 ALA A C 1
ATOM 2544 O O . ALA A 1 315 ? 6.655 11.979 -16.408 1.00 86.31 315 ALA A O 1
ATOM 2545 N N . GLY A 1 316 ? 4.692 11.341 -15.496 1.00 83.38 316 GLY A N 1
ATOM 2546 C CA . GLY A 1 316 ? 5.018 11.651 -14.099 1.00 83.38 316 GLY A CA 1
ATOM 2547 C C . GLY A 1 316 ? 4.602 13.057 -13.646 1.00 83.38 316 GLY A C 1
ATOM 2548 O O . GLY A 1 316 ? 4.857 13.429 -12.504 1.00 83.38 316 GLY A O 1
ATOM 2549 N N . GLU A 1 317 ? 3.929 13.833 -14.499 1.00 84.25 317 GLU A N 1
ATOM 2550 C CA . GLU A 1 317 ? 3.449 15.191 -14.201 1.00 84.25 317 GLU A CA 1
ATOM 2551 C C . GLU A 1 317 ? 2.044 15.152 -13.578 1.00 84.25 317 GLU A C 1
ATOM 2553 O O . GLU A 1 317 ? 1.046 15.576 -14.171 1.00 84.25 317 GLU A O 1
ATOM 2558 N N . LEU A 1 318 ? 1.961 14.605 -12.361 1.00 81.00 318 LEU A N 1
ATOM 2559 C CA . LEU A 1 318 ? 0.702 14.393 -11.637 1.00 81.00 318 LEU A CA 1
ATOM 2560 C C . LEU A 1 318 ? -0.059 15.694 -11.355 1.00 81.00 318 LEU A C 1
ATOM 2562 O O . LEU A 1 318 ? -1.275 15.742 -11.514 1.00 81.00 318 LEU A O 1
ATOM 2566 N N . SER A 1 319 ? 0.643 16.761 -10.967 1.00 80.38 319 SER A N 1
ATOM 2567 C CA . SER A 1 319 ? 0.034 18.063 -10.664 1.00 80.38 319 SER A CA 1
ATOM 2568 C C . SER A 1 319 ? -0.732 18.613 -11.865 1.00 80.38 319 SER A C 1
ATOM 2570 O O . SER A 1 319 ? -1.908 18.958 -11.747 1.00 80.38 319 SER A O 1
ATOM 2572 N N . LYS A 1 320 ? -0.091 18.618 -13.038 1.00 82.69 320 LYS A N 1
ATOM 2573 C CA . LYS A 1 320 ? -0.697 19.101 -14.276 1.00 82.69 320 LYS A CA 1
ATOM 2574 C C . LYS A 1 320 ? -1.819 18.178 -14.760 1.00 82.69 320 LYS A C 1
ATOM 2576 O O . LYS A 1 320 ? -2.864 18.670 -15.181 1.00 82.69 320 LYS A O 1
ATOM 2581 N N . ALA A 1 321 ? -1.652 16.857 -14.648 1.00 85.19 321 ALA A N 1
ATOM 2582 C CA . ALA A 1 321 ? -2.708 15.899 -14.979 1.00 85.19 321 ALA A CA 1
ATOM 2583 C C . ALA A 1 321 ? -3.977 16.134 -14.137 1.00 85.19 321 ALA A C 1
ATOM 2585 O O . ALA A 1 321 ? -5.078 16.194 -14.686 1.00 85.19 321 ALA A O 1
ATOM 2586 N N . LEU A 1 322 ? -3.826 16.337 -12.824 1.00 80.56 322 LEU A N 1
ATOM 2587 C CA . LEU A 1 322 ? -4.934 16.625 -11.909 1.00 80.56 322 LEU A CA 1
ATOM 2588 C C . LEU A 1 322 ? -5.585 17.983 -12.199 1.00 80.56 322 LEU A C 1
ATOM 2590 O O . LEU A 1 322 ? -6.810 18.081 -12.222 1.00 80.56 322 LEU A O 1
ATOM 2594 N N . GLU A 1 323 ? -4.800 19.029 -12.468 1.00 81.44 323 GLU A N 1
ATOM 2595 C CA . GLU A 1 323 ? -5.331 20.341 -12.860 1.00 81.44 323 GLU A CA 1
ATOM 2596 C C . GLU A 1 323 ? -6.217 20.258 -14.105 1.00 81.44 323 GLU A C 1
ATOM 2598 O O . GLU A 1 323 ? -7.322 20.807 -14.107 1.00 81.44 323 GLU A O 1
ATOM 2603 N N . LEU A 1 324 ? -5.778 19.519 -15.126 1.00 83.25 324 LEU A N 1
ATOM 2604 C CA . LEU A 1 324 ? -6.560 19.289 -16.340 1.00 83.25 324 LEU A CA 1
ATOM 2605 C C . LEU A 1 324 ? -7.800 18.425 -16.075 1.00 83.25 324 LEU A C 1
ATOM 2607 O O . LEU A 1 324 ? -8.860 18.720 -16.628 1.00 83.25 324 LEU A O 1
ATOM 2611 N N . CYS A 1 325 ? -7.719 17.419 -15.194 1.00 84.06 325 CYS A N 1
ATOM 2612 C CA . CYS A 1 325 ? -8.897 16.658 -14.753 1.00 84.06 325 CYS A CA 1
ATOM 2613 C C . CYS A 1 325 ? -9.957 17.583 -14.147 1.00 84.06 325 CYS A C 1
ATOM 2615 O O . CYS A 1 325 ? -11.133 17.500 -14.508 1.00 84.06 325 CYS A O 1
ATOM 2617 N N . PHE A 1 326 ? -9.543 18.498 -13.263 1.00 80.19 326 PHE A N 1
ATOM 2618 C CA . PHE A 1 326 ? -10.445 19.464 -12.636 1.00 80.19 326 PHE A CA 1
ATOM 2619 C C . PHE A 1 326 ? -11.011 20.464 -13.648 1.00 80.19 326 PHE A C 1
ATOM 2621 O O . PHE A 1 326 ? -12.202 20.773 -13.605 1.00 80.19 326 PHE A O 1
ATOM 2628 N N . GLN A 1 327 ? -10.183 20.955 -14.574 1.00 82.56 327 GLN A N 1
ATOM 2629 C CA . GLN A 1 327 ? -10.597 21.926 -15.585 1.00 82.56 327 GLN A CA 1
ATOM 2630 C C . GLN A 1 327 ? -11.595 21.332 -16.587 1.00 82.56 327 GLN A C 1
ATOM 2632 O O . GLN A 1 327 ? -12.574 21.990 -16.942 1.00 82.56 327 GLN A O 1
ATOM 2637 N N . TYR A 1 328 ? -11.359 20.100 -17.042 1.00 81.56 328 TYR A N 1
ATOM 2638 C CA . TYR A 1 328 ? -12.186 19.435 -18.049 1.00 81.56 328 TYR A CA 1
ATOM 2639 C C . TYR A 1 328 ? -13.293 18.558 -17.468 1.00 81.56 328 TYR A C 1
ATOM 2641 O O . TYR A 1 328 ? -14.086 18.026 -18.238 1.00 81.56 328 TYR A O 1
ATOM 2649 N N . ARG A 1 329 ? -13.388 18.450 -16.135 1.00 77.25 329 ARG A N 1
ATOM 2650 C CA . ARG A 1 329 ? -14.398 17.642 -15.430 1.00 77.25 329 ARG A CA 1
ATOM 2651 C C . ARG A 1 329 ? -14.389 16.171 -15.868 1.00 77.25 329 ARG A C 1
ATOM 2653 O O . ARG A 1 329 ? -15.436 15.554 -16.022 1.00 77.25 329 ARG A O 1
ATOM 2660 N N . GLN A 1 330 ? -13.191 15.626 -16.074 1.00 78.62 330 GLN A N 1
ATOM 2661 C CA . GLN A 1 330 ? -12.983 14.241 -16.501 1.00 78.62 330 GLN A CA 1
ATOM 2662 C C . GLN A 1 330 ? -12.841 13.331 -15.278 1.00 78.62 330 GLN A C 1
ATOM 2664 O O . GLN A 1 330 ? -11.761 13.172 -14.709 1.00 78.62 330 GLN A O 1
ATOM 2669 N N . TYR A 1 331 ? -13.974 12.801 -14.824 1.00 73.31 331 TYR A N 1
ATOM 2670 C CA . TYR A 1 331 ? -14.113 12.202 -13.495 1.00 73.31 331 TYR A CA 1
ATOM 2671 C C . TYR A 1 331 ? -13.704 10.732 -13.420 1.00 73.31 331 TYR A C 1
ATOM 2673 O O . TYR A 1 331 ? -13.156 10.303 -12.406 1.00 73.31 331 TYR A O 1
ATOM 2681 N N . GLU A 1 332 ? -13.902 9.981 -14.500 1.00 74.44 332 GLU A N 1
ATOM 2682 C CA . GLU A 1 332 ? -13.485 8.578 -14.587 1.00 74.44 332 GLU A CA 1
ATOM 2683 C C . GLU A 1 332 ? -11.955 8.456 -14.548 1.00 74.44 332 GLU A C 1
ATOM 2685 O O . GLU A 1 332 ? -11.403 7.631 -13.821 1.00 74.44 332 GLU A O 1
ATOM 2690 N N . VAL A 1 333 ? -11.262 9.351 -15.259 1.00 78.62 333 VAL A N 1
ATOM 2691 C CA . VAL A 1 333 ? -9.794 9.398 -15.295 1.00 78.62 333 VAL A CA 1
ATOM 2692 C C . VAL A 1 333 ? -9.223 9.832 -13.943 1.00 78.62 333 VAL A C 1
ATOM 2694 O O . VAL A 1 333 ? -8.230 9.274 -13.484 1.00 78.62 333 VAL A O 1
ATOM 2697 N N . LEU A 1 334 ? -9.875 10.779 -13.259 1.00 80.56 334 LEU A N 1
ATOM 2698 C CA . LEU A 1 334 ? -9.451 11.234 -11.934 1.00 80.56 334 LEU A CA 1
ATOM 2699 C C . LEU A 1 334 ? -9.485 10.108 -10.893 1.00 80.56 334 LEU A C 1
ATOM 2701 O O . LEU A 1 334 ? -8.602 10.053 -10.042 1.00 80.56 334 LEU A O 1
ATOM 2705 N N . GLN A 1 335 ? -10.466 9.204 -10.966 1.00 75.44 335 GLN A N 1
ATOM 2706 C CA . GLN A 1 335 ? -10.531 8.062 -10.056 1.00 75.44 335 GLN A CA 1
ATOM 2707 C C . GLN A 1 335 ? -9.334 7.119 -10.244 1.00 75.44 335 GLN A C 1
ATOM 2709 O O . GLN A 1 335 ? -8.738 6.705 -9.255 1.00 75.44 335 GLN A O 1
ATOM 2714 N N . GLN A 1 336 ? -8.949 6.835 -11.491 1.00 78.25 336 GLN A N 1
ATOM 2715 C CA . GLN A 1 336 ? -7.782 5.995 -11.789 1.00 78.25 336 GLN A CA 1
ATOM 2716 C C . GLN A 1 336 ? -6.487 6.632 -11.274 1.00 78.25 336 GLN A C 1
ATOM 2718 O O . GLN A 1 336 ? -5.672 5.963 -10.650 1.00 78.25 336 GLN A O 1
ATOM 2723 N N . ILE A 1 337 ? -6.325 7.944 -11.474 1.00 78.62 337 ILE A N 1
ATOM 2724 C CA . ILE A 1 337 ? -5.160 8.682 -10.968 1.00 78.62 337 ILE A CA 1
ATOM 2725 C C . ILE A 1 337 ? -5.144 8.678 -9.434 1.00 78.62 337 ILE A C 1
ATOM 2727 O O . ILE A 1 337 ? -4.080 8.543 -8.837 1.00 78.62 337 ILE A O 1
ATOM 2731 N N . ALA A 1 338 ? -6.308 8.806 -8.789 1.00 74.56 338 ALA A N 1
ATOM 2732 C CA . ALA A 1 338 ? -6.421 8.831 -7.333 1.00 74.56 338 ALA A CA 1
ATOM 2733 C C . ALA A 1 338 ? -6.024 7.503 -6.667 1.00 74.56 338 ALA A C 1
ATOM 2735 O O . ALA A 1 338 ? -5.497 7.518 -5.559 1.00 74.56 338 ALA A O 1
ATOM 2736 N N . GLU A 1 339 ? -6.237 6.368 -7.337 1.00 73.56 339 GLU A N 1
ATOM 2737 C CA . GLU A 1 339 ? -5.807 5.046 -6.855 1.00 73.56 339 GLU A CA 1
ATOM 2738 C C . GLU A 1 339 ? -4.276 4.880 -6.878 1.00 73.56 339 GLU A C 1
ATOM 2740 O O . GLU A 1 339 ? -3.725 4.129 -6.074 1.00 73.56 339 GLU A O 1
ATOM 2745 N N . GLU A 1 340 ? -3.577 5.614 -7.749 1.00 71.94 340 GLU A N 1
ATOM 2746 C CA . GLU A 1 340 ? -2.112 5.610 -7.855 1.00 71.94 340 GLU A CA 1
ATOM 2747 C C . GLU A 1 340 ? -1.431 6.660 -6.950 1.00 71.94 340 GLU A C 1
ATOM 2749 O O . GLU A 1 340 ? -0.200 6.712 -6.877 1.00 71.94 340 GLU A O 1
ATOM 2754 N N . LEU A 1 341 ? -2.199 7.492 -6.230 1.00 72.88 341 LEU A N 1
ATOM 2755 C CA . LEU A 1 341 ? -1.642 8.478 -5.301 1.00 72.88 341 LEU A CA 1
ATOM 2756 C C . LEU A 1 341 ? -1.030 7.784 -4.075 1.00 72.88 341 LEU A C 1
ATOM 2758 O O . LEU A 1 341 ? -1.698 7.089 -3.310 1.00 72.88 341 LEU A O 1
ATOM 2762 N N . THR A 1 342 ? 0.266 8.015 -3.872 1.00 67.06 342 THR A N 1
ATOM 2763 C CA . THR A 1 342 ? 1.040 7.516 -2.728 1.00 67.06 342 THR A CA 1
ATOM 2764 C C . THR A 1 342 ? 1.303 8.613 -1.693 1.00 67.06 342 THR A C 1
ATOM 2766 O O . THR A 1 342 ? 1.179 9.802 -1.983 1.00 67.06 342 THR A O 1
ATOM 2769 N N . GLU A 1 343 ? 1.764 8.231 -0.497 1.00 64.38 343 GLU A N 1
ATOM 2770 C CA . GLU A 1 343 ? 2.150 9.146 0.602 1.00 64.38 343 GLU A CA 1
ATOM 2771 C C . GLU A 1 343 ? 3.245 10.166 0.218 1.00 64.38 343 GLU A C 1
ATOM 2773 O O . GLU A 1 343 ? 3.428 11.180 0.883 1.00 64.38 343 GLU A O 1
ATOM 2778 N N . SER A 1 344 ? 3.974 9.925 -0.876 1.00 63.88 344 SER A N 1
ATOM 2779 C CA . SER A 1 344 ? 4.979 10.841 -1.432 1.00 63.88 344 SER A CA 1
ATOM 2780 C C . SER A 1 344 ? 4.397 11.997 -2.257 1.00 63.88 344 SER A C 1
ATOM 2782 O O . SER A 1 344 ? 5.144 12.882 -2.681 1.00 63.88 344 SER A O 1
ATOM 2784 N N . THR A 1 345 ? 3.091 11.992 -2.531 1.00 69.50 345 THR A N 1
ATOM 2785 C CA . THR A 1 345 ? 2.428 13.034 -3.325 1.00 69.50 345 THR A CA 1
ATOM 2786 C C . THR A 1 345 ? 2.169 14.291 -2.495 1.00 69.50 345 THR A C 1
ATOM 2788 O O . THR A 1 345 ? 2.029 14.244 -1.275 1.00 69.50 345 THR A O 1
ATOM 2791 N N . ASN A 1 346 ? 2.146 15.459 -3.147 1.00 71.56 346 ASN A N 1
ATOM 2792 C CA . ASN A 1 346 ? 2.014 16.736 -2.447 1.00 71.56 346 ASN A CA 1
ATOM 2793 C C . ASN A 1 346 ? 0.676 16.791 -1.668 1.00 71.56 346 ASN A C 1
ATOM 2795 O O . ASN A 1 346 ? -0.383 16.688 -2.302 1.00 71.56 346 ASN A O 1
ATOM 2799 N N . PRO A 1 347 ? 0.684 17.026 -0.340 1.00 74.00 347 PRO A N 1
ATOM 2800 C CA . PRO A 1 347 ? -0.530 17.061 0.480 1.00 74.00 347 PRO A CA 1
ATOM 2801 C C . PRO A 1 347 ? -1.624 18.009 -0.037 1.00 74.00 347 PRO A C 1
ATOM 2803 O O . PRO A 1 347 ? -2.811 17.711 0.086 1.00 74.00 347 PRO A O 1
ATOM 2806 N N . GLU A 1 348 ? -1.257 19.123 -0.684 1.00 76.31 348 GLU A N 1
ATOM 2807 C CA . GLU A 1 348 ? -2.231 20.051 -1.281 1.00 76.31 348 GLU A CA 1
ATOM 2808 C C . GLU A 1 348 ? -2.966 19.458 -2.489 1.00 76.31 348 GLU A C 1
ATOM 2810 O O . GLU A 1 348 ? -4.152 19.722 -2.693 1.00 76.31 348 GLU A O 1
ATOM 2815 N N . THR A 1 349 ? -2.288 18.632 -3.292 1.00 75.19 349 THR A N 1
ATOM 2816 C CA . THR A 1 349 ? -2.930 17.949 -4.425 1.00 75.19 349 THR A CA 1
ATOM 2817 C C . THR A 1 349 ? -3.911 16.888 -3.942 1.00 75.19 349 THR A C 1
ATOM 2819 O O . THR A 1 349 ? -5.041 16.848 -4.426 1.00 75.19 349 THR A O 1
ATOM 2822 N N . VAL A 1 350 ? -3.536 16.124 -2.912 1.00 76.06 350 VAL A N 1
ATOM 2823 C CA . VAL A 1 350 ? -4.404 15.121 -2.281 1.00 76.06 350 VAL A CA 1
ATOM 2824 C C . VAL A 1 350 ? -5.633 15.777 -1.643 1.00 76.06 350 VAL A C 1
ATOM 2826 O O . VAL A 1 350 ? -6.746 15.280 -1.801 1.00 76.06 350 VAL A O 1
ATOM 2829 N N . ARG A 1 351 ? -5.479 16.952 -1.016 1.00 76.06 351 ARG A N 1
ATOM 2830 C CA . ARG A 1 351 ? -6.611 17.730 -0.484 1.00 76.06 351 ARG A CA 1
ATOM 2831 C C . ARG A 1 351 ? -7.609 18.125 -1.570 1.00 76.06 351 ARG A C 1
ATOM 2833 O O . ARG A 1 351 ? -8.807 17.947 -1.383 1.00 76.06 351 ARG A O 1
ATOM 2840 N N . ARG A 1 352 ? -7.137 18.640 -2.711 1.00 77.12 352 ARG A N 1
ATOM 2841 C CA . ARG A 1 352 ? -8.023 19.014 -3.831 1.00 77.12 352 ARG A CA 1
ATOM 2842 C C . ARG A 1 352 ? -8.781 17.805 -4.386 1.00 77.12 352 ARG A C 1
ATOM 2844 O O . ARG A 1 352 ? -9.947 17.933 -4.748 1.00 77.12 352 ARG A O 1
ATOM 2851 N N . VAL A 1 353 ? -8.138 16.636 -4.420 1.00 80.62 353 VAL A N 1
ATOM 2852 C CA . VAL A 1 353 ? -8.777 15.366 -4.798 1.00 80.62 353 VAL A CA 1
ATOM 2853 C C . VAL A 1 353 ? -9.817 14.941 -3.753 1.00 80.62 353 VAL A C 1
ATOM 2855 O O . VAL A 1 353 ? -10.927 14.558 -4.119 1.00 80.62 353 VAL A O 1
ATOM 2858 N N . ALA A 1 354 ? -9.518 15.078 -2.459 1.00 78.81 354 ALA A N 1
ATOM 2859 C CA . ALA A 1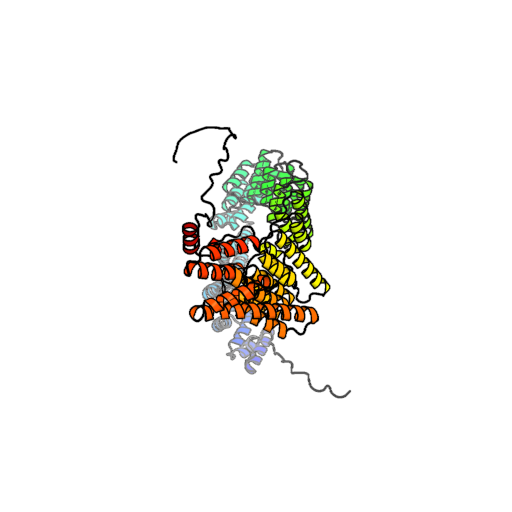 354 ? -10.465 14.790 -1.384 1.00 78.81 354 ALA A CA 1
ATOM 2860 C C . ALA A 1 354 ? -11.700 15.707 -1.429 1.00 78.81 354 ALA A C 1
ATOM 2862 O O . ALA A 1 354 ? -12.820 15.209 -1.410 1.00 78.81 354 ALA A O 1
ATOM 2863 N N . GLU A 1 355 ? -11.523 17.027 -1.563 1.00 79.56 355 GLU A N 1
ATOM 2864 C CA . GLU A 1 355 ? -12.621 17.999 -1.719 1.00 79.56 355 GLU A CA 1
ATOM 2865 C C . GLU A 1 355 ? -13.525 17.668 -2.904 1.00 79.56 355 GLU A C 1
ATOM 2867 O O . GLU A 1 355 ? -14.744 17.832 -2.840 1.00 79.56 355 GLU A O 1
ATOM 2872 N N . TYR A 1 356 ? -12.931 17.167 -3.980 1.00 78.31 356 TYR A N 1
ATOM 2873 C CA . TYR A 1 356 ? -13.675 16.716 -5.137 1.00 78.31 356 TYR A CA 1
ATOM 2874 C C . TYR A 1 356 ? -14.504 15.452 -4.843 1.00 78.31 356 TYR A C 1
ATOM 2876 O O . TYR A 1 356 ? -15.692 15.417 -5.167 1.00 78.31 356 TYR A O 1
ATOM 2884 N N . PHE A 1 357 ? -13.936 14.438 -4.179 1.00 81.81 357 PHE A N 1
ATOM 2885 C CA . PHE A 1 357 ? -14.702 13.251 -3.773 1.00 81.81 357 PHE A CA 1
ATOM 2886 C C . PHE A 1 357 ? -15.859 13.597 -2.826 1.00 81.81 357 PHE A C 1
ATOM 2888 O O . PHE A 1 357 ? -16.909 12.962 -2.898 1.00 81.81 357 PHE A O 1
ATOM 2895 N N . ILE A 1 358 ? -15.712 14.643 -2.005 1.00 80.88 358 ILE A N 1
ATOM 2896 C CA . ILE A 1 358 ? -16.794 15.177 -1.164 1.00 80.88 358 ILE A CA 1
ATOM 2897 C C . ILE A 1 358 ? -17.933 15.741 -2.020 1.00 80.88 358 ILE A C 1
ATOM 2899 O O . ILE A 1 358 ? -19.096 15.483 -1.724 1.00 80.88 358 ILE A O 1
ATOM 2903 N N . GLN A 1 359 ? -17.620 16.483 -3.088 1.00 80.00 359 GLN A N 1
ATOM 2904 C CA . GLN A 1 359 ? -18.636 17.018 -4.007 1.00 80.00 359 GLN A CA 1
ATOM 2905 C C . GLN A 1 359 ? -19.400 15.917 -4.752 1.00 80.00 359 GLN A C 1
ATOM 2907 O O . GLN A 1 359 ? -20.556 16.125 -5.102 1.00 80.00 359 GLN A O 1
ATOM 2912 N N . GLN A 1 360 ? -18.767 14.764 -4.979 1.00 79.75 360 GLN A N 1
ATOM 2913 C CA . GLN A 1 360 ? -19.377 13.595 -5.623 1.00 79.75 360 GLN A CA 1
ATOM 2914 C C . GLN A 1 360 ? -20.032 12.614 -4.642 1.00 79.75 360 GLN A C 1
ATOM 2916 O O . GLN A 1 360 ? -20.346 11.491 -5.028 1.00 79.75 360 GLN A O 1
ATOM 2921 N N . GLU A 1 361 ? -20.180 12.994 -3.371 1.00 79.19 361 GLU A N 1
ATOM 2922 C CA . GLU A 1 361 ? -20.753 12.147 -2.314 1.00 79.19 361 GLU A CA 1
ATOM 2923 C C . GLU A 1 361 ? -19.983 10.826 -2.069 1.00 79.19 361 GLU A C 1
ATOM 2925 O O . GLU A 1 361 ? -20.460 9.920 -1.387 1.00 79.19 361 GLU A O 1
ATOM 2930 N N . GLN A 1 362 ? -18.741 10.713 -2.556 1.00 80.94 362 GLN A N 1
ATOM 2931 C CA . GLN A 1 362 ? -17.854 9.570 -2.314 1.00 80.94 362 GLN A CA 1
ATOM 2932 C C . GLN A 1 362 ? -17.043 9.783 -1.026 1.00 80.94 362 GLN A C 1
ATOM 2934 O O . GLN A 1 362 ? -15.819 9.944 -1.044 1.00 80.94 362 GLN A O 1
ATOM 2939 N N . PHE A 1 363 ? -17.730 9.791 0.118 1.00 82.19 363 PHE A N 1
ATOM 2940 C CA . PHE A 1 363 ? -17.134 10.159 1.409 1.00 82.19 363 PHE A CA 1
ATOM 2941 C C . PHE A 1 363 ? -16.050 9.185 1.897 1.00 82.19 363 PHE A C 1
ATOM 2943 O O . PHE A 1 363 ? -15.048 9.628 2.454 1.00 82.19 363 PHE A O 1
ATOM 2950 N N . GLU A 1 364 ? -16.190 7.879 1.652 1.00 78.62 364 GLU A N 1
ATOM 2951 C CA . GLU A 1 364 ? -15.190 6.875 2.056 1.00 78.62 364 GLU A CA 1
ATOM 2952 C C . GLU A 1 364 ? -13.830 7.112 1.388 1.00 78.62 364 GLU A C 1
ATOM 2954 O O . GLU A 1 364 ? -12.796 7.146 2.058 1.00 78.62 364 GLU A O 1
ATOM 2959 N N . LYS A 1 365 ? -13.832 7.350 0.072 1.00 77.38 365 LYS A N 1
ATOM 2960 C CA . LYS A 1 365 ? -12.614 7.659 -0.687 1.00 77.38 365 LYS A CA 1
ATOM 2961 C C . LYS A 1 365 ? -12.028 9.003 -0.270 1.00 77.38 365 LYS A C 1
ATOM 2963 O O . LYS A 1 365 ? -10.816 9.113 -0.118 1.00 77.38 365 LYS A O 1
ATOM 2968 N N . ALA A 1 366 ? -12.870 10.004 -0.005 1.00 81.62 366 ALA A N 1
ATOM 2969 C CA . ALA A 1 366 ? -12.414 11.292 0.513 1.00 81.62 366 ALA A CA 1
ATOM 2970 C C . ALA A 1 366 ? -11.671 11.147 1.853 1.00 81.62 366 ALA A C 1
ATOM 2972 O O . ALA A 1 366 ? -10.601 11.728 2.027 1.00 81.62 366 ALA A O 1
ATOM 2973 N N . VAL A 1 367 ? -12.190 10.332 2.780 1.00 82.19 367 VAL A N 1
ATOM 2974 C CA . VAL A 1 367 ? -11.531 10.045 4.065 1.00 82.19 367 VAL A CA 1
ATOM 2975 C C . VAL A 1 367 ? -10.195 9.330 3.850 1.00 82.19 367 VAL A C 1
ATOM 2977 O O . VAL A 1 367 ? -9.207 9.701 4.480 1.00 82.19 367 VAL A O 1
ATOM 2980 N N . GLN A 1 368 ? -10.123 8.359 2.935 1.00 79.81 368 GLN A N 1
ATOM 2981 C CA . GLN A 1 368 ? -8.865 7.678 2.600 1.00 79.81 368 GLN A CA 1
ATOM 2982 C C . GLN A 1 368 ? -7.807 8.647 2.050 1.00 79.81 368 GLN A C 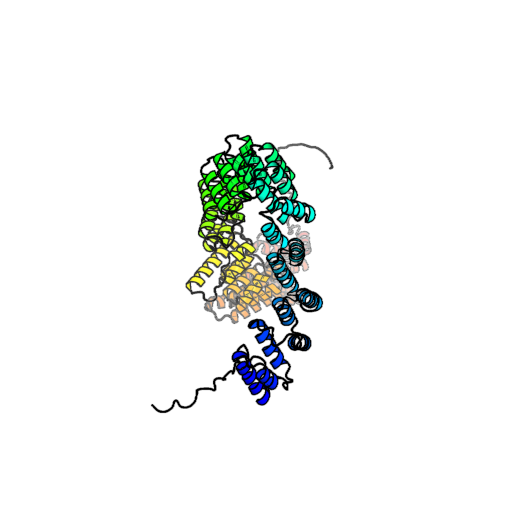1
ATOM 2984 O O . GLN A 1 368 ? -6.662 8.610 2.500 1.00 79.81 368 GLN A O 1
ATOM 2989 N N . MET A 1 369 ? -8.191 9.556 1.149 1.00 79.12 369 MET A N 1
ATOM 2990 C CA . MET A 1 369 ? -7.294 10.594 0.625 1.00 79.12 369 MET A CA 1
ATOM 2991 C C . MET A 1 369 ? -6.823 11.545 1.738 1.00 79.12 369 MET A C 1
ATOM 2993 O O . MET A 1 369 ? -5.635 11.846 1.850 1.00 79.12 369 MET A O 1
ATOM 2997 N N . LEU A 1 370 ? -7.720 11.983 2.629 1.00 79.88 370 LEU A N 1
ATOM 2998 C CA . LEU A 1 370 ? -7.347 12.851 3.755 1.00 79.88 370 LEU A CA 1
ATOM 2999 C C . LEU A 1 370 ? -6.377 12.162 4.725 1.00 79.88 370 LEU A C 1
ATOM 3001 O O . LEU A 1 370 ? -5.425 12.797 5.188 1.00 79.88 370 LEU A O 1
ATOM 3005 N N . LEU A 1 371 ? -6.559 10.863 4.972 1.00 77.94 371 LEU A N 1
ATOM 3006 C CA . LEU A 1 371 ? -5.630 10.053 5.759 1.00 77.94 371 LEU A CA 1
ATOM 3007 C C . LEU A 1 371 ? -4.243 9.962 5.112 1.00 77.94 371 LEU A C 1
ATOM 3009 O O . LEU A 1 371 ? -3.250 10.160 5.810 1.00 77.94 371 LEU A O 1
ATOM 3013 N N . GLN A 1 372 ? -4.168 9.734 3.796 1.00 74.56 372 GLN A N 1
ATOM 3014 C CA . GLN A 1 372 ? -2.899 9.732 3.052 1.00 74.56 372 GLN A CA 1
ATOM 3015 C C . GLN A 1 372 ? -2.184 11.089 3.119 1.00 74.56 372 GLN A C 1
ATOM 3017 O O . GLN A 1 372 ? -0.961 11.142 3.161 1.00 74.56 372 GLN A O 1
ATOM 3022 N N . SER A 1 373 ? -2.934 12.193 3.183 1.00 70.25 373 SER A N 1
ATOM 3023 C CA . SER A 1 373 ? -2.374 13.547 3.321 1.00 70.25 373 SER A CA 1
ATOM 3024 C C . SER A 1 373 ? -1.944 13.926 4.751 1.00 70.25 373 SER A C 1
ATOM 3026 O O . SER A 1 373 ? -1.607 15.083 4.999 1.00 70.25 373 SER A O 1
ATOM 3028 N N . HIS A 1 374 ? -1.983 12.985 5.705 1.00 72.06 374 HIS A N 1
ATOM 3029 C CA . HIS A 1 374 ? -1.734 13.196 7.141 1.00 72.06 374 HIS A CA 1
ATOM 3030 C C . HIS A 1 374 ? -2.663 14.220 7.825 1.00 72.06 374 HIS A C 1
ATOM 3032 O O . HIS A 1 374 ? -2.380 14.699 8.926 1.00 72.06 374 HIS A O 1
ATOM 3038 N N . LYS A 1 375 ? -3.820 14.527 7.230 1.00 75.81 375 LYS A N 1
ATOM 3039 C CA . LYS A 1 375 ? -4.822 15.446 7.789 1.00 75.81 375 LYS A CA 1
ATOM 3040 C C . LYS A 1 375 ? -5.874 14.698 8.606 1.00 75.81 375 LYS A C 1
ATOM 3042 O O . LYS A 1 375 ? -7.045 14.610 8.237 1.00 75.81 375 LYS A O 1
ATOM 3047 N N . LEU A 1 376 ? -5.444 14.167 9.750 1.00 75.31 376 LEU A N 1
ATOM 3048 C CA . LEU A 1 376 ? -6.280 13.356 10.646 1.00 75.31 376 LEU A CA 1
ATOM 3049 C C . LEU A 1 376 ? -7.522 14.104 11.159 1.00 75.31 376 LEU A C 1
ATOM 3051 O O . LEU A 1 376 ? -8.600 13.522 11.241 1.00 75.31 376 LEU A O 1
ATOM 3055 N N . SER A 1 377 ? -7.394 15.393 11.482 1.00 76.38 377 SER A N 1
ATOM 3056 C CA . SER A 1 377 ? -8.494 16.213 12.007 1.00 76.38 377 SER A CA 1
ATOM 3057 C C . SER A 1 377 ? -9.636 16.382 11.002 1.00 76.38 377 SER A C 1
ATOM 3059 O O . SER A 1 377 ? -10.794 16.168 11.353 1.00 76.38 377 SER A O 1
ATOM 3061 N N . GLU A 1 378 ? -9.306 16.712 9.753 1.00 78.38 378 GLU A N 1
ATOM 3062 C CA . GLU A 1 378 ? -10.281 16.874 8.669 1.00 78.38 378 GLU A CA 1
ATOM 3063 C C . GLU A 1 378 ? -10.939 15.525 8.329 1.00 78.38 378 GLU A C 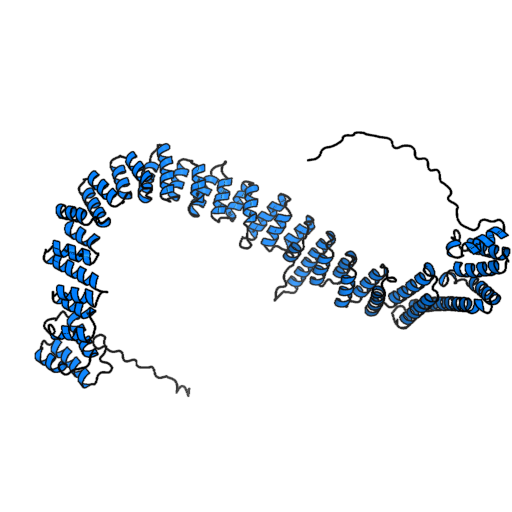1
ATOM 3065 O O . GLU A 1 378 ? -12.158 15.452 8.186 1.00 78.38 378 GLU A O 1
ATOM 3070 N N . ALA A 1 379 ? -10.164 14.432 8.291 1.00 81.69 379 ALA A N 1
ATOM 3071 C CA . ALA A 1 379 ? -10.694 13.084 8.074 1.00 81.69 379 ALA A CA 1
ATOM 3072 C C . ALA A 1 379 ? -11.696 12.662 9.168 1.00 81.69 379 ALA A C 1
ATOM 3074 O O . ALA A 1 379 ? -12.746 12.090 8.865 1.00 81.69 379 ALA A O 1
ATOM 3075 N N . LEU A 1 380 ? -11.400 12.975 10.436 1.00 78.19 380 LEU A N 1
ATOM 3076 C CA . LEU A 1 380 ? -12.288 12.714 11.572 1.00 78.19 380 LEU A CA 1
ATOM 3077 C C . LEU A 1 380 ? -13.586 13.518 11.484 1.00 78.19 380 LEU A C 1
ATOM 3079 O O . LEU A 1 380 ? -14.667 12.953 11.653 1.00 78.19 380 LEU A O 1
ATOM 3083 N N . GLU A 1 381 ? -13.498 14.818 11.202 1.00 80.25 381 GLU A N 1
ATOM 3084 C CA . GLU A 1 381 ? -14.679 15.675 11.055 1.00 80.25 381 GLU A CA 1
ATOM 3085 C C . GLU A 1 381 ? -15.588 15.173 9.928 1.00 80.25 381 GLU A C 1
ATOM 3087 O O . GLU A 1 381 ? -16.807 15.114 10.087 1.00 80.25 381 GLU A O 1
ATOM 3092 N N . MET A 1 382 ? -14.993 14.720 8.824 1.00 80.25 382 MET A N 1
ATOM 3093 C CA . MET A 1 382 ? -15.712 14.110 7.709 1.00 80.25 382 MET A CA 1
ATOM 3094 C C . MET A 1 382 ? -16.439 12.824 8.110 1.00 80.25 382 MET A C 1
ATOM 3096 O O . MET A 1 382 ? -17.621 12.675 7.792 1.00 80.25 382 MET A O 1
ATOM 3100 N N . CYS A 1 383 ? -15.779 11.929 8.852 1.00 80.88 383 CYS A N 1
ATOM 3101 C CA . CYS A 1 383 ? -16.414 10.705 9.348 1.00 80.88 383 CYS A CA 1
ATOM 3102 C C . CYS A 1 383 ? -17.621 11.017 10.241 1.00 80.88 383 CYS A C 1
ATOM 3104 O O . CYS A 1 383 ? -18.674 10.396 10.097 1.00 80.88 383 CYS A O 1
ATOM 3106 N N . LEU A 1 384 ? -17.485 12.006 11.130 1.00 77.94 384 LEU A N 1
ATOM 3107 C CA . LEU A 1 384 ? -18.540 12.419 12.057 1.00 77.94 384 LEU A CA 1
ATOM 3108 C C . LEU A 1 384 ? -19.705 13.117 11.346 1.00 77.94 384 LEU A C 1
ATOM 3110 O O . LEU A 1 384 ? -20.863 12.871 11.675 1.00 77.94 384 LEU A O 1
ATOM 3114 N N . ARG A 1 385 ? -19.413 13.981 10.369 1.00 81.12 385 ARG A N 1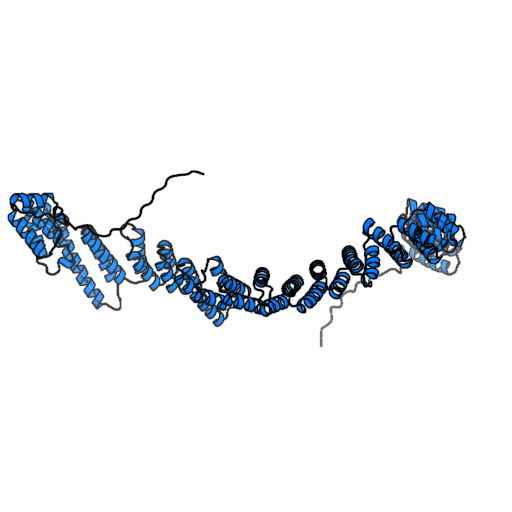
ATOM 3115 C CA . ARG A 1 385 ? -20.421 14.787 9.669 1.00 81.12 385 ARG A CA 1
ATOM 3116 C C . ARG A 1 385 ? -21.261 13.972 8.692 1.00 81.12 385 ARG A C 1
ATOM 3118 O O . ARG A 1 385 ? -22.462 14.209 8.601 1.00 81.12 385 ARG A O 1
ATOM 3125 N N . TYR A 1 386 ? -20.640 13.042 7.971 1.00 79.31 386 TYR A N 1
ATOM 3126 C CA . TYR A 1 386 ? -21.302 12.236 6.937 1.00 79.31 386 TYR A CA 1
ATOM 3127 C C . TYR A 1 386 ? -21.600 10.799 7.384 1.00 79.31 386 TYR A C 1
ATOM 3129 O O . TYR A 1 386 ? -22.059 9.994 6.582 1.00 79.31 386 TYR A O 1
ATOM 3137 N N . ASN A 1 387 ? -21.374 10.483 8.664 1.00 75.81 387 ASN A N 1
ATOM 3138 C CA . ASN A 1 387 ? -21.615 9.172 9.268 1.00 75.81 387 ASN A CA 1
ATOM 3139 C C . ASN A 1 387 ? -20.949 8.006 8.505 1.00 75.81 387 ASN A C 1
ATOM 3141 O O . ASN A 1 387 ? -21.555 6.957 8.291 1.00 75.81 387 ASN A O 1
ATOM 3145 N N . VAL A 1 388 ? -19.692 8.197 8.093 1.00 80.25 388 VAL A N 1
ATOM 3146 C CA . VAL A 1 388 ? -18.888 7.148 7.445 1.00 80.25 388 VAL A CA 1
ATOM 3147 C C . VAL A 1 388 ? -18.554 6.070 8.473 1.00 80.25 388 VAL A C 1
ATOM 3149 O O . VAL A 1 388 ? -18.065 6.395 9.556 1.00 80.25 388 VAL A O 1
ATOM 3152 N N . ILE A 1 389 ? -18.799 4.797 8.150 1.00 78.06 389 ILE A N 1
ATOM 3153 C CA . ILE A 1 389 ? -18.581 3.674 9.074 1.00 78.06 389 ILE A CA 1
ATOM 3154 C C . ILE A 1 389 ? -17.091 3.566 9.426 1.00 78.06 389 ILE A C 1
ATOM 3156 O O . ILE A 1 389 ? -16.235 3.412 8.554 1.00 78.06 389 ILE A O 1
ATOM 3160 N N . ILE A 1 390 ? -16.777 3.628 10.722 1.00 81.31 390 ILE A N 1
ATOM 3161 C CA . ILE A 1 390 ? -15.409 3.533 11.225 1.00 81.31 390 ILE A CA 1
ATOM 3162 C C . ILE A 1 390 ? -15.118 2.080 11.609 1.00 81.31 390 ILE A C 1
ATOM 3164 O O . ILE A 1 390 ? -15.427 1.629 12.714 1.00 81.31 390 ILE A O 1
ATOM 3168 N N . ASN A 1 391 ? -14.485 1.354 10.687 1.00 81.00 391 ASN A N 1
ATOM 3169 C CA . ASN A 1 391 ? -13.966 0.006 10.933 1.00 81.00 391 ASN A CA 1
ATOM 3170 C C . ASN A 1 391 ? -12.704 0.038 11.812 1.00 81.00 391 ASN A C 1
ATOM 3172 O O . ASN A 1 391 ? -12.088 1.088 11.991 1.00 81.00 391 ASN A O 1
ATOM 3176 N N . GLU A 1 392 ? -12.280 -1.119 12.326 1.00 78.56 392 GLU A N 1
ATOM 3177 C CA . GLU A 1 392 ? -11.097 -1.247 13.195 1.00 78.56 392 GLU A CA 1
ATOM 3178 C C . GLU A 1 392 ? -9.820 -0.688 12.542 1.00 78.56 392 GLU A C 1
ATOM 3180 O O . GLU A 1 392 ? -9.154 0.160 13.134 1.00 78.56 392 GLU A O 1
ATOM 3185 N N . GLU A 1 393 ? -9.552 -1.041 11.281 1.00 79.56 393 GLU A N 1
ATOM 3186 C CA . GLU A 1 393 ? -8.406 -0.516 10.520 1.00 79.56 393 GLU A CA 1
ATOM 3187 C C . GLU A 1 393 ? -8.451 1.011 10.355 1.00 79.56 393 GLU A C 1
ATOM 3189 O O . GLU A 1 393 ? -7.431 1.697 10.458 1.00 79.56 393 GLU A O 1
ATOM 3194 N N . LEU A 1 394 ? -9.643 1.566 10.110 1.00 80.44 394 LEU A N 1
ATOM 3195 C CA . LEU A 1 394 ? -9.823 3.008 9.965 1.00 80.44 394 LEU A CA 1
ATOM 3196 C C . LEU A 1 394 ? -9.647 3.709 11.316 1.00 80.44 394 LEU A C 1
ATOM 3198 O O . LEU A 1 394 ? -8.999 4.749 11.391 1.00 80.44 394 LEU A O 1
ATOM 3202 N N . ALA A 1 395 ? -10.164 3.118 12.395 1.00 78.75 395 ALA A N 1
ATOM 3203 C CA . ALA A 1 395 ? -10.011 3.624 13.752 1.00 78.75 395 ALA A CA 1
ATOM 3204 C C . ALA A 1 395 ? -8.543 3.650 14.191 1.00 78.75 395 ALA A C 1
ATOM 3206 O O . ALA A 1 395 ? -8.147 4.552 14.928 1.00 78.75 395 ALA A O 1
ATOM 3207 N N . GLU A 1 396 ? -7.731 2.676 13.780 1.00 81.75 396 GLU A N 1
ATOM 3208 C CA . GLU A 1 396 ? -6.285 2.678 14.015 1.00 81.75 396 GLU A CA 1
ATOM 3209 C C . GLU A 1 396 ? -5.576 3.766 13.210 1.00 81.75 396 GLU A C 1
ATOM 3211 O O . GLU A 1 396 ? -4.845 4.554 13.804 1.00 81.75 396 GLU A O 1
ATOM 3216 N N . LYS A 1 397 ? -5.864 3.900 11.909 1.00 79.81 397 LYS A N 1
ATOM 3217 C CA . LYS A 1 397 ? -5.288 4.967 11.066 1.00 79.81 397 LYS A CA 1
ATOM 3218 C C . LYS A 1 397 ? -5.668 6.375 11.533 1.00 79.81 397 LYS A C 1
ATOM 3220 O O . LYS A 1 397 ? -4.865 7.294 11.424 1.00 79.81 397 LYS A O 1
ATOM 3225 N N . LEU A 1 398 ? -6.870 6.542 12.087 1.00 79.31 398 LEU A N 1
ATOM 3226 C CA . LEU A 1 398 ? -7.358 7.797 12.671 1.00 79.31 398 LEU A CA 1
ATOM 3227 C C . LEU A 1 398 ? -6.820 8.061 14.090 1.00 79.31 398 LEU A C 1
ATOM 3229 O O . LEU A 1 398 ? -7.090 9.119 14.658 1.00 79.31 398 LEU A O 1
ATOM 3233 N N . THR A 1 399 ? -6.090 7.116 14.694 1.00 80.62 399 THR A N 1
ATOM 3234 C CA . THR A 1 399 ? -5.504 7.292 16.030 1.00 80.62 399 THR A CA 1
ATOM 3235 C C . THR A 1 399 ? -4.200 8.080 15.917 1.00 80.62 399 THR A C 1
ATOM 3237 O O . THR A 1 399 ? -3.244 7.580 15.324 1.00 80.62 399 THR A O 1
ATOM 3240 N N . PRO A 1 400 ? -4.099 9.278 16.518 1.00 77.06 400 PRO A N 1
ATOM 3241 C CA . PRO A 1 400 ? -2.857 10.034 16.484 1.00 77.06 400 PRO A CA 1
ATOM 3242 C C . PRO A 1 400 ? -1.798 9.312 17.326 1.00 77.06 400 PRO A C 1
ATOM 3244 O O . PRO A 1 400 ? -2.054 8.951 18.482 1.00 77.06 400 PRO A O 1
ATOM 3247 N N . SER A 1 401 ? -0.614 9.094 16.752 1.00 74.00 401 SER A N 1
ATOM 3248 C CA . SER A 1 401 ? 0.506 8.465 17.461 1.00 74.00 401 SER A CA 1
ATOM 3249 C C . SER A 1 401 ? 1.111 9.429 18.486 1.00 74.00 401 SER A C 1
ATOM 3251 O O . SER A 1 401 ? 1.222 10.616 18.187 1.00 74.00 401 SER A O 1
ATOM 3253 N N . PRO A 1 402 ? 1.514 8.948 19.676 1.00 68.69 402 PRO A N 1
ATOM 3254 C CA . PRO A 1 402 ? 2.179 9.789 20.661 1.00 68.69 402 PRO A CA 1
ATOM 3255 C C . PRO A 1 402 ? 3.583 10.175 20.169 1.00 68.69 402 PRO A C 1
ATOM 3257 O O . PRO A 1 402 ? 4.395 9.290 19.894 1.00 68.69 402 PRO A O 1
ATOM 3260 N N . ALA A 1 403 ? 3.892 11.468 20.060 1.00 65.81 403 ALA A N 1
ATOM 3261 C CA . ALA A 1 403 ? 5.252 11.912 19.736 1.00 65.81 403 ALA A CA 1
ATOM 3262 C C . ALA A 1 403 ? 6.179 11.813 20.968 1.00 65.81 403 ALA A C 1
ATOM 3264 O O . ALA A 1 403 ? 5.767 12.067 22.099 1.00 65.81 403 ALA A O 1
ATOM 3265 N N . GLU A 1 404 ? 7.455 11.459 20.769 1.00 59.53 404 GLU A N 1
ATOM 3266 C CA . GLU A 1 404 ? 8.416 11.247 21.873 1.00 59.53 404 GLU A CA 1
ATOM 3267 C C . GLU A 1 404 ? 8.677 12.514 22.718 1.00 59.53 404 GLU A C 1
ATOM 3269 O O . GLU A 1 404 ? 9.078 12.404 23.875 1.00 59.53 404 GLU A O 1
ATOM 3274 N N . ASN A 1 405 ? 8.398 13.705 22.169 1.00 62.56 405 ASN A N 1
ATOM 3275 C CA . ASN A 1 405 ? 8.553 15.012 22.817 1.00 62.56 405 ASN A CA 1
ATOM 3276 C C . ASN A 1 405 ? 7.289 15.893 22.658 1.00 62.56 405 ASN A C 1
ATOM 3278 O O . ASN A 1 405 ? 7.402 17.045 22.242 1.00 62.56 405 ASN A O 1
ATOM 3282 N N . GLU A 1 406 ? 6.090 15.365 22.941 1.00 67.06 406 GLU A N 1
ATOM 3283 C CA . GLU A 1 406 ? 4.841 16.154 22.874 1.00 67.06 406 GLU A CA 1
ATOM 3284 C C . GLU A 1 406 ? 4.857 17.346 23.844 1.00 67.06 406 GLU A C 1
ATOM 3286 O O . GLU A 1 406 ? 5.107 17.216 25.048 1.00 67.06 406 GLU A O 1
ATOM 3291 N N . THR A 1 407 ? 4.507 18.522 23.329 1.00 77.25 407 THR A N 1
ATOM 3292 C CA . THR A 1 407 ? 4.136 19.670 24.155 1.00 77.25 407 THR A CA 1
ATOM 3293 C C . THR A 1 407 ? 2.784 19.431 24.840 1.00 77.25 407 THR A C 1
ATOM 3295 O O . THR A 1 407 ? 1.976 18.584 24.446 1.00 77.25 407 THR A O 1
ATOM 3298 N N . VAL A 1 408 ? 2.495 20.205 25.893 1.00 76.81 408 VAL A N 1
ATOM 3299 C CA . VAL A 1 408 ? 1.207 20.125 26.612 1.00 76.81 408 VAL A CA 1
ATOM 3300 C C . VAL A 1 408 ? 0.024 20.448 25.686 1.00 76.81 408 VAL A C 1
ATOM 3302 O O . VAL A 1 408 ? -1.063 19.896 25.854 1.00 76.81 408 VAL A O 1
ATOM 3305 N N . GLU A 1 409 ? 0.225 21.322 24.699 1.00 76.94 409 GLU A N 1
ATOM 3306 C CA . GLU A 1 409 ? -0.799 21.716 23.725 1.00 76.94 409 GLU A CA 1
ATOM 3307 C C . GLU A 1 409 ? -1.106 20.582 22.737 1.00 76.94 409 GLU A C 1
ATOM 3309 O O . GLU A 1 409 ? -2.269 20.201 22.606 1.00 76.94 409 GLU A O 1
ATOM 3314 N N . GLU A 1 410 ? -0.081 19.952 22.158 1.00 76.56 410 GLU A N 1
ATOM 3315 C CA . GLU A 1 410 ? -0.227 18.789 21.263 1.00 76.56 410 GLU A CA 1
ATOM 3316 C C . GLU A 1 410 ? -0.873 17.596 21.980 1.00 76.56 410 GLU A C 1
ATOM 3318 O O . GLU A 1 410 ? -1.765 16.937 21.441 1.00 76.56 410 GLU A O 1
ATOM 3323 N N . THR A 1 411 ? -0.509 17.372 23.247 1.00 78.12 411 THR A N 1
ATOM 3324 C CA . THR A 1 411 ? -1.139 16.339 24.082 1.00 78.12 411 THR A CA 1
ATOM 3325 C C . THR A 1 411 ? -2.641 16.606 24.244 1.00 78.12 411 THR A C 1
ATOM 3327 O O . THR A 1 411 ? -3.464 15.691 24.152 1.00 78.12 411 THR A O 1
ATOM 3330 N N . ASN A 1 412 ? -3.027 17.865 24.473 1.00 82.56 412 ASN A N 1
ATOM 3331 C CA . ASN A 1 412 ? -4.428 18.252 24.629 1.00 82.56 412 ASN A CA 1
ATOM 3332 C C . ASN A 1 412 ? -5.214 18.126 23.317 1.00 82.56 412 ASN A C 1
ATOM 3334 O O . ASN A 1 412 ? -6.373 17.707 23.344 1.00 82.56 412 ASN A O 1
ATOM 3338 N N . GLU A 1 413 ? -4.616 18.466 22.176 1.00 80.31 413 GLU A N 1
ATOM 3339 C CA . GLU A 1 413 ? -5.238 18.275 20.861 1.00 80.31 413 GLU A CA 1
ATOM 3340 C C . GLU A 1 413 ? -5.432 16.797 20.532 1.00 80.31 413 GLU A C 1
ATOM 3342 O O . GLU A 1 413 ? -6.537 16.397 20.157 1.00 80.31 413 GLU A O 1
ATOM 3347 N N . ARG A 1 414 ? -4.422 15.960 20.789 1.00 82.12 414 ARG A N 1
ATOM 3348 C CA . ARG A 1 414 ? -4.521 14.504 20.641 1.00 82.12 414 ARG A CA 1
ATOM 3349 C C . ARG A 1 414 ? -5.646 13.925 21.495 1.00 82.12 414 ARG A C 1
ATOM 3351 O O . ARG A 1 414 ? -6.447 13.126 21.016 1.00 82.12 414 ARG A O 1
ATOM 3358 N N . VAL A 1 415 ? -5.762 14.356 22.752 1.00 85.50 415 VAL A N 1
ATOM 3359 C CA . VAL A 1 415 ? -6.854 13.934 23.645 1.00 85.50 415 VAL A CA 1
ATOM 3360 C C . VAL A 1 415 ? -8.218 14.390 23.118 1.00 85.50 415 VAL A C 1
ATOM 3362 O O . VAL A 1 415 ? -9.178 13.620 23.187 1.00 85.50 415 VAL A O 1
ATOM 3365 N N . LYS A 1 416 ? -8.341 15.604 22.567 1.00 86.19 416 LYS A N 1
ATOM 3366 C CA . LYS A 1 416 ? -9.591 16.070 21.940 1.00 86.19 416 LYS A CA 1
ATOM 3367 C C . LYS A 1 416 ? -9.970 15.211 20.733 1.00 86.19 416 LYS A C 1
ATOM 3369 O O . LYS A 1 416 ? -11.115 14.777 20.654 1.00 86.19 416 LYS A O 1
ATOM 3374 N N . GLN A 1 417 ? -9.018 14.918 19.848 1.00 84.69 417 GLN A N 1
ATOM 3375 C CA . GLN A 1 417 ? -9.235 14.074 18.669 1.00 84.69 417 GLN A CA 1
ATOM 3376 C C . GLN A 1 417 ? -9.640 12.646 19.054 1.00 84.69 417 GLN A C 1
ATOM 3378 O O . GLN A 1 417 ? -10.603 12.115 18.508 1.00 84.69 417 GLN A O 1
ATOM 3383 N N . LEU A 1 418 ? -8.978 12.047 20.050 1.00 87.25 418 LEU A N 1
ATOM 3384 C CA . LEU A 1 418 ? -9.328 10.714 20.552 1.00 87.25 418 LEU A CA 1
ATOM 3385 C C . LEU A 1 418 ? -10.730 10.661 21.169 1.00 87.25 418 LEU A C 1
ATOM 3387 O O . LEU A 1 418 ? -11.441 9.679 20.969 1.00 87.25 418 LEU A O 1
ATOM 3391 N N . ASN A 1 419 ? -11.137 11.698 21.911 1.00 88.69 419 ASN A N 1
ATOM 3392 C CA . ASN A 1 419 ? -12.500 11.772 22.442 1.00 88.69 419 ASN A CA 1
ATOM 3393 C C . ASN A 1 419 ? -13.528 11.927 21.310 1.00 88.69 419 ASN A C 1
ATOM 3395 O O . ASN A 1 419 ? -14.524 11.217 21.330 1.00 88.69 419 ASN A O 1
ATOM 3399 N N . ALA A 1 420 ? -13.265 12.768 20.304 1.00 86.19 420 ALA A N 1
ATOM 3400 C CA . ALA A 1 420 ? -14.158 12.937 19.155 1.00 86.19 420 ALA A CA 1
ATOM 3401 C C . ALA A 1 420 ? -14.308 11.642 18.334 1.00 86.19 420 ALA A C 1
ATOM 3403 O O . ALA A 1 420 ? -15.420 11.260 17.974 1.00 86.19 420 ALA A O 1
ATOM 3404 N N . LEU A 1 421 ? -13.205 10.921 18.101 1.00 86.12 421 LEU A N 1
ATOM 3405 C CA . LEU A 1 421 ? -13.220 9.601 17.466 1.00 86.12 421 LEU A CA 1
ATOM 3406 C C . LEU A 1 421 ? -14.046 8.600 18.286 1.00 86.12 421 LEU A C 1
ATOM 3408 O O . LEU A 1 421 ? -14.860 7.860 17.737 1.00 86.12 421 LEU A O 1
ATOM 3412 N N . ALA A 1 422 ? -13.854 8.579 19.607 1.00 87.56 422 ALA A N 1
ATOM 3413 C CA . ALA A 1 422 ? -14.601 7.701 20.496 1.00 87.56 422 ALA A CA 1
ATOM 3414 C C . ALA A 1 422 ? -16.103 8.039 20.518 1.00 87.56 422 ALA A C 1
ATOM 3416 O O . ALA A 1 422 ? -16.918 7.121 20.464 1.00 87.56 422 ALA A O 1
ATOM 3417 N N . ASP A 1 423 ? -16.473 9.323 20.530 1.00 87.31 423 ASP A N 1
ATOM 3418 C CA . ASP A 1 423 ? -17.866 9.777 20.455 1.00 87.31 423 ASP A CA 1
ATOM 3419 C C . ASP A 1 423 ? -18.534 9.308 19.147 1.00 87.31 423 ASP A C 1
ATOM 3421 O O . ASP A 1 423 ? -19.657 8.797 19.182 1.00 87.31 423 ASP A O 1
ATOM 3425 N N . GLY A 1 424 ? -17.821 9.386 18.016 1.00 85.12 424 GLY A N 1
ATOM 3426 C CA . GLY A 1 424 ? -18.275 8.848 16.726 1.00 85.12 424 GLY A CA 1
ATOM 3427 C C . GLY A 1 424 ? -18.455 7.329 16.725 1.00 85.12 424 GLY A C 1
ATOM 3428 O O . GLY A 1 424 ? -19.446 6.804 16.225 1.00 85.12 424 GLY A O 1
ATOM 3429 N N . LEU A 1 425 ? -17.542 6.594 17.359 1.00 87.38 425 LEU A N 1
ATOM 3430 C CA . LEU A 1 425 ? -17.684 5.143 17.513 1.00 87.38 425 LEU A CA 1
ATOM 3431 C C . LEU A 1 425 ? -18.886 4.775 18.401 1.00 87.38 425 LEU A C 1
ATOM 3433 O O . LEU A 1 425 ? -19.557 3.777 18.141 1.00 87.38 425 LEU A O 1
ATOM 3437 N N . VAL A 1 426 ? -19.199 5.581 19.425 1.00 87.94 426 VAL A N 1
ATOM 3438 C CA . VAL A 1 426 ? -20.405 5.394 20.253 1.00 87.94 426 VAL A CA 1
ATOM 3439 C C . VAL A 1 426 ? -21.677 5.644 19.446 1.00 87.94 426 VAL A C 1
ATOM 3441 O O . VAL A 1 426 ? -22.633 4.883 19.618 1.00 87.94 426 VAL A O 1
ATOM 3444 N N . SER A 1 427 ? -21.719 6.671 18.587 1.00 85.44 427 SER A N 1
ATOM 3445 C CA . SER A 1 427 ? -22.896 6.938 17.744 1.00 85.44 427 SER A CA 1
ATOM 3446 C C . SER A 1 427 ? -23.130 5.840 16.707 1.00 85.44 427 SER A C 1
ATOM 3448 O O . SER A 1 427 ? -24.277 5.565 16.373 1.00 85.44 427 SER A O 1
ATOM 3450 N N . GLN A 1 428 ? -22.068 5.162 16.270 1.00 85.38 428 GLN A N 1
ATOM 3451 C CA . GLN A 1 428 ? -22.133 4.016 15.356 1.00 85.38 428 GLN A CA 1
ATOM 3452 C C . GLN A 1 428 ? -22.428 2.674 16.051 1.00 85.38 428 GLN A C 1
ATOM 3454 O O . GLN A 1 428 ? -22.591 1.662 15.380 1.00 85.38 428 GLN A O 1
ATOM 3459 N N . GLY A 1 429 ? -22.498 2.637 17.388 1.00 85.19 429 GLY A N 1
ATOM 3460 C CA . GLY A 1 429 ? -22.749 1.408 18.154 1.00 85.19 429 GLY A CA 1
ATOM 3461 C C . GLY A 1 429 ? -21.509 0.539 18.412 1.00 85.19 429 GLY A C 1
ATOM 3462 O O . GLY A 1 429 ? -21.604 -0.493 19.076 1.00 85.19 429 GLY A O 1
ATOM 3463 N N . SER A 1 430 ? -20.323 0.971 17.978 1.00 88.00 430 SER A N 1
ATOM 3464 C CA . SER A 1 430 ? -19.039 0.285 18.184 1.00 88.00 430 SER A CA 1
ATOM 3465 C C . SER A 1 430 ? -18.464 0.549 19.583 1.00 88.00 430 SER A C 1
ATOM 3467 O O . SER A 1 430 ? -17.408 1.162 19.762 1.00 88.00 430 SER A O 1
ATOM 3469 N N . TYR A 1 431 ? -19.160 0.071 20.618 1.00 90.06 431 TYR A N 1
ATOM 3470 C CA . TYR A 1 431 ? -18.871 0.401 22.019 1.00 90.06 431 TYR A CA 1
ATOM 3471 C C . TYR A 1 431 ? -17.510 -0.090 22.539 1.00 90.06 431 TYR A C 1
ATOM 3473 O O . TYR A 1 431 ? -16.904 0.572 23.383 1.00 90.06 431 TYR A O 1
ATOM 3481 N N . HIS A 1 432 ? -16.999 -1.225 22.051 1.00 88.31 432 HIS A N 1
ATOM 3482 C CA . HIS A 1 432 ? -15.696 -1.749 22.481 1.00 88.31 432 HIS A CA 1
ATOM 3483 C C . HIS A 1 432 ? -14.528 -0.906 21.967 1.00 88.31 432 HIS A C 1
ATOM 3485 O O . HIS A 1 432 ? -13.654 -0.527 22.749 1.00 88.31 432 HIS A O 1
ATOM 3491 N N . LEU A 1 433 ? -14.548 -0.566 20.675 1.00 87.38 433 LEU A N 1
ATOM 3492 C CA . LEU A 1 433 ? -13.547 0.309 20.069 1.00 87.38 433 LEU A CA 1
ATOM 3493 C C . LEU A 1 433 ? -13.604 1.699 20.711 1.00 87.38 433 LEU A C 1
ATOM 3495 O O . LEU A 1 433 ? -12.568 2.230 21.109 1.00 87.38 433 LEU A O 1
ATOM 3499 N N . ALA A 1 434 ? -14.810 2.240 20.923 1.00 89.25 434 ALA A N 1
ATOM 3500 C CA . ALA A 1 434 ? -14.996 3.499 21.639 1.00 89.25 434 ALA A CA 1
ATOM 3501 C C . ALA A 1 434 ? -14.372 3.465 23.042 1.00 89.25 434 ALA A C 1
ATOM 3503 O O . ALA A 1 434 ? -13.632 4.375 23.418 1.00 89.25 434 ALA A O 1
ATOM 3504 N N . ALA A 1 435 ? -14.614 2.397 23.811 1.00 89.19 435 ALA A N 1
ATOM 3505 C CA . ALA A 1 435 ? -14.020 2.233 25.132 1.00 89.19 435 ALA A CA 1
ATOM 3506 C C . ALA A 1 435 ? -12.487 2.241 25.069 1.00 89.19 435 ALA A C 1
ATOM 3508 O O . ALA A 1 435 ? -11.857 2.963 25.839 1.00 89.19 435 ALA A O 1
ATOM 3509 N N . MET A 1 436 ? -11.881 1.518 24.122 1.00 87.94 436 MET A N 1
ATOM 3510 C CA . MET A 1 436 ? -10.428 1.527 23.926 1.00 87.94 436 MET A CA 1
ATOM 3511 C C . MET A 1 436 ? -9.903 2.937 23.625 1.00 87.94 436 MET A C 1
ATOM 3513 O O . MET A 1 436 ? -8.968 3.391 24.289 1.00 87.94 436 MET A O 1
ATOM 3517 N N . LYS A 1 437 ? -10.526 3.678 22.703 1.00 89.69 437 LYS A N 1
ATOM 3518 C CA . LYS A 1 437 ? -10.095 5.048 22.374 1.00 89.69 437 LYS A CA 1
ATOM 3519 C C . LYS A 1 437 ? -10.266 6.015 23.556 1.00 89.69 437 LYS A C 1
ATOM 3521 O O . LYS A 1 437 ? -9.341 6.768 23.857 1.00 89.69 437 LYS A O 1
ATOM 3526 N N . TYR A 1 438 ? -11.353 5.923 24.330 1.00 91.25 438 TYR A N 1
ATOM 3527 C CA . TYR A 1 438 ? -11.495 6.698 25.574 1.00 91.25 438 TYR A CA 1
ATOM 3528 C C . TYR A 1 438 ? -10.428 6.346 26.621 1.00 91.25 438 TYR A C 1
ATOM 3530 O O . TYR A 1 438 ? -9.969 7.231 27.346 1.00 91.25 438 TYR A O 1
ATOM 3538 N N . THR A 1 439 ? -10.004 5.078 26.718 1.00 89.44 439 THR A N 1
ATOM 3539 C CA . THR A 1 439 ? -8.904 4.705 27.625 1.00 89.44 439 THR A CA 1
ATOM 3540 C C . THR A 1 439 ? -7.569 5.302 27.195 1.00 89.44 439 THR A C 1
ATOM 3542 O O . THR A 1 439 ? -6.839 5.793 28.056 1.00 89.44 439 THR A O 1
ATOM 3545 N N . GLN A 1 440 ? -7.287 5.349 25.888 1.00 87.38 440 GLN A N 1
ATOM 3546 C CA . GLN A 1 440 ? -6.107 6.025 25.330 1.00 87.38 440 GLN A CA 1
ATOM 3547 C C . GLN A 1 440 ? -6.148 7.540 25.582 1.00 87.38 440 GLN A C 1
ATOM 3549 O O . GLN A 1 440 ? -5.126 8.142 25.904 1.00 87.38 440 GLN A O 1
ATOM 3554 N N . ALA A 1 441 ? -7.340 8.146 25.537 1.00 87.12 441 ALA A N 1
ATOM 3555 C CA . ALA A 1 441 ? -7.573 9.549 25.886 1.00 87.12 441 ALA A CA 1
ATOM 3556 C C . ALA A 1 441 ? -7.516 9.839 27.402 1.00 87.12 441 ALA A C 1
ATOM 3558 O O . ALA A 1 441 ? -7.803 10.955 27.828 1.00 87.12 441 ALA A O 1
ATOM 3559 N N . SER A 1 442 ? -7.203 8.843 28.243 1.00 86.81 442 SER A N 1
ATOM 3560 C CA . SER A 1 442 ? -7.276 8.922 29.712 1.00 86.81 442 SER A CA 1
ATOM 3561 C C . SER A 1 442 ? -8.670 9.261 30.278 1.00 86.81 442 SER A C 1
ATOM 3563 O O . SER A 1 442 ? -8.812 9.540 31.471 1.00 86.81 442 SER A O 1
ATOM 3565 N N . ASN A 1 443 ? -9.728 9.154 29.469 1.00 89.75 443 ASN A N 1
ATOM 3566 C CA . ASN A 1 443 ? -11.114 9.424 29.847 1.00 89.75 443 ASN A CA 1
ATOM 3567 C C . ASN A 1 443 ? -11.822 8.149 30.334 1.00 89.75 443 ASN A C 1
ATOM 3569 O O . ASN A 1 443 ? -12.734 7.603 29.708 1.00 89.75 443 ASN A O 1
ATOM 3573 N N . LYS A 1 444 ? -11.389 7.653 31.495 1.00 89.88 444 LYS A N 1
ATOM 3574 C CA . LYS A 1 444 ? -11.844 6.363 32.042 1.00 89.88 444 LYS A CA 1
ATOM 3575 C C . LYS A 1 444 ? -13.347 6.313 32.350 1.00 89.88 444 LYS A C 1
ATOM 3577 O O . LYS A 1 444 ? -13.943 5.240 32.303 1.00 89.88 444 LYS A O 1
ATOM 3582 N N . LEU A 1 445 ? -13.974 7.454 32.645 1.00 90.69 445 LEU A N 1
ATOM 3583 C CA . LEU A 1 445 ? -15.409 7.521 32.940 1.00 90.69 445 LEU A CA 1
ATOM 3584 C C . LEU A 1 445 ? -16.265 7.282 31.693 1.00 90.69 445 LEU A C 1
ATOM 3586 O O . LEU A 1 445 ? -17.232 6.524 31.757 1.00 90.69 445 LEU A O 1
ATOM 3590 N N . GLN A 1 446 ? -15.915 7.900 30.561 1.00 90.62 446 GLN A N 1
ATOM 3591 C CA . GLN A 1 446 ? -16.632 7.665 29.304 1.00 90.62 446 GLN A CA 1
ATOM 3592 C C . GLN A 1 446 ? -16.338 6.272 28.745 1.00 90.62 446 GLN A C 1
ATOM 3594 O O . GLN A 1 446 ? -17.265 5.600 28.298 1.00 90.62 446 GLN A O 1
ATOM 3599 N N . ALA A 1 447 ? -15.104 5.775 28.906 1.00 92.25 447 ALA A N 1
ATOM 3600 C CA . ALA A 1 447 ? -14.771 4.385 28.592 1.00 92.25 447 ALA A CA 1
ATOM 3601 C C . ALA A 1 447 ? -15.683 3.400 29.339 1.00 92.25 447 ALA A C 1
ATOM 3603 O O . ALA A 1 447 ? -16.249 2.491 28.734 1.00 92.25 447 ALA A O 1
ATOM 3604 N N . MET A 1 448 ? -15.889 3.622 30.642 1.00 92.06 448 MET A N 1
ATOM 3605 C CA . MET A 1 448 ? -16.792 2.799 31.440 1.00 92.06 448 MET A CA 1
ATOM 3606 C C . MET A 1 448 ? -18.232 2.871 30.923 1.00 92.06 448 MET A C 1
ATOM 3608 O O . MET A 1 448 ? -18.875 1.841 30.771 1.00 92.06 448 MET A O 1
ATOM 3612 N N . LYS A 1 449 ? -18.745 4.065 30.607 1.00 91.38 449 LYS A N 1
ATOM 3613 C CA . LYS A 1 449 ? -20.102 4.224 30.053 1.00 91.38 449 LYS A CA 1
ATOM 3614 C C . LYS A 1 449 ? -20.281 3.488 28.727 1.00 91.38 449 LYS A C 1
ATOM 3616 O O . LYS A 1 449 ? -21.322 2.867 28.533 1.00 91.38 449 LYS A O 1
ATOM 3621 N N . ALA A 1 450 ? -19.287 3.540 27.842 1.00 92.62 450 ALA A N 1
ATOM 3622 C CA . ALA A 1 450 ? -19.304 2.792 26.589 1.00 92.62 450 ALA A CA 1
ATOM 3623 C C . ALA A 1 450 ? -19.331 1.276 26.850 1.00 92.62 450 ALA A C 1
ATOM 3625 O O . ALA A 1 450 ? -20.182 0.581 26.303 1.00 92.62 450 ALA A O 1
ATOM 3626 N N . LEU A 1 451 ? -18.493 0.767 27.763 1.00 92.06 451 LEU A N 1
ATOM 3627 C CA . LEU A 1 451 ? -18.505 -0.652 28.146 1.00 92.06 451 LEU A CA 1
ATOM 3628 C C . LEU A 1 451 ? -19.843 -1.092 28.749 1.00 92.06 451 LEU A C 1
ATOM 3630 O O . LEU A 1 451 ? -20.338 -2.161 28.408 1.00 92.06 451 LEU A O 1
ATOM 3634 N N . LEU A 1 452 ? -20.463 -0.266 29.591 1.00 91.44 452 LEU A N 1
ATOM 3635 C CA . LEU A 1 452 ? -21.780 -0.570 30.153 1.00 91.44 452 LEU A CA 1
ATOM 3636 C C . LEU A 1 452 ? -22.859 -0.696 29.069 1.00 91.44 452 LEU A C 1
ATOM 3638 O O . LEU A 1 452 ? -23.705 -1.578 29.163 1.00 91.44 452 LEU A O 1
ATOM 3642 N N . LYS A 1 453 ? -22.807 0.139 28.023 1.00 89.94 453 LYS A N 1
ATOM 3643 C CA . LYS A 1 453 ? -23.710 0.026 26.865 1.00 89.94 453 LYS A CA 1
ATOM 3644 C C . LYS A 1 453 ? -23.452 -1.226 26.026 1.00 89.94 453 LYS A C 1
ATOM 3646 O O . LYS A 1 453 ? -24.388 -1.741 25.432 1.00 89.94 453 LYS A O 1
ATOM 3651 N N . SER A 1 454 ? -22.211 -1.721 25.994 1.00 89.38 454 SER A N 1
ATOM 3652 C CA . SER A 1 454 ? -21.864 -2.946 25.257 1.00 89.38 454 SER A CA 1
ATOM 3653 C C . SER A 1 454 ? -22.457 -4.222 25.859 1.00 89.38 454 SER A C 1
ATOM 3655 O O . SER A 1 454 ? -22.548 -5.230 25.170 1.00 89.38 454 SER A O 1
ATOM 3657 N N . GLY A 1 455 ? -22.825 -4.203 27.143 1.00 86.56 455 GLY A N 1
ATOM 3658 C CA . GLY A 1 455 ? -23.350 -5.373 27.846 1.00 86.56 455 GLY A CA 1
ATOM 3659 C C . GLY A 1 455 ? -22.297 -6.409 28.277 1.00 86.56 455 GLY A C 1
ATOM 3660 O O . GLY A 1 455 ? -22.621 -7.329 29.025 1.00 86.56 455 GLY A O 1
ATOM 3661 N N . ASP A 1 456 ? -21.031 -6.261 27.874 1.00 89.38 456 ASP A N 1
ATOM 3662 C CA . ASP A 1 456 ? -19.964 -7.218 28.192 1.00 89.38 456 ASP A CA 1
ATOM 3663 C C . ASP A 1 456 ? -19.550 -7.151 29.672 1.00 89.38 456 ASP A C 1
ATOM 3665 O O . ASP A 1 456 ? -18.769 -6.298 30.113 1.00 89.38 456 ASP A O 1
ATOM 3669 N N . THR A 1 457 ? -20.079 -8.087 30.457 1.00 89.69 457 THR A N 1
ATOM 3670 C CA . THR A 1 457 ? -19.868 -8.160 31.904 1.00 89.69 457 THR A CA 1
ATOM 3671 C C . THR A 1 457 ? -18.418 -8.423 32.290 1.00 89.69 457 THR A C 1
ATOM 3673 O O . THR A 1 457 ? -17.946 -7.890 33.297 1.00 89.69 457 THR A O 1
ATOM 3676 N N . GLU A 1 458 ? -17.692 -9.232 31.519 1.00 90.12 458 GLU A N 1
ATOM 3677 C CA . GLU A 1 458 ? -16.320 -9.615 31.854 1.00 90.12 458 GLU A CA 1
ATOM 3678 C C . GLU A 1 458 ? -15.377 -8.427 31.681 1.00 90.12 458 GLU A C 1
ATOM 3680 O O . GLU A 1 458 ? -14.601 -8.103 32.589 1.00 90.12 458 GLU A O 1
ATOM 3685 N N . ARG A 1 459 ? -15.507 -7.704 30.561 1.00 89.56 459 ARG A N 1
ATOM 3686 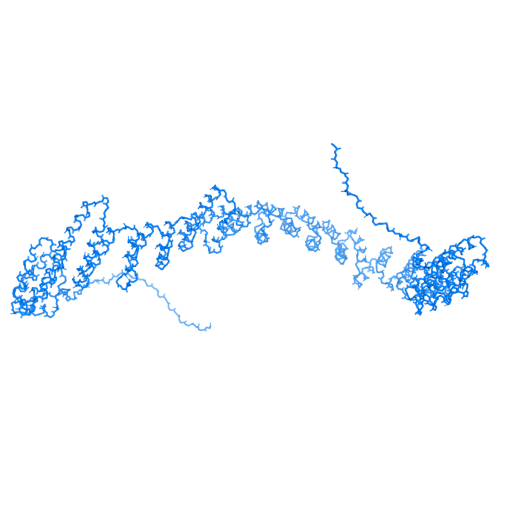C CA . ARG A 1 459 ? -14.720 -6.492 30.301 1.00 89.56 459 ARG A CA 1
ATOM 3687 C C . ARG A 1 459 ? -15.055 -5.375 31.278 1.00 89.56 459 ARG A C 1
ATOM 3689 O O . ARG A 1 459 ? -14.141 -4.684 31.727 1.00 89.56 459 ARG A O 1
ATOM 3696 N N . VAL A 1 460 ? -16.320 -5.226 31.673 1.00 91.31 460 VAL A N 1
ATOM 3697 C CA . VAL A 1 460 ? -16.741 -4.272 32.715 1.00 91.31 460 VAL A CA 1
ATOM 3698 C C . VAL A 1 460 ? -16.053 -4.578 34.053 1.00 91.31 460 VAL A C 1
ATOM 3700 O O . VAL A 1 460 ? -15.470 -3.681 34.671 1.00 91.31 460 VAL A O 1
ATOM 3703 N N . VAL A 1 461 ? -16.055 -5.843 34.494 1.00 91.06 461 VAL A N 1
ATOM 3704 C CA . VAL A 1 461 ? -15.400 -6.268 35.746 1.00 91.06 461 VAL A CA 1
ATOM 3705 C C . VAL A 1 461 ? -13.883 -6.078 35.671 1.00 91.06 461 VAL A C 1
ATOM 3707 O O . VAL A 1 461 ? -13.267 -5.582 36.623 1.00 91.06 461 VAL A O 1
ATOM 3710 N N . PHE A 1 462 ? -13.267 -6.444 34.548 1.00 91.38 462 PHE A N 1
ATOM 3711 C CA . PHE A 1 462 ? -11.837 -6.260 34.319 1.00 91.38 462 PHE A CA 1
ATOM 3712 C C . PHE A 1 462 ? -11.453 -4.775 34.368 1.00 91.38 462 PHE A C 1
ATOM 3714 O O . PHE A 1 462 ? -10.579 -4.380 35.146 1.00 91.38 462 PHE A O 1
ATOM 3721 N N . PHE A 1 463 ? -12.161 -3.931 33.614 1.00 92.00 463 PHE A N 1
ATOM 3722 C CA . PHE A 1 463 ? -11.880 -2.502 33.515 1.00 92.00 463 PHE A CA 1
ATOM 3723 C C . PHE A 1 463 ? -12.033 -1.776 34.855 1.00 92.00 463 PHE A C 1
ATOM 3725 O O . PHE A 1 463 ? -11.207 -0.921 35.194 1.00 92.00 463 PHE A O 1
ATOM 3732 N N . ALA A 1 464 ? -13.030 -2.149 35.661 1.00 92.00 464 ALA A N 1
ATOM 3733 C CA . ALA A 1 464 ? -13.209 -1.600 37.001 1.00 92.00 464 ALA A CA 1
ATOM 3734 C C . ALA A 1 464 ? -12.012 -1.908 37.919 1.00 92.00 464 ALA A C 1
ATOM 3736 O O . ALA A 1 464 ? -11.503 -1.014 38.602 1.00 92.00 464 ALA A O 1
ATOM 3737 N N . ASN A 1 465 ? -11.506 -3.147 37.896 1.00 91.00 465 ASN A N 1
ATOM 3738 C CA . ASN A 1 465 ? -10.348 -3.556 38.699 1.00 91.00 465 ASN A CA 1
ATOM 3739 C C . ASN A 1 465 ? -9.037 -2.882 38.262 1.00 91.00 465 ASN A C 1
ATOM 3741 O O . ASN A 1 465 ? -8.208 -2.549 39.115 1.00 91.00 465 ASN A O 1
ATOM 3745 N N . VAL A 1 466 ? -8.853 -2.655 36.958 1.00 90.69 466 VAL A N 1
ATOM 3746 C CA . VAL A 1 466 ? -7.669 -1.971 36.410 1.00 90.69 466 VAL A CA 1
ATOM 3747 C C . VAL A 1 466 ? -7.716 -0.465 36.682 1.00 90.69 466 VAL A C 1
ATOM 3749 O O . VAL A 1 466 ? -6.708 0.131 37.061 1.00 90.69 466 VAL A O 1
ATOM 3752 N N . SER A 1 467 ? -8.885 0.163 36.546 1.00 86.06 467 SER A N 1
ATOM 3753 C CA . SER A 1 467 ? -9.015 1.622 36.624 1.00 86.06 467 SER A CA 1
ATOM 3754 C C . SER A 1 467 ? -8.837 2.194 38.030 1.00 86.06 467 SER A C 1
ATOM 3756 O O . SER A 1 467 ? -8.351 3.319 38.161 1.00 86.06 467 SER A O 1
ATOM 3758 N N . ARG A 1 468 ? -9.213 1.436 39.073 1.00 86.31 468 ARG A N 1
ATOM 3759 C CA . ARG A 1 468 ? -9.077 1.791 40.501 1.00 86.31 468 ARG A CA 1
ATOM 3760 C C . ARG A 1 468 ? -9.681 3.149 40.909 1.00 86.31 468 ARG A C 1
ATOM 3762 O O . ARG A 1 468 ? -9.222 3.755 41.874 1.00 86.31 468 ARG A O 1
ATOM 3769 N N . GLN A 1 469 ? -10.726 3.612 40.221 1.00 89.81 469 GLN A N 1
ATOM 3770 C CA . GLN A 1 469 ? -11.464 4.838 40.563 1.00 89.81 469 GLN A CA 1
ATOM 3771 C C . GLN A 1 469 ? -12.778 4.509 41.277 1.00 89.81 469 GLN A C 1
ATOM 3773 O O . GLN A 1 469 ? -13.445 3.531 40.936 1.00 89.81 469 GLN A O 1
ATOM 3778 N N . LYS A 1 470 ? -13.159 5.326 42.268 1.00 90.06 470 LYS A N 1
ATOM 3779 C CA . LYS A 1 470 ? -14.336 5.067 43.117 1.00 90.06 470 LYS A CA 1
ATOM 3780 C C . LYS A 1 470 ? -15.627 5.075 42.307 1.00 90.06 470 LYS A C 1
ATOM 3782 O O . LYS A 1 470 ? -16.459 4.192 42.474 1.00 90.06 470 LYS A O 1
ATOM 3787 N N . GLU A 1 471 ? -15.755 6.043 41.413 1.00 90.56 471 GLU A N 1
ATOM 3788 C CA . GLU A 1 471 ? -16.919 6.251 40.559 1.00 90.56 471 GLU A CA 1
ATOM 3789 C C . GLU A 1 471 ? -17.108 5.063 39.607 1.00 90.56 471 GLU A C 1
ATOM 3791 O O . GLU A 1 471 ? -18.217 4.560 39.468 1.00 90.56 471 GLU A O 1
ATOM 3796 N N . ILE A 1 472 ? -16.019 4.541 39.031 1.00 92.00 472 ILE A N 1
ATOM 3797 C CA . ILE A 1 472 ? -16.055 3.378 38.130 1.00 92.00 472 ILE A CA 1
ATOM 3798 C C . ILE A 1 472 ? -16.502 2.119 38.874 1.00 92.00 472 ILE A C 1
ATOM 3800 O O . ILE A 1 472 ? -17.322 1.367 38.352 1.00 92.00 472 ILE A O 1
ATOM 3804 N N . TYR A 1 473 ? -16.021 1.900 40.102 1.00 93.25 473 TYR A N 1
ATOM 3805 C CA . TYR A 1 473 ? -16.498 0.782 40.919 1.00 93.25 473 TYR A CA 1
ATOM 3806 C C . TYR A 1 473 ? -18.000 0.876 41.204 1.00 93.25 473 TYR A C 1
ATOM 3808 O O . TYR A 1 473 ? -18.701 -0.126 41.111 1.00 93.25 473 TYR A O 1
ATOM 3816 N N . ILE A 1 474 ? -18.502 2.074 41.509 1.00 92.31 474 ILE A N 1
ATOM 3817 C CA . ILE A 1 474 ? -19.934 2.304 41.737 1.00 92.31 474 ILE A CA 1
ATOM 3818 C C . ILE A 1 474 ? -20.739 2.016 40.464 1.00 92.31 474 ILE A C 1
ATOM 3820 O O . ILE A 1 474 ? -21.740 1.310 40.521 1.00 92.31 474 ILE A O 1
ATOM 3824 N N . MET A 1 475 ? -20.286 2.514 39.311 1.00 90.50 475 MET A N 1
ATOM 3825 C CA . MET A 1 475 ? -20.948 2.285 38.024 1.00 90.50 475 MET A CA 1
ATOM 3826 C C . MET A 1 475 ? -20.980 0.801 37.644 1.00 90.50 475 MET A C 1
ATOM 3828 O O . MET A 1 475 ? -22.017 0.308 37.209 1.00 90.50 475 MET A O 1
ATOM 3832 N N . ALA A 1 476 ? -19.872 0.084 37.857 1.00 92.69 476 ALA A N 1
ATOM 3833 C CA . ALA A 1 476 ? -19.793 -1.359 37.641 1.00 92.69 476 ALA A CA 1
ATOM 3834 C C . ALA A 1 476 ? -20.790 -2.104 38.534 1.00 92.69 476 ALA A C 1
ATOM 3836 O O . ALA A 1 476 ? -21.530 -2.956 38.060 1.00 92.69 476 ALA A O 1
ATOM 3837 N N . ALA A 1 477 ? -20.826 -1.766 39.824 1.00 91.62 477 ALA A N 1
ATOM 3838 C CA . ALA A 1 477 ? -21.694 -2.428 40.787 1.00 91.62 477 ALA A CA 1
ATOM 3839 C C . ALA A 1 477 ? -23.181 -2.190 40.485 1.00 91.62 477 ALA A C 1
ATOM 3841 O O . ALA A 1 477 ? -23.946 -3.147 40.489 1.00 91.62 477 ALA A O 1
ATOM 3842 N N . ASN A 1 478 ? -23.572 -0.957 40.142 1.00 92.19 478 ASN A N 1
ATOM 3843 C CA . ASN A 1 478 ? -24.951 -0.628 39.762 1.00 92.19 478 ASN A CA 1
ATOM 3844 C C . ASN A 1 478 ? -25.405 -1.402 38.513 1.00 92.19 478 ASN A C 1
ATOM 3846 O O . ASN A 1 478 ? -26.539 -1.856 38.455 1.00 92.19 478 ASN A O 1
ATOM 3850 N N . TYR A 1 479 ? -24.522 -1.572 37.525 1.00 92.56 479 TYR A N 1
ATOM 3851 C CA . TYR A 1 479 ? -24.816 -2.388 36.345 1.00 92.56 479 TYR A CA 1
ATOM 3852 C C . TYR A 1 479 ? -24.951 -3.874 36.686 1.00 92.56 479 TYR A C 1
ATOM 3854 O O . TYR A 1 479 ? -25.871 -4.544 36.237 1.00 92.56 479 TYR A O 1
ATOM 3862 N N . LEU A 1 480 ? -24.061 -4.403 37.526 1.00 90.88 480 LEU A N 1
ATOM 3863 C CA . LEU A 1 480 ? -24.140 -5.801 37.944 1.00 90.88 480 LEU A CA 1
ATOM 3864 C C . LEU A 1 480 ? -25.396 -6.094 38.785 1.00 90.88 480 LEU A C 1
ATOM 3866 O O . LEU A 1 480 ? -25.870 -7.224 38.770 1.00 90.88 480 LEU A O 1
ATOM 3870 N N . GLN A 1 481 ? -25.952 -5.099 39.488 1.00 89.69 481 GLN A N 1
ATOM 3871 C CA . GLN A 1 481 ? -27.218 -5.242 40.218 1.00 89.69 481 GLN A CA 1
ATOM 3872 C C . GLN A 1 481 ? -28.426 -5.489 39.311 1.00 89.69 481 GLN A C 1
ATOM 3874 O O . GLN A 1 481 ? -29.369 -6.132 39.762 1.00 89.69 481 GLN A O 1
ATOM 3879 N N . SER A 1 482 ? -28.417 -4.998 38.066 1.00 88.31 482 SER A N 1
ATOM 3880 C CA . SER A 1 482 ? -29.509 -5.258 37.119 1.00 88.31 482 SER A CA 1
ATOM 3881 C C . SER A 1 482 ? -29.431 -6.641 36.466 1.00 88.31 482 SER A C 1
ATOM 3883 O O . SER A 1 482 ? -30.309 -6.987 35.684 1.00 88.31 482 SER A O 1
ATOM 3885 N N . LEU A 1 483 ? -28.384 -7.420 36.749 1.00 87.88 483 LEU A N 1
ATOM 3886 C CA . LEU A 1 483 ? -28.223 -8.792 36.266 1.00 87.88 483 LEU A CA 1
ATOM 3887 C C . LEU A 1 483 ? -28.730 -9.799 37.304 1.00 87.88 483 LEU A C 1
ATOM 3889 O O . LEU A 1 483 ? -28.883 -9.472 38.480 1.00 87.88 483 LEU A O 1
ATOM 3893 N N . ASP A 1 484 ? -28.908 -11.055 36.892 1.00 83.38 484 ASP A N 1
ATOM 3894 C CA . ASP A 1 484 ? -29.230 -12.146 37.815 1.00 83.38 484 ASP A CA 1
ATOM 3895 C C . ASP A 1 484 ? -28.006 -12.540 38.666 1.00 83.38 484 ASP A C 1
ATOM 3897 O O . ASP A 1 484 ? -27.195 -13.412 38.328 1.00 83.38 484 ASP A O 1
ATOM 3901 N N . TRP A 1 485 ? -27.861 -11.852 39.798 1.00 83.25 485 TRP A N 1
ATOM 3902 C CA . TRP A 1 485 ? -26.804 -12.071 40.783 1.00 83.25 485 TRP A CA 1
ATOM 3903 C C . TRP A 1 485 ? -27.039 -13.306 41.664 1.00 83.25 485 TRP A C 1
ATOM 3905 O O . TRP A 1 485 ? -26.109 -13.727 42.356 1.00 83.25 485 TRP A O 1
ATOM 3915 N N . ARG A 1 486 ? -28.238 -13.907 41.656 1.00 78.75 486 ARG A N 1
ATOM 3916 C CA . ARG A 1 486 ? -28.555 -15.088 42.472 1.00 78.75 486 ARG A CA 1
ATOM 3917 C C . ARG A 1 486 ? -28.072 -16.371 41.809 1.00 78.75 486 ARG A C 1
ATOM 3919 O O . ARG A 1 486 ? -27.449 -17.194 42.480 1.00 78.75 486 ARG A O 1
ATOM 3926 N N . SER A 1 487 ? -28.297 -16.507 40.504 1.00 82.56 487 SER A N 1
ATOM 3927 C CA . SER A 1 487 ? -27.790 -17.640 39.718 1.00 82.56 487 SER A CA 1
ATOM 3928 C C . SER A 1 487 ? -26.264 -17.616 39.578 1.00 82.56 487 SER A C 1
ATOM 3930 O O . SER A 1 487 ? -25.639 -18.665 39.442 1.00 82.56 487 SER A O 1
ATOM 3932 N N . ASN A 1 488 ? -25.646 -16.429 39.678 1.00 85.75 488 ASN A N 1
ATOM 3933 C CA . ASN A 1 488 ? -24.204 -16.229 39.532 1.00 85.75 488 ASN A CA 1
ATOM 3934 C C . ASN A 1 488 ? -23.542 -15.670 40.810 1.00 85.75 488 ASN A C 1
ATOM 3936 O O . ASN A 1 488 ? -23.376 -14.453 40.951 1.00 85.75 488 ASN A O 1
ATOM 3940 N N . PRO A 1 489 ? -23.026 -16.535 41.709 1.00 85.56 489 PRO A N 1
ATOM 3941 C CA . PRO A 1 489 ? -22.339 -16.107 42.933 1.00 85.56 489 PRO A CA 1
ATOM 3942 C C . PRO A 1 489 ? -21.117 -15.206 42.694 1.00 85.56 489 PRO A C 1
ATOM 3944 O O . PRO A 1 489 ? -20.700 -14.453 43.576 1.00 85.56 489 PRO A O 1
ATOM 3947 N N . THR A 1 490 ? -20.508 -15.287 41.510 1.00 88.50 490 THR A N 1
ATOM 3948 C CA . THR A 1 490 ? -19.386 -14.438 41.087 1.00 88.50 490 THR A CA 1
ATOM 3949 C C . THR A 1 490 ? -19.810 -12.980 40.921 1.00 88.50 490 THR A C 1
ATOM 3951 O O . THR A 1 490 ? -19.109 -12.087 41.398 1.00 88.50 490 THR A O 1
ATOM 3954 N N . VAL A 1 491 ? -20.980 -12.731 40.323 1.00 89.31 491 VAL A N 1
ATOM 3955 C CA . VAL A 1 491 ? -21.563 -11.393 40.153 1.00 89.31 491 VAL A CA 1
ATOM 3956 C C . VAL A 1 491 ? -21.843 -10.777 41.519 1.00 89.31 491 VAL A C 1
ATOM 3958 O O . VAL A 1 491 ? -21.396 -9.662 41.784 1.00 89.31 491 VAL A O 1
ATOM 3961 N N . MET A 1 492 ? -22.454 -11.535 42.434 1.00 87.94 492 MET A N 1
ATOM 3962 C CA . MET A 1 492 ? -22.702 -11.082 43.807 1.00 87.94 492 MET A CA 1
ATOM 3963 C C . MET A 1 492 ? -21.405 -10.695 44.538 1.00 87.94 492 MET A C 1
ATOM 3965 O O . MET A 1 492 ? -21.313 -9.615 45.127 1.00 87.94 492 MET A O 1
ATOM 3969 N N . LYS A 1 493 ? -20.357 -11.528 44.450 1.00 90.56 493 LYS A N 1
ATOM 3970 C CA . LYS A 1 493 ? -19.032 -11.216 45.021 1.00 90.56 493 LYS A CA 1
ATOM 3971 C C . LYS A 1 493 ? -18.423 -9.953 44.412 1.00 90.56 493 LYS A C 1
ATOM 3973 O O . LYS A 1 493 ? -17.826 -9.156 45.139 1.00 90.56 493 LYS A O 1
ATOM 3978 N N . ASN A 1 494 ? -18.578 -9.750 43.105 1.00 92.44 494 ASN A N 1
ATOM 3979 C CA . ASN A 1 494 ? -18.078 -8.564 42.413 1.00 92.44 494 ASN A CA 1
ATOM 3980 C C . ASN A 1 494 ? -18.826 -7.295 42.842 1.00 92.44 494 ASN A C 1
ATOM 3982 O O . ASN A 1 494 ? -18.167 -6.300 43.130 1.00 92.44 494 ASN A O 1
ATOM 3986 N N . ILE A 1 495 ? -20.156 -7.338 42.988 1.00 92.00 495 ILE A N 1
ATOM 3987 C CA . ILE A 1 495 ? -20.965 -6.221 43.513 1.00 92.00 495 ILE A CA 1
ATOM 3988 C C . ILE A 1 495 ? -20.466 -5.808 44.904 1.00 92.00 495 ILE A C 1
ATOM 3990 O O . ILE A 1 495 ? -20.137 -4.640 45.130 1.00 92.00 495 ILE A O 1
ATOM 3994 N N . ILE A 1 496 ? -20.335 -6.776 45.820 1.00 90.06 496 ILE A N 1
ATOM 3995 C CA . ILE A 1 496 ? -19.853 -6.530 47.187 1.00 90.06 496 ILE A CA 1
ATOM 3996 C C . ILE A 1 496 ? -18.433 -5.949 47.150 1.00 90.06 496 ILE A C 1
ATOM 3998 O O . ILE A 1 496 ? -18.153 -4.944 47.811 1.00 90.06 496 ILE A O 1
ATOM 4002 N N . SER A 1 497 ? -17.538 -6.536 46.347 1.00 92.38 497 SER A N 1
ATOM 4003 C CA . SER A 1 497 ? -16.155 -6.069 46.201 1.00 92.38 497 SER A CA 1
ATOM 4004 C C . SER A 1 497 ? -16.093 -4.632 45.682 1.00 92.38 497 SER A C 1
ATOM 4006 O O . SER A 1 497 ? -15.356 -3.809 46.228 1.00 92.38 497 SER A O 1
ATOM 4008 N N . PHE A 1 498 ? -16.885 -4.301 44.663 1.00 93.44 498 PHE A N 1
ATOM 4009 C CA . PHE A 1 498 ? -16.877 -2.994 44.021 1.00 93.44 498 PHE A CA 1
ATOM 4010 C C . PHE A 1 498 ? -17.479 -1.900 44.895 1.00 93.44 498 PHE A C 1
ATOM 4012 O O . PHE A 1 498 ? -16.819 -0.878 45.076 1.00 93.44 498 PHE A O 1
ATOM 4019 N N . TYR A 1 499 ? -18.632 -2.098 45.539 1.00 93.06 499 TYR A N 1
ATOM 4020 C CA . TYR A 1 499 ? -19.128 -1.087 46.482 1.00 93.06 499 TYR A CA 1
ATOM 4021 C C . TYR A 1 499 ? -18.192 -0.887 47.676 1.00 93.06 499 TYR A C 1
ATOM 4023 O O . TYR A 1 499 ? -17.979 0.252 48.105 1.00 93.06 499 TYR A O 1
ATOM 4031 N N . THR A 1 500 ? -17.568 -1.961 48.173 1.00 90.38 500 THR A N 1
ATOM 4032 C CA . THR A 1 500 ? -16.567 -1.871 49.247 1.00 90.38 500 THR A CA 1
ATOM 4033 C C . THR A 1 500 ? -15.351 -1.052 48.805 1.00 90.38 500 THR A C 1
ATOM 4035 O O . THR A 1 500 ? -14.970 -0.097 49.486 1.00 90.38 500 THR A O 1
ATOM 4038 N N . LYS A 1 501 ? -14.772 -1.356 47.634 1.00 89.44 501 LYS A N 1
ATOM 4039 C CA . LYS A 1 501 ? -13.634 -0.615 47.053 1.00 89.44 501 LYS A CA 1
ATOM 4040 C C . LYS A 1 501 ? -13.994 0.839 46.718 1.00 89.44 501 LYS A C 1
ATOM 4042 O O . LYS A 1 501 ? -13.180 1.737 46.934 1.00 89.44 501 LYS A O 1
ATOM 4047 N N . GLY A 1 502 ? -15.219 1.082 46.254 1.00 87.50 502 GLY A N 1
ATOM 4048 C CA . GLY A 1 502 ? -15.779 2.407 45.980 1.00 87.50 502 GLY A CA 1
ATOM 4049 C C . GLY A 1 502 ? -16.107 3.228 47.233 1.00 87.50 502 GLY A C 1
ATOM 4050 O O . GLY A 1 502 ? -16.389 4.418 47.117 1.00 87.50 502 GLY A O 1
ATOM 4051 N N . ARG A 1 503 ? -16.030 2.630 48.435 1.00 86.94 503 ARG A N 1
ATOM 4052 C CA . ARG A 1 503 ? -16.461 3.214 49.723 1.00 86.94 503 ARG A CA 1
ATOM 4053 C C . ARG A 1 503 ? -17.936 3.644 49.735 1.00 86.94 503 ARG A C 1
ATOM 4055 O O . ARG A 1 503 ? -18.315 4.548 50.475 1.00 86.94 503 ARG A O 1
ATOM 4062 N N . ALA A 1 504 ? -18.765 2.971 48.946 1.00 87.56 504 ALA A N 1
ATOM 4063 C CA . ALA A 1 504 ? -20.194 3.222 48.812 1.00 87.56 504 ALA A CA 1
ATOM 4064 C C . ALA A 1 504 ? -21.009 2.299 49.736 1.00 87.56 504 ALA A C 1
ATOM 4066 O O . ALA A 1 504 ? -21.786 1.459 49.287 1.00 87.56 504 ALA A O 1
ATOM 4067 N N . LEU A 1 505 ? -20.801 2.443 51.049 1.00 87.25 505 LEU A N 1
ATOM 4068 C CA . LEU A 1 505 ? -21.369 1.538 52.058 1.00 87.25 505 LEU A CA 1
ATOM 4069 C C . LEU A 1 505 ? -22.904 1.599 52.131 1.00 87.25 505 LEU A C 1
ATOM 4071 O O . LEU A 1 505 ? -23.539 0.581 52.376 1.00 87.25 505 LEU A O 1
ATOM 4075 N N . GLU A 1 506 ? -23.510 2.759 51.869 1.00 86.38 506 GLU A N 1
ATOM 4076 C CA . GLU A 1 506 ? -24.973 2.886 51.837 1.00 86.38 506 GLU A CA 1
ATOM 4077 C C . GLU A 1 506 ? -25.597 2.108 50.672 1.00 86.38 506 GLU A C 1
ATOM 4079 O O . GLU A 1 506 ? -26.588 1.412 50.867 1.00 86.38 506 GLU A O 1
ATOM 4084 N N . MET A 1 507 ? -24.993 2.163 49.478 1.00 88.94 507 MET A N 1
ATOM 4085 C CA . MET A 1 507 ? -25.467 1.391 48.320 1.00 88.94 507 MET A CA 1
ATOM 4086 C C . MET A 1 507 ? -25.256 -0.112 48.519 1.00 88.94 507 MET A C 1
ATOM 4088 O O . MET A 1 507 ? -26.105 -0.904 48.122 1.00 88.94 507 MET A O 1
ATOM 4092 N N . LEU A 1 508 ? -24.178 -0.505 49.206 1.00 90.44 508 LEU A N 1
ATOM 4093 C CA . LEU A 1 508 ? -23.963 -1.894 49.608 1.00 90.44 508 LEU A CA 1
ATOM 4094 C C . LEU A 1 508 ? -25.004 -2.376 50.630 1.00 90.44 508 LEU A C 1
ATOM 4096 O O . LEU A 1 508 ? -25.489 -3.497 50.528 1.00 90.44 508 LEU A O 1
ATOM 4100 N N . SER A 1 509 ? -25.372 -1.540 51.602 1.00 88.62 509 SER A N 1
ATOM 4101 C CA . SER A 1 509 ? -26.437 -1.870 52.556 1.00 88.62 509 SER A CA 1
ATOM 4102 C C . SER A 1 509 ? -27.792 -2.004 51.858 1.00 88.62 509 SER A C 1
ATOM 4104 O O . SER A 1 509 ? -28.496 -2.987 52.077 1.00 88.62 509 SER A O 1
ATOM 4106 N N . ASN A 1 510 ? -28.114 -1.083 50.943 1.00 90.00 510 ASN A N 1
ATOM 4107 C CA . ASN A 1 510 ? -29.315 -1.181 50.114 1.00 90.00 510 ASN A CA 1
ATOM 4108 C C . ASN A 1 510 ? -29.315 -2.465 49.269 1.00 90.00 510 ASN A C 1
ATOM 4110 O O . ASN A 1 510 ? -30.360 -3.084 49.125 1.00 90.00 510 ASN A O 1
ATOM 4114 N N . PHE A 1 511 ? -28.158 -2.891 48.747 1.00 91.38 511 PHE A N 1
ATOM 4115 C CA . PHE A 1 511 ? -28.039 -4.151 48.011 1.00 91.38 511 PHE A CA 1
ATOM 4116 C C . PHE A 1 511 ? -28.398 -5.362 48.883 1.00 91.38 511 PHE A C 1
ATOM 4118 O O . PHE A 1 511 ? -29.181 -6.216 48.470 1.00 91.38 511 PHE A O 1
ATOM 4125 N N . TYR A 1 512 ? -27.881 -5.427 50.111 1.00 91.19 512 TYR A N 1
ATOM 4126 C CA . TYR A 1 512 ? -28.256 -6.488 51.046 1.00 91.19 512 TYR A CA 1
ATOM 4127 C C . TYR A 1 512 ? -29.736 -6.429 51.444 1.00 91.19 512 TYR A C 1
ATOM 4129 O O . TYR A 1 512 ? -30.367 -7.475 51.575 1.00 91.19 512 TYR A O 1
ATOM 4137 N N . ASP A 1 513 ? -30.319 -5.233 51.564 1.00 89.00 513 ASP A N 1
ATOM 4138 C CA . ASP A 1 513 ? -31.762 -5.085 51.773 1.00 89.00 513 ASP A CA 1
ATOM 4139 C C . ASP A 1 513 ? -32.572 -5.600 50.570 1.00 89.00 513 ASP A C 1
ATOM 4141 O O . ASP A 1 513 ? -33.533 -6.347 50.742 1.00 89.00 513 ASP A O 1
ATOM 4145 N N . THR A 1 514 ? -32.160 -5.287 49.336 1.00 90.12 514 THR A N 1
ATOM 4146 C CA . THR A 1 514 ? -32.793 -5.861 48.137 1.00 90.12 514 THR A CA 1
ATOM 4147 C C . THR A 1 514 ? -32.649 -7.379 48.089 1.00 90.12 514 THR A C 1
ATOM 4149 O O . THR A 1 514 ? -33.615 -8.058 47.757 1.00 90.12 514 THR A O 1
ATOM 4152 N N . CYS A 1 515 ? -31.503 -7.927 48.514 1.00 89.06 515 CYS A N 1
ATOM 4153 C CA . CYS A 1 515 ? -31.326 -9.374 48.636 1.00 89.06 515 CYS A CA 1
ATOM 4154 C C . CYS A 1 515 ? -32.328 -9.972 49.632 1.00 89.06 515 CYS A C 1
ATOM 4156 O O . CYS A 1 515 ? -32.954 -10.984 49.333 1.00 89.06 515 CYS A O 1
ATOM 4158 N N . ALA A 1 516 ? -32.516 -9.337 50.792 1.00 89.06 516 ALA A N 1
ATOM 4159 C CA . ALA A 1 516 ? -33.470 -9.792 51.798 1.00 89.06 516 ALA A CA 1
ATOM 4160 C C . ALA A 1 516 ? -34.921 -9.740 51.298 1.00 89.06 516 ALA A C 1
ATOM 4162 O O . ALA A 1 516 ? -35.682 -10.668 51.555 1.00 89.06 516 ALA A O 1
ATOM 4163 N N . LYS A 1 517 ? -35.301 -8.689 50.559 1.00 88.19 517 LYS A N 1
ATOM 4164 C CA . LYS A 1 517 ? -36.641 -8.568 49.962 1.00 88.19 517 LYS A CA 1
ATOM 4165 C C . LYS A 1 517 ? -36.913 -9.672 48.946 1.00 88.19 517 LYS A C 1
ATOM 4167 O O . LYS A 1 517 ? -37.924 -10.349 49.071 1.00 88.19 517 LYS A O 1
ATOM 4172 N N . VAL A 1 518 ? -35.981 -9.915 48.023 1.00 88.44 518 VAL A N 1
ATOM 4173 C CA . VAL A 1 518 ? -36.096 -10.992 47.023 1.00 88.44 518 VAL A CA 1
ATOM 4174 C C . VAL A 1 518 ? -36.214 -12.364 47.699 1.00 88.44 518 VAL A C 1
ATOM 4176 O O . VAL A 1 518 ? -37.072 -13.162 47.335 1.00 88.44 518 VAL A O 1
ATOM 4179 N N . GLU A 1 519 ? -35.414 -12.638 48.736 1.00 88.19 519 GLU A N 1
ATOM 4180 C CA . GLU A 1 519 ? -35.498 -13.896 49.499 1.00 88.19 519 GLU A CA 1
ATOM 4181 C C . GLU A 1 519 ? -36.856 -14.101 50.188 1.00 88.19 519 GLU A C 1
ATOM 4183 O O . GLU A 1 519 ? -37.319 -15.237 50.293 1.00 88.19 519 GLU A O 1
ATOM 4188 N N . ILE A 1 520 ? -37.506 -13.025 50.641 1.00 87.44 520 ILE A N 1
ATOM 4189 C CA . ILE A 1 520 ? -38.829 -13.076 51.280 1.00 87.44 520 ILE A CA 1
ATOM 4190 C C . ILE A 1 520 ? -39.938 -13.217 50.233 1.00 87.44 520 ILE A C 1
ATOM 4192 O O . ILE A 1 520 ? -40.777 -14.107 50.350 1.00 87.44 520 ILE A O 1
ATOM 4196 N N . GLU A 1 521 ? -39.950 -12.348 49.222 1.00 85.12 521 GLU A N 1
ATOM 4197 C CA . GLU A 1 521 ? -41.059 -12.221 48.271 1.00 85.12 521 GLU A CA 1
ATOM 4198 C C . GLU A 1 521 ? -41.107 -13.374 47.263 1.00 85.12 521 GLU A C 1
ATOM 4200 O O . GLU A 1 521 ? -42.189 -13.897 46.992 1.00 85.12 521 GLU A O 1
ATOM 4205 N N . GLU A 1 522 ? -39.953 -13.805 46.745 1.00 83.31 522 GLU A N 1
ATOM 4206 C CA . GLU A 1 522 ? -39.885 -14.846 45.713 1.00 83.31 522 GLU A CA 1
ATOM 4207 C C . GLU A 1 522 ? -39.664 -16.249 46.296 1.00 83.31 522 GLU A C 1
ATOM 4209 O O . GLU A 1 522 ? -40.228 -17.220 45.794 1.00 83.31 522 GLU A O 1
ATOM 4214 N N . TYR A 1 523 ? -38.859 -16.376 47.360 1.00 82.88 523 TYR A N 1
ATOM 4215 C CA . TYR A 1 523 ? -38.394 -17.681 47.862 1.00 82.88 523 TYR A CA 1
ATOM 4216 C C . TYR A 1 523 ? -38.933 -18.068 49.244 1.00 82.88 523 TYR A C 1
ATOM 4218 O O . TYR A 1 523 ? -38.673 -19.188 49.691 1.00 82.88 523 TYR A O 1
ATOM 4226 N N . GLN A 1 524 ? -39.646 -17.171 49.937 1.00 84.50 524 GLN A N 1
ATOM 4227 C CA . GLN A 1 524 ? -40.154 -17.382 51.303 1.00 84.50 524 GLN A CA 1
ATOM 4228 C C . GLN A 1 524 ? -39.063 -17.862 52.290 1.00 84.50 524 GLN A C 1
ATOM 4230 O O . GLN A 1 524 ? -39.331 -18.597 53.250 1.00 84.50 524 GLN A O 1
ATOM 4235 N N . ASN A 1 525 ? -37.803 -17.469 52.055 1.00 87.62 525 ASN A N 1
ATOM 4236 C CA . ASN A 1 525 ? -36.641 -17.887 52.835 1.00 87.62 525 ASN A CA 1
ATOM 4237 C C . ASN A 1 525 ? -36.226 -16.799 53.834 1.00 87.62 525 ASN A C 1
ATOM 4239 O O . ASN A 1 525 ? -35.288 -16.025 53.629 1.00 87.62 525 ASN A O 1
ATOM 4243 N N . TYR A 1 526 ? -36.939 -16.775 54.955 1.00 87.62 526 TYR A N 1
ATOM 4244 C CA . TYR A 1 526 ? -36.744 -15.803 56.028 1.00 87.62 526 TYR A CA 1
ATOM 4245 C C . TYR A 1 526 ? -35.380 -15.923 56.731 1.00 87.62 526 TYR A C 1
ATOM 4247 O O . TYR A 1 526 ? -34.842 -14.919 57.192 1.00 87.62 526 TYR A O 1
ATOM 4255 N N . GLU A 1 527 ? -34.778 -17.115 56.768 1.00 88.50 527 GLU A N 1
ATOM 4256 C CA . GLU A 1 527 ? -33.461 -17.352 57.380 1.00 88.50 527 GLU A CA 1
ATOM 4257 C C . GLU A 1 527 ? -32.341 -16.660 56.591 1.00 88.50 527 GLU A C 1
ATOM 4259 O O . GLU A 1 527 ? -31.509 -15.947 57.160 1.00 88.50 527 GLU A O 1
ATOM 4264 N N . LYS A 1 528 ? -32.344 -16.809 55.258 1.00 87.75 528 LYS A N 1
ATOM 4265 C CA . LYS A 1 528 ? -31.393 -16.112 54.378 1.00 87.75 528 LYS A CA 1
ATOM 4266 C C . LYS A 1 528 ? -31.628 -14.608 54.364 1.00 87.75 528 LYS A C 1
ATOM 4268 O O . LYS A 1 528 ? -30.661 -13.846 54.369 1.00 87.75 528 LYS A O 1
ATOM 4273 N N . ALA A 1 529 ? -32.889 -14.177 54.399 1.00 89.44 529 ALA A N 1
ATOM 4274 C CA . ALA A 1 529 ? -33.229 -12.764 54.510 1.00 89.44 529 ALA A CA 1
ATOM 4275 C C . ALA A 1 529 ? -32.692 -12.148 55.813 1.00 89.44 529 ALA A C 1
ATOM 4277 O O . ALA A 1 529 ? -32.107 -11.066 55.788 1.00 89.44 529 ALA A O 1
ATOM 4278 N N . LEU A 1 530 ? -32.803 -12.860 56.940 1.00 90.00 530 LEU A N 1
ATOM 4279 C CA . LEU A 1 530 ? -32.240 -12.441 58.225 1.00 90.00 530 LEU A CA 1
ATOM 4280 C C . LEU A 1 530 ? -30.710 -12.332 58.171 1.00 90.00 530 LEU A C 1
ATOM 4282 O O . LEU A 1 530 ? -30.144 -11.357 58.670 1.00 90.00 530 LEU A O 1
ATOM 4286 N N . ALA A 1 531 ? -30.027 -13.292 57.540 1.00 89.88 531 ALA A N 1
ATOM 4287 C CA . ALA A 1 531 ? -28.579 -13.225 57.341 1.00 89.88 531 ALA A CA 1
ATOM 4288 C C . ALA A 1 531 ? -28.172 -12.004 56.490 1.00 89.88 531 ALA A C 1
ATOM 4290 O O . ALA A 1 531 ? -27.265 -11.264 56.870 1.00 89.88 531 ALA A O 1
ATOM 4291 N N . ALA A 1 532 ? -28.885 -11.736 55.391 1.00 90.12 532 ALA A N 1
ATOM 4292 C CA . ALA A 1 532 ? -28.640 -10.570 54.541 1.00 90.12 532 ALA A CA 1
ATOM 4293 C C . ALA A 1 532 ? -28.881 -9.240 55.281 1.00 90.12 532 ALA A C 1
ATOM 4295 O O . ALA A 1 532 ? -28.074 -8.319 55.165 1.00 90.12 532 ALA A O 1
ATOM 4296 N N . LEU A 1 533 ? -29.936 -9.135 56.098 1.00 90.44 533 LEU A N 1
ATOM 4297 C CA . LEU A 1 533 ? -30.212 -7.938 56.905 1.00 90.44 533 LEU A CA 1
ATOM 4298 C C . LEU A 1 533 ? -29.151 -7.693 57.988 1.00 90.44 533 LEU A C 1
ATOM 4300 O O . LEU A 1 533 ? -28.790 -6.541 58.238 1.00 90.44 533 LEU A O 1
ATOM 4304 N N . ASN A 1 534 ? -28.615 -8.752 58.602 1.00 90.56 534 ASN A N 1
ATOM 4305 C CA . ASN A 1 534 ? -27.482 -8.637 59.524 1.00 90.56 534 ASN A CA 1
ATOM 4306 C C . ASN A 1 534 ? -26.243 -8.066 58.823 1.00 90.56 534 ASN A C 1
ATOM 4308 O O . ASN A 1 534 ? -25.622 -7.133 59.333 1.00 90.56 534 ASN A O 1
ATOM 4312 N N . GLU A 1 535 ? -25.915 -8.560 57.629 1.00 90.25 535 GLU A N 1
ATOM 4313 C CA . GLU A 1 535 ? -24.817 -8.008 56.826 1.00 90.25 535 GLU A CA 1
ATOM 4314 C C . GLU A 1 535 ? -25.080 -6.546 56.425 1.00 90.25 535 GLU A C 1
ATOM 4316 O O . GLU A 1 535 ? -24.183 -5.702 56.522 1.00 90.25 535 GLU A O 1
ATOM 4321 N N . ALA A 1 536 ? -26.323 -6.199 56.068 1.00 89.88 536 ALA A N 1
ATOM 4322 C CA . ALA A 1 536 ? -26.726 -4.821 55.781 1.00 89.88 536 ALA A CA 1
ATOM 4323 C C . ALA A 1 536 ? -26.457 -3.879 56.969 1.00 89.88 536 ALA A C 1
ATOM 4325 O O . ALA A 1 536 ? -25.957 -2.767 56.771 1.00 89.88 536 ALA A O 1
ATOM 4326 N N . LEU A 1 537 ? -26.754 -4.324 58.197 1.00 88.00 537 LEU A N 1
ATOM 4327 C CA . LEU A 1 537 ? -26.491 -3.588 59.437 1.00 88.00 537 LEU A CA 1
ATOM 4328 C C . LEU A 1 537 ? -24.992 -3.468 59.732 1.00 88.00 537 LEU A C 1
ATOM 4330 O O . LEU A 1 537 ? -24.516 -2.362 60.001 1.00 88.00 537 LEU A O 1
ATOM 4334 N N . LEU A 1 538 ? -24.233 -4.562 59.614 1.00 88.81 538 LEU A N 1
ATOM 4335 C CA . LEU A 1 538 ? -22.779 -4.576 59.824 1.00 88.81 538 LEU A CA 1
ATOM 4336 C C . LEU A 1 538 ? -22.053 -3.591 58.896 1.00 88.81 538 LEU A C 1
ATOM 4338 O O . LEU A 1 538 ? -21.093 -2.924 59.297 1.00 88.81 538 LEU A O 1
ATOM 4342 N N . VAL A 1 539 ? -22.506 -3.468 57.647 1.00 87.94 539 VAL A N 1
ATOM 4343 C CA . VAL A 1 539 ? -21.966 -2.498 56.684 1.00 87.94 539 VAL A CA 1
ATOM 4344 C C . VAL A 1 539 ? -22.278 -1.056 57.099 1.00 87.94 539 VAL A C 1
ATOM 4346 O O . VAL A 1 539 ? -21.393 -0.198 57.031 1.00 87.94 539 VAL A O 1
ATOM 4349 N N . LEU A 1 540 ? -23.494 -0.778 57.579 1.00 85.00 540 LEU A N 1
ATOM 4350 C CA . LEU A 1 540 ? -23.874 0.555 58.063 1.00 85.00 540 LEU A CA 1
ATOM 4351 C C . LEU A 1 540 ? -23.151 0.943 59.358 1.00 85.00 540 LEU A C 1
ATOM 4353 O O . LEU A 1 540 ? -22.855 2.119 59.568 1.00 85.00 540 LEU A O 1
ATOM 4357 N N . GLU A 1 541 ? -22.828 -0.003 60.237 1.00 84.19 541 GLU A N 1
ATOM 4358 C CA . GLU A 1 541 ? -22.022 0.258 61.440 1.00 84.19 541 GLU A CA 1
ATOM 4359 C C . GLU A 1 541 ? -20.601 0.712 61.106 1.00 84.19 541 GLU A C 1
ATOM 4361 O O . GLU A 1 541 ? -20.055 1.602 61.761 1.00 84.19 541 GLU A O 1
ATOM 4366 N N . LYS A 1 542 ? -20.031 0.173 60.025 1.00 82.44 542 LYS A N 1
ATOM 4367 C CA . LYS A 1 542 ? -18.723 0.589 59.501 1.00 82.44 542 LYS A CA 1
ATOM 4368 C C . LYS A 1 542 ? -18.764 1.969 58.832 1.00 82.44 542 LYS A C 1
ATOM 4370 O O . LYS A 1 542 ? -17.713 2.583 58.639 1.00 82.44 542 LYS A O 1
ATOM 4375 N N . SER A 1 543 ? -19.946 2.480 58.485 1.00 76.88 543 SER A N 1
ATOM 4376 C CA . SER A 1 543 ? -20.103 3.780 57.832 1.00 76.88 543 SER A CA 1
ATOM 4377 C C . SER A 1 543 ? -20.081 4.935 58.849 1.00 76.88 543 SER A C 1
ATOM 4379 O O . SER A 1 543 ? -20.997 5.117 59.643 1.00 76.88 543 SER A O 1
ATOM 4381 N N . LYS A 1 544 ? -19.000 5.730 58.838 1.00 64.38 544 LYS A N 1
ATOM 4382 C CA . LYS A 1 544 ? -18.823 6.945 59.669 1.00 64.38 544 LYS A CA 1
ATOM 4383 C C . LYS A 1 544 ? -18.936 8.233 58.830 1.00 64.38 544 LYS A C 1
ATOM 4385 O O . LYS A 1 544 ? -18.089 9.118 58.918 1.00 64.38 544 LYS A O 1
ATOM 4390 N N . GLY A 1 545 ? -19.911 8.270 57.917 1.00 62.22 545 GLY A N 1
ATOM 4391 C CA . GLY A 1 545 ? -20.043 9.289 56.865 1.00 62.22 545 GLY A CA 1
ATOM 4392 C C . GLY A 1 545 ? -20.791 10.571 57.265 1.00 62.22 545 GLY A C 1
ATOM 4393 O O . GLY A 1 545 ? -21.283 10.703 58.378 1.00 62.22 545 GLY A O 1
ATOM 4394 N N . LYS A 1 546 ? -20.895 11.514 56.312 1.00 60.47 546 LYS A N 1
ATOM 4395 C CA . LYS A 1 546 ? -21.492 12.862 56.464 1.00 60.47 546 LYS A CA 1
ATOM 4396 C C . LYS A 1 546 ? -23.005 12.880 56.772 1.00 60.47 546 LYS A C 1
ATOM 4398 O O . LYS A 1 546 ? -23.509 13.920 57.178 1.00 60.47 546 LYS A O 1
ATOM 4403 N N . HIS A 1 547 ? -23.710 11.756 56.616 1.00 65.44 547 HIS A N 1
ATOM 4404 C CA . HIS A 1 547 ? -25.157 11.613 56.841 1.00 65.44 547 HIS A CA 1
ATOM 4405 C C . HIS A 1 547 ? -25.469 10.737 58.062 1.00 65.44 547 HIS A C 1
ATOM 4407 O O . HIS A 1 547 ? -26.201 9.756 57.963 1.00 65.44 547 HIS A O 1
ATOM 4413 N N . VAL A 1 548 ? -24.894 11.075 59.220 1.00 72.69 548 VAL A N 1
ATOM 4414 C CA . VAL A 1 548 ? -25.031 10.277 60.454 1.00 72.69 548 VAL A CA 1
ATOM 4415 C C . VAL A 1 548 ? -26.501 10.020 60.807 1.00 72.69 548 VAL A C 1
ATOM 4417 O O . VAL A 1 548 ? -26.864 8.879 61.055 1.00 72.69 548 VAL A O 1
ATOM 4420 N N . THR A 1 549 ? -27.362 11.038 60.719 1.00 75.81 549 THR A N 1
ATOM 4421 C CA . THR A 1 549 ? -28.794 10.933 61.052 1.00 75.81 549 THR A CA 1
ATOM 4422 C C . THR A 1 549 ? -29.555 9.970 60.139 1.00 75.81 549 THR A C 1
ATOM 4424 O O . THR A 1 549 ? -30.229 9.070 60.627 1.00 75.81 549 THR A O 1
ATOM 4427 N N . SER A 1 550 ? -29.385 10.088 58.819 1.00 78.62 550 SER A N 1
ATOM 4428 C CA . SER A 1 550 ? -30.032 9.196 57.844 1.00 78.62 550 SER A CA 1
ATOM 4429 C C . SER A 1 550 ? -29.549 7.743 57.972 1.00 78.62 550 SER A C 1
ATOM 4431 O O . SER A 1 550 ? -30.325 6.802 57.803 1.00 78.62 550 SER A O 1
ATOM 4433 N N . ILE A 1 551 ? -28.272 7.543 58.318 1.00 80.25 551 ILE A N 1
ATOM 4434 C CA . ILE A 1 551 ? -27.708 6.216 58.597 1.00 80.25 551 ILE A CA 1
ATOM 4435 C C . ILE A 1 551 ? -28.299 5.638 59.892 1.00 80.25 551 ILE A C 1
ATOM 4437 O O . ILE A 1 551 ? -28.609 4.448 59.936 1.00 80.25 551 ILE A O 1
ATOM 4441 N N . GLU A 1 552 ? -28.472 6.453 60.936 1.00 83.25 552 GLU A N 1
ATOM 4442 C CA . GLU A 1 552 ? -29.088 6.046 62.207 1.00 83.25 552 GLU A CA 1
ATOM 4443 C C . GLU A 1 552 ? -30.549 5.610 62.007 1.00 83.25 552 GLU A C 1
ATOM 4445 O O . GLU A 1 552 ? -30.940 4.543 62.475 1.00 83.25 552 GLU A O 1
ATOM 4450 N N . GLU A 1 553 ? -31.333 6.383 61.250 1.00 84.31 553 GLU A N 1
ATOM 4451 C CA . GLU A 1 553 ? -32.728 6.071 60.906 1.00 84.31 553 GLU A CA 1
ATOM 4452 C C . GLU A 1 553 ? -32.845 4.774 60.093 1.00 84.31 553 GLU A C 1
ATOM 4454 O O . GLU A 1 553 ? -33.691 3.923 60.366 1.00 84.31 553 GLU A O 1
ATOM 4459 N N . LYS A 1 554 ? -31.951 4.559 59.120 1.00 84.06 554 LYS A N 1
ATOM 4460 C CA . LYS A 1 554 ? -31.901 3.287 58.384 1.00 84.06 554 LYS A CA 1
ATOM 4461 C C . LYS A 1 554 ? -31.524 2.116 59.288 1.00 84.06 554 LYS A C 1
ATOM 4463 O O . LYS A 1 554 ? -32.077 1.029 59.137 1.00 84.06 554 LYS A O 1
ATOM 4468 N N . LYS A 1 555 ? -30.610 2.312 60.244 1.00 85.62 555 LYS A N 1
ATOM 4469 C CA . LYS A 1 555 ? -30.246 1.273 61.220 1.00 85.62 555 LYS A CA 1
ATOM 4470 C C . LYS A 1 555 ? -31.421 0.910 62.117 1.00 85.62 555 LYS A C 1
ATOM 4472 O O . LYS A 1 555 ? -31.645 -0.277 62.333 1.00 85.62 555 LYS A O 1
ATOM 4477 N N . THR A 1 556 ? -32.160 1.886 62.645 1.00 87.50 556 THR A N 1
ATOM 4478 C CA . THR A 1 556 ? -33.338 1.605 63.482 1.00 87.50 556 THR A CA 1
ATOM 4479 C C . THR A 1 556 ? -34.416 0.884 62.678 1.00 87.50 556 THR A C 1
ATOM 4481 O O . THR A 1 556 ? -34.965 -0.107 63.159 1.00 87.50 556 THR A O 1
ATOM 4484 N N . PHE A 1 557 ? -34.636 1.290 61.426 1.00 87.75 557 PHE A N 1
ATOM 4485 C CA . PHE A 1 557 ? -35.556 0.620 60.509 1.00 87.75 557 PHE A CA 1
ATOM 4486 C C . PHE A 1 557 ? -35.167 -0.844 60.234 1.00 87.75 557 PHE A C 1
ATOM 4488 O O . PHE A 1 557 ? -35.991 -1.746 60.390 1.00 87.75 557 PHE A O 1
ATOM 4495 N N . LEU A 1 558 ? -33.904 -1.110 59.884 1.00 87.38 558 LEU A N 1
ATOM 4496 C CA . LEU A 1 558 ? -33.421 -2.472 59.626 1.00 87.38 558 LEU A CA 1
ATOM 4497 C C . LEU A 1 558 ? -33.431 -3.343 60.891 1.00 87.38 558 LEU A C 1
ATOM 4499 O O . LEU A 1 558 ? -33.824 -4.504 60.814 1.00 87.38 558 LEU A O 1
ATOM 4503 N N . LYS A 1 559 ? -33.076 -2.789 62.062 1.00 88.62 559 LYS A N 1
ATOM 4504 C CA . LYS A 1 559 ? -33.176 -3.497 63.352 1.00 88.62 559 LYS A CA 1
ATOM 4505 C C . LYS A 1 559 ? -34.611 -3.909 63.656 1.00 88.62 559 LYS A C 1
ATOM 4507 O O . LYS A 1 559 ? -34.838 -5.051 64.041 1.00 88.62 559 LYS A O 1
ATOM 4512 N N . ARG A 1 560 ? -35.583 -3.021 63.417 1.00 88.12 560 ARG A N 1
ATOM 4513 C CA . ARG A 1 560 ? -36.998 -3.343 63.624 1.00 88.12 560 ARG A CA 1
ATOM 4514 C C . ARG A 1 560 ? -37.470 -4.471 62.708 1.00 88.12 560 ARG A C 1
ATOM 4516 O O . ARG A 1 560 ? -38.165 -5.374 63.164 1.00 88.12 560 ARG A O 1
ATOM 4523 N N . ARG A 1 561 ? -37.071 -4.454 61.433 1.00 88.75 561 ARG A N 1
ATOM 4524 C CA . ARG A 1 561 ? -37.390 -5.541 60.491 1.00 88.75 561 ARG A CA 1
ATOM 4525 C C . ARG A 1 561 ? -36.762 -6.863 60.913 1.00 88.75 561 ARG A C 1
ATOM 4527 O O . ARG A 1 561 ? -37.430 -7.890 60.859 1.00 88.75 561 ARG A O 1
ATOM 4534 N N . LEU A 1 562 ? -35.520 -6.826 61.390 1.00 89.69 562 LEU A N 1
ATOM 4535 C CA . LEU A 1 562 ? -34.827 -8.000 61.907 1.00 89.69 562 LEU A CA 1
ATOM 4536 C C . LEU A 1 562 ? -35.560 -8.596 63.115 1.00 89.69 562 LEU A C 1
ATOM 4538 O O . LEU A 1 562 ? -35.826 -9.789 63.113 1.00 89.69 562 LEU A O 1
ATOM 4542 N N . GLU A 1 563 ? -35.972 -7.778 64.090 1.00 88.88 563 GLU A N 1
ATOM 4543 C CA . GLU A 1 563 ? -36.767 -8.234 65.244 1.00 88.88 563 GLU A CA 1
ATOM 4544 C C . GLU A 1 563 ? -38.055 -8.959 64.826 1.00 88.88 563 GLU A C 1
ATOM 4546 O O . GLU A 1 563 ? -38.406 -9.983 65.411 1.00 88.88 563 GLU A O 1
ATOM 4551 N N . LEU A 1 564 ? -38.770 -8.429 63.830 1.00 88.38 564 LEU A N 1
ATOM 4552 C CA . LEU A 1 564 ? -40.015 -9.022 63.336 1.00 88.38 564 LEU A CA 1
ATOM 4553 C C . LEU A 1 564 ? -39.765 -10.343 62.598 1.00 88.38 564 LEU A C 1
ATOM 4555 O O . LEU A 1 564 ? -40.493 -11.309 62.825 1.00 88.38 564 LEU A O 1
ATOM 4559 N N . ILE A 1 565 ? -38.720 -10.410 61.768 1.00 88.69 565 ILE A N 1
ATOM 4560 C CA . ILE A 1 565 ? -38.342 -11.637 61.055 1.00 88.69 565 ILE A CA 1
ATOM 4561 C C . ILE A 1 565 ? -37.874 -12.716 62.034 1.00 88.69 565 ILE A C 1
ATOM 4563 O O . ILE A 1 565 ? -38.327 -13.852 61.923 1.00 88.69 565 ILE A O 1
ATOM 4567 N N . THR A 1 566 ? -37.050 -12.376 63.030 1.00 89.81 566 THR A N 1
ATOM 4568 C CA . THR A 1 566 ? -36.617 -13.326 64.069 1.00 89.81 566 THR A CA 1
ATOM 4569 C C . THR A 1 566 ? -37.816 -13.911 64.807 1.00 89.81 566 THR A C 1
ATOM 4571 O O . THR A 1 566 ? -37.940 -15.127 64.881 1.00 89.81 566 THR A O 1
ATOM 4574 N N . LYS A 1 567 ? -38.760 -13.067 65.253 1.00 88.44 567 LYS A N 1
ATOM 4575 C CA . LYS A 1 567 ? -39.993 -13.539 65.905 1.00 88.44 567 LYS A CA 1
ATOM 4576 C C . LYS A 1 567 ? -40.790 -14.492 65.019 1.00 88.44 567 LYS A C 1
ATOM 4578 O O . LYS A 1 567 ? -41.317 -15.480 65.512 1.00 88.44 567 LYS A O 1
ATOM 4583 N N . PHE A 1 568 ? -40.884 -14.215 63.720 1.00 87.94 568 PHE A N 1
ATOM 4584 C CA . PHE A 1 568 ? -41.597 -15.092 62.793 1.00 87.94 568 PHE A CA 1
ATOM 4585 C C . PHE A 1 568 ? -40.899 -16.449 62.604 1.00 87.94 568 PHE A C 1
ATOM 4587 O O . PHE A 1 568 ? -41.566 -17.482 62.565 1.00 87.94 568 PHE A O 1
ATOM 4594 N N . ILE A 1 569 ? -39.565 -16.471 62.545 1.00 88.25 569 ILE A N 1
ATOM 4595 C CA . ILE A 1 569 ? -38.779 -17.714 62.489 1.00 88.25 569 ILE A CA 1
ATOM 4596 C C . ILE A 1 569 ? -38.925 -18.512 63.796 1.00 88.25 569 ILE A C 1
ATOM 4598 O O . ILE A 1 569 ? -39.139 -19.726 63.752 1.00 88.25 569 ILE A O 1
ATOM 4602 N N . ASP A 1 570 ? -38.885 -17.844 64.950 1.00 87.56 570 ASP A N 1
ATOM 4603 C CA . ASP A 1 570 ? -39.098 -18.464 66.264 1.00 87.56 570 ASP A CA 1
ATOM 4604 C C . ASP A 1 570 ? -40.499 -19.095 66.361 1.00 87.56 570 ASP A C 1
ATOM 4606 O O . ASP A 1 570 ? -40.663 -20.212 66.852 1.00 87.56 570 ASP A O 1
ATOM 4610 N N . ILE A 1 571 ? -41.520 -18.435 65.808 1.00 87.06 571 ILE A N 1
ATOM 4611 C CA . ILE A 1 571 ? -42.878 -18.989 65.735 1.00 87.06 571 ILE A CA 1
ATOM 4612 C C . ILE A 1 571 ? -42.938 -20.204 64.810 1.00 87.06 571 ILE A C 1
ATOM 4614 O O . ILE A 1 571 ? -43.540 -21.218 65.158 1.00 87.06 571 ILE A O 1
ATOM 4618 N N . ARG A 1 572 ? -42.295 -20.142 63.640 1.00 85.06 572 ARG A N 1
ATOM 4619 C CA . ARG A 1 572 ? -42.272 -21.261 62.688 1.00 85.06 572 ARG A CA 1
ATOM 4620 C C . ARG A 1 572 ? -41.556 -22.488 63.257 1.00 85.06 572 ARG A C 1
ATOM 4622 O O . ARG A 1 572 ? -41.968 -23.608 62.969 1.00 85.06 572 ARG A O 1
ATOM 4629 N N . SER A 1 573 ? -40.505 -22.282 64.047 1.00 86.44 573 SER A N 1
ATOM 4630 C CA . SER A 1 573 ? -39.743 -23.363 64.682 1.00 86.44 573 SER A CA 1
ATOM 4631 C C . SER A 1 573 ? -40.443 -23.964 65.904 1.00 86.44 573 SER A C 1
ATOM 4633 O O . SER A 1 573 ? -40.357 -25.171 66.091 1.00 86.44 573 SER A O 1
ATOM 4635 N N . SER A 1 574 ? -41.178 -23.162 66.682 1.00 86.94 574 SER A N 1
ATOM 4636 C CA . SER A 1 574 ? -41.956 -23.622 67.848 1.00 86.94 574 SER A CA 1
ATOM 4637 C C . SER A 1 574 ? -43.327 -24.220 67.507 1.00 86.94 574 SER A C 1
ATOM 4639 O O . SER A 1 574 ? -43.906 -24.929 68.328 1.00 86.94 574 SER A O 1
ATOM 4641 N N . TYR A 1 575 ? -43.835 -23.994 66.290 1.00 86.81 575 TYR A N 1
ATOM 4642 C CA . TYR A 1 575 ? -45.144 -24.484 65.840 1.00 86.81 575 TYR A CA 1
ATOM 4643 C C . TYR A 1 575 ? -45.396 -25.994 66.048 1.00 86.81 575 TYR A C 1
ATOM 4645 O O . TYR A 1 575 ? -46.509 -26.343 66.443 1.00 86.81 575 TYR A O 1
ATOM 4653 N N . PRO A 1 576 ? -44.429 -26.910 65.818 1.00 83.56 576 PRO A N 1
ATOM 4654 C CA . PRO A 1 576 ? -44.637 -28.338 66.068 1.00 83.56 576 PRO A CA 1
ATOM 4655 C C . PRO A 1 576 ? -44.843 -28.686 67.550 1.00 83.56 576 PRO A C 1
ATOM 4657 O O . PRO A 1 576 ? -45.510 -29.677 67.844 1.00 83.56 576 PRO A O 1
ATOM 4660 N N . ASP A 1 577 ? -44.285 -27.886 68.463 1.00 84.69 577 ASP A N 1
ATOM 4661 C CA . ASP A 1 577 ? -44.290 -28.153 69.904 1.00 84.69 577 ASP A CA 1
ATOM 4662 C C . ASP A 1 577 ? -45.522 -27.552 70.603 1.00 84.69 577 ASP A C 1
ATOM 4664 O O . ASP A 1 577 ? -46.094 -28.174 71.501 1.00 84.69 577 ASP A O 1
ATOM 4668 N N . SER A 1 578 ? -45.956 -26.351 70.200 1.00 86.12 578 SER A N 1
ATOM 4669 C CA . SER A 1 578 ? -47.098 -25.645 70.803 1.00 86.12 578 SER A CA 1
ATOM 4670 C C . SER A 1 578 ? -47.930 -24.864 69.768 1.00 86.12 578 SER A C 1
ATOM 4672 O O . SER A 1 578 ? -47.917 -23.630 69.744 1.00 86.12 578 SER A O 1
ATOM 4674 N N . PRO A 1 579 ? -48.733 -25.555 68.936 1.00 83.38 579 PRO A N 1
ATOM 4675 C CA . PRO A 1 579 ? -49.367 -24.951 67.764 1.00 83.38 579 PRO A CA 1
ATOM 4676 C C . PRO A 1 579 ? -50.348 -23.819 68.110 1.00 83.38 579 PRO A C 1
ATOM 4678 O O . PRO A 1 579 ? -50.317 -22.782 67.453 1.00 83.38 579 PRO A O 1
ATOM 4681 N N . ASP A 1 580 ? -51.158 -23.958 69.165 1.00 83.31 580 ASP A N 1
ATOM 4682 C CA . ASP A 1 580 ? -52.134 -22.926 69.556 1.00 83.31 580 ASP A CA 1
ATOM 4683 C C . ASP A 1 580 ? -51.438 -21.632 70.032 1.00 83.31 580 ASP A C 1
ATOM 4685 O O . ASP A 1 580 ? -51.827 -20.527 69.658 1.00 83.31 580 ASP A O 1
ATOM 4689 N N . GLN A 1 581 ? -50.332 -21.760 70.780 1.00 84.62 581 GLN A N 1
ATOM 4690 C CA . GLN A 1 581 ? -49.541 -20.609 71.238 1.00 84.62 581 GLN A CA 1
ATOM 4691 C C . GLN A 1 581 ? -48.827 -19.910 70.076 1.00 84.62 581 GLN A C 1
ATOM 4693 O O . GLN A 1 581 ? -48.756 -18.681 70.043 1.00 84.62 581 GLN A O 1
ATOM 4698 N N . SER A 1 582 ? -48.316 -20.674 69.107 1.00 84.50 582 SER A N 1
ATOM 4699 C CA . SER A 1 582 ? -47.700 -20.131 67.895 1.00 84.50 582 SER A CA 1
ATOM 4700 C C . SER A 1 582 ? -48.707 -19.339 67.050 1.00 84.50 582 SER A C 1
ATOM 4702 O O . SER A 1 582 ? -48.354 -18.290 66.511 1.00 84.50 582 SER A O 1
ATOM 4704 N N . ILE A 1 583 ? -49.972 -19.775 66.976 1.00 87.06 583 ILE A N 1
ATOM 4705 C CA . ILE A 1 583 ? -51.038 -19.034 66.282 1.00 87.06 583 ILE A CA 1
ATOM 4706 C C . ILE A 1 583 ? -51.432 -17.754 67.026 1.00 87.06 583 ILE A C 1
ATOM 4708 O O . ILE A 1 583 ? -51.549 -16.706 66.386 1.00 87.06 583 ILE A O 1
ATOM 4712 N N . ASP A 1 584 ? -51.553 -17.786 68.355 1.00 85.75 584 ASP A N 1
ATOM 4713 C CA . ASP A 1 584 ? -51.779 -16.574 69.156 1.00 85.75 584 ASP A CA 1
ATOM 4714 C C . ASP A 1 584 ? -50.657 -15.545 68.943 1.00 85.75 584 ASP A C 1
ATOM 4716 O O . ASP A 1 584 ? -50.906 -14.348 68.776 1.00 85.75 584 ASP A O 1
ATOM 4720 N N . GLN A 1 585 ? -49.406 -16.007 68.863 1.00 85.62 585 GLN A N 1
ATOM 4721 C CA . GLN A 1 585 ? -48.258 -15.154 68.555 1.00 85.62 585 GLN A CA 1
ATOM 4722 C C . GLN A 1 585 ? -48.285 -14.612 67.116 1.00 85.62 585 GLN A C 1
ATOM 4724 O O . GLN A 1 585 ? -47.958 -13.440 66.912 1.00 85.62 585 GLN A O 1
ATOM 4729 N N . CYS A 1 586 ? -48.723 -15.398 66.123 1.00 85.25 586 CYS A N 1
ATOM 4730 C CA . CYS A 1 586 ? -48.965 -14.906 64.760 1.00 85.25 586 CYS A CA 1
ATOM 4731 C C . CYS A 1 586 ? -50.027 -13.796 64.730 1.00 85.25 586 CYS A C 1
ATOM 4733 O O . CYS A 1 586 ? -49.835 -12.781 64.059 1.00 85.25 586 CYS A O 1
ATOM 4735 N N . LEU A 1 587 ? -51.130 -13.956 65.468 1.00 84.94 587 LEU A N 1
ATOM 4736 C CA . LEU A 1 587 ? -52.197 -12.953 65.562 1.00 84.94 587 LEU A CA 1
ATOM 4737 C C . LEU A 1 587 ? -51.711 -11.666 66.239 1.00 84.94 587 LEU A C 1
ATOM 4739 O O . LEU A 1 587 ? -52.044 -10.568 65.792 1.00 84.94 587 LEU A O 1
ATOM 4743 N N . LEU A 1 588 ? -50.873 -11.780 67.273 1.00 86.44 588 LEU A N 1
ATOM 4744 C CA . LEU A 1 588 ? -50.224 -10.627 67.902 1.00 86.44 588 LEU A CA 1
ATOM 4745 C C . LEU A 1 588 ? -49.280 -9.896 66.938 1.00 86.44 588 LEU A C 1
ATOM 4747 O O . LEU A 1 588 ? -49.266 -8.667 66.927 1.00 86.44 588 LEU A O 1
ATOM 4751 N N . LEU A 1 589 ? -48.530 -10.624 66.105 1.00 86.44 589 LEU A N 1
ATOM 4752 C CA . LEU A 1 589 ? -47.675 -10.038 65.066 1.00 86.44 589 LEU A CA 1
ATOM 4753 C C . LEU A 1 589 ? -48.481 -9.303 63.993 1.00 86.44 589 LEU A C 1
ATOM 4755 O O . LEU A 1 589 ? -48.088 -8.211 63.593 1.00 86.44 589 LEU A O 1
ATOM 4759 N N . LEU A 1 590 ? -49.622 -9.848 63.558 1.00 84.56 590 LEU A N 1
ATOM 4760 C CA . LEU A 1 590 ? -50.487 -9.215 62.552 1.00 84.56 590 LEU A CA 1
ATOM 4761 C C . LEU A 1 590 ? -51.022 -7.838 62.970 1.00 84.56 590 LEU A C 1
ATOM 4763 O O . LEU A 1 590 ? -51.333 -7.027 62.089 1.00 84.56 590 LEU A O 1
ATOM 4767 N N . ASN A 1 591 ? -51.092 -7.578 64.279 1.00 84.75 591 ASN A N 1
ATOM 4768 C CA . ASN A 1 591 ? -51.484 -6.293 64.858 1.00 84.75 591 ASN A CA 1
ATOM 4769 C C . ASN A 1 591 ? -50.348 -5.251 64.873 1.00 84.75 591 ASN A C 1
ATOM 4771 O O . ASN A 1 591 ? -50.608 -4.090 65.194 1.00 84.75 591 ASN A O 1
ATOM 4775 N N . ASP A 1 592 ? -49.101 -5.619 64.547 1.00 84.75 592 ASP A N 1
ATOM 4776 C CA . ASP A 1 592 ? -48.003 -4.651 64.449 1.00 84.75 592 ASP A CA 1
ATOM 4777 C C . ASP A 1 592 ? -48.211 -3.737 63.219 1.00 84.75 592 ASP A C 1
ATOM 4779 O O . ASP A 1 592 ? -48.315 -4.240 62.095 1.00 84.75 592 ASP A O 1
ATOM 4783 N N . PRO A 1 593 ? -48.237 -2.396 63.382 1.00 79.81 593 PRO A N 1
ATOM 4784 C CA . PRO A 1 593 ? -48.484 -1.469 62.275 1.00 79.81 593 PRO A CA 1
ATOM 4785 C C . PRO A 1 593 ? -47.427 -1.508 61.161 1.00 79.81 593 PRO A C 1
ATOM 4787 O O . PRO A 1 593 ? -47.682 -1.010 60.069 1.00 79.81 593 PRO A O 1
ATOM 4790 N N . HIS A 1 594 ? -46.238 -2.062 61.423 1.00 79.19 594 HIS A N 1
ATOM 4791 C CA . HIS A 1 594 ? -45.106 -2.071 60.490 1.00 79.19 594 HIS A CA 1
ATOM 4792 C C . HIS A 1 594 ? -44.821 -3.468 59.924 1.00 79.19 594 HIS A C 1
ATOM 4794 O O . HIS A 1 594 ? -43.790 -3.662 59.278 1.00 79.19 594 HIS A O 1
ATOM 4800 N N . ILE A 1 595 ? -45.705 -4.448 60.138 1.00 82.56 595 ILE A N 1
ATOM 4801 C CA . ILE A 1 595 ? -45.457 -5.837 59.731 1.00 82.56 595 ILE A CA 1
ATOM 4802 C C . ILE A 1 595 ? -45.220 -5.996 58.226 1.00 82.56 595 ILE A C 1
ATOM 4804 O O . ILE A 1 595 ? -44.312 -6.726 57.834 1.00 82.56 595 ILE A O 1
ATOM 4808 N N . ASP A 1 596 ? -45.942 -5.236 57.398 1.00 80.50 596 ASP A N 1
ATOM 4809 C CA . ASP A 1 596 ? -45.826 -5.274 55.934 1.00 80.50 596 ASP A CA 1
ATOM 4810 C C . ASP A 1 596 ? -44.442 -4.803 55.432 1.00 80.50 596 ASP A C 1
ATOM 4812 O O . ASP A 1 596 ? -44.073 -5.050 54.289 1.00 80.50 596 ASP A O 1
ATOM 4816 N N . THR A 1 597 ? -43.636 -4.155 56.286 1.00 80.38 597 THR A N 1
ATOM 4817 C CA . THR A 1 597 ? -42.261 -3.750 55.941 1.00 80.38 597 THR A CA 1
ATOM 4818 C C . THR A 1 597 ? -41.235 -4.872 56.106 1.00 80.38 597 THR A C 1
ATOM 4820 O O . THR A 1 597 ? -40.142 -4.795 55.543 1.00 80.38 597 THR A O 1
ATOM 4823 N N . ALA A 1 598 ? -41.544 -5.895 56.905 1.00 81.12 598 ALA A N 1
ATOM 4824 C CA . ALA A 1 598 ? -40.600 -6.936 57.312 1.00 81.12 598 ALA A CA 1
ATOM 4825 C C . ALA A 1 598 ? -41.012 -8.329 56.838 1.00 81.12 598 ALA A C 1
ATOM 4827 O O . ALA A 1 598 ? -40.151 -9.145 56.523 1.00 81.12 598 ALA A O 1
ATOM 4828 N N . LEU A 1 599 ? -42.314 -8.601 56.825 1.00 84.88 599 LEU A N 1
ATOM 4829 C CA . LEU A 1 599 ? -42.877 -9.915 56.582 1.00 84.88 599 LEU A CA 1
ATOM 4830 C C . LEU A 1 599 ? -43.929 -9.833 55.497 1.00 84.88 599 LEU A C 1
ATOM 4832 O O . LEU A 1 599 ? -44.670 -8.856 55.375 1.00 84.88 599 LEU A O 1
ATOM 4836 N N . ARG A 1 600 ? -44.051 -10.928 54.761 1.00 84.00 600 ARG A N 1
ATOM 4837 C CA . ARG A 1 600 ? -45.143 -11.096 53.830 1.00 84.00 600 ARG A CA 1
ATOM 4838 C C . ARG A 1 600 ? -46.390 -11.490 54.608 1.00 84.00 600 ARG A C 1
ATOM 4840 O O . ARG A 1 600 ? -46.518 -12.624 55.060 1.00 84.00 600 ARG A O 1
ATOM 4847 N N . THR A 1 601 ? -47.319 -10.555 54.783 1.00 84.19 601 THR A N 1
ATOM 4848 C CA . THR A 1 601 ? -48.510 -10.773 55.620 1.00 84.19 601 THR A CA 1
ATOM 4849 C C . THR A 1 601 ? -49.354 -11.962 55.172 1.00 84.19 601 THR A C 1
ATOM 4851 O O . THR A 1 601 ? -49.898 -12.668 56.020 1.00 84.19 601 THR A O 1
ATOM 4854 N N . GLY A 1 602 ? -49.395 -12.258 53.871 1.00 84.19 602 GLY A N 1
ATOM 4855 C CA . GLY A 1 602 ? -50.058 -13.454 53.354 1.00 84.19 602 GLY A CA 1
ATOM 4856 C C . GLY A 1 602 ? -49.469 -14.775 53.867 1.00 84.19 602 GLY A C 1
ATOM 4857 O O . GLY A 1 602 ? -50.235 -15.710 54.077 1.00 84.19 602 GLY A O 1
ATOM 4858 N N . ASP A 1 603 ? -48.168 -14.852 54.170 1.00 84.81 603 ASP A N 1
ATOM 4859 C CA . ASP A 1 603 ? -47.549 -16.070 54.717 1.00 84.81 603 ASP A CA 1
ATOM 4860 C C . ASP A 1 603 ? -47.989 -16.312 56.177 1.00 84.81 603 ASP A C 1
ATOM 4862 O O . ASP A 1 603 ? -48.234 -17.453 56.573 1.00 84.81 603 ASP A O 1
ATOM 4866 N N . LEU A 1 604 ? -48.179 -15.246 56.971 1.00 86.19 604 LEU A N 1
ATOM 4867 C CA . LEU A 1 604 ? -48.755 -15.353 58.322 1.00 86.19 604 LEU A CA 1
ATOM 4868 C C . LEU A 1 604 ? -50.209 -15.824 58.272 1.00 86.19 604 LEU A C 1
ATOM 4870 O O . LEU A 1 604 ? -50.591 -16.741 59.000 1.00 86.19 604 LEU A O 1
ATOM 4874 N N . TYR A 1 605 ? -51.019 -15.227 57.393 1.00 87.12 605 TYR A N 1
ATOM 4875 C CA . TYR A 1 605 ? -52.395 -15.678 57.195 1.00 87.12 605 TYR A CA 1
ATOM 4876 C C . TYR A 1 605 ? -52.441 -17.122 56.694 1.00 87.12 605 TYR A C 1
ATOM 4878 O O . TYR A 1 605 ? -53.273 -17.890 57.166 1.00 87.12 605 TYR A O 1
ATOM 4886 N N . ALA A 1 606 ? -51.529 -17.529 55.809 1.00 86.69 606 ALA A N 1
ATOM 4887 C CA . ALA A 1 606 ? -51.444 -18.905 55.338 1.00 86.69 606 ALA A CA 1
ATOM 4888 C C . ALA A 1 606 ? -51.185 -19.893 56.481 1.00 86.69 606 ALA A C 1
ATOM 4890 O O . ALA A 1 606 ? -51.834 -20.939 56.525 1.00 86.69 606 ALA A O 1
ATOM 4891 N N . MET A 1 607 ? -50.303 -19.560 57.431 1.00 86.19 607 MET A N 1
ATOM 4892 C CA . MET A 1 607 ? -50.073 -20.385 58.623 1.00 86.19 607 MET A CA 1
ATOM 4893 C C . MET A 1 607 ? -51.336 -20.510 59.488 1.00 86.19 607 MET A C 1
ATOM 4895 O O . MET A 1 607 ? -51.709 -21.621 59.863 1.00 86.19 607 MET A O 1
ATOM 4899 N N . ILE A 1 608 ? -52.034 -19.398 59.741 1.00 87.00 608 ILE A N 1
ATOM 4900 C CA . ILE A 1 608 ? -53.269 -19.372 60.544 1.00 87.00 608 ILE A CA 1
ATOM 4901 C C . ILE A 1 608 ? -54.387 -20.171 59.863 1.00 87.00 608 ILE A C 1
ATOM 4903 O O . ILE A 1 608 ? -55.014 -21.030 60.481 1.00 87.00 608 ILE A O 1
ATOM 4907 N N . ILE A 1 609 ? -54.616 -19.930 58.571 1.00 87.06 609 ILE A N 1
ATOM 4908 C CA . ILE A 1 609 ? -55.664 -20.594 57.788 1.00 87.06 609 ILE A CA 1
ATOM 4909 C C . ILE A 1 609 ? -55.385 -22.095 57.693 1.00 87.06 609 ILE A C 1
ATOM 4911 O O . ILE A 1 609 ? -56.301 -22.896 57.868 1.00 87.06 609 ILE A O 1
ATOM 4915 N N . THR A 1 610 ? -54.128 -22.489 57.468 1.00 85.88 610 THR A N 1
ATOM 4916 C CA . THR A 1 610 ? -53.744 -23.907 57.395 1.00 85.88 610 THR A CA 1
ATOM 4917 C C . THR A 1 610 ? -53.945 -24.613 58.736 1.00 85.88 610 THR A C 1
ATOM 4919 O O . THR A 1 610 ? -54.412 -25.749 58.751 1.00 85.88 610 THR A O 1
ATOM 4922 N N . HIS A 1 611 ? -53.660 -23.944 59.856 1.00 87.62 611 HIS A N 1
ATOM 4923 C CA . HIS A 1 611 ? -53.883 -24.495 61.192 1.00 87.62 611 HIS A CA 1
ATOM 4924 C C . HIS A 1 611 ? -55.373 -24.733 61.489 1.00 87.62 611 HIS A C 1
ATOM 4926 O O . HIS A 1 611 ? -55.752 -25.855 61.823 1.00 87.62 611 HIS A O 1
ATOM 4932 N N . TYR A 1 612 ? -56.233 -23.726 61.296 1.00 86.25 612 TYR A N 1
ATOM 4933 C CA . TYR A 1 612 ? -57.677 -23.877 61.530 1.00 86.25 612 TYR A CA 1
ATOM 4934 C C . TYR A 1 612 ? -58.328 -24.870 60.558 1.00 86.25 612 TYR A C 1
ATOM 4936 O O . TYR A 1 612 ? -59.190 -25.653 60.956 1.00 86.25 612 TYR A O 1
ATOM 4944 N N . ALA A 1 613 ? -57.871 -24.907 59.302 1.00 84.44 613 ALA A N 1
ATOM 4945 C CA . ALA A 1 613 ? -58.315 -25.909 58.339 1.00 84.44 613 ALA A CA 1
ATOM 4946 C C . ALA A 1 613 ? -57.922 -27.335 58.759 1.00 84.44 613 ALA A C 1
ATOM 4948 O O . ALA A 1 613 ? -58.712 -28.256 58.567 1.00 84.44 613 ALA A O 1
ATOM 4949 N N . TYR A 1 614 ? -56.741 -27.520 59.362 1.00 84.25 614 TYR A N 1
ATOM 4950 C CA . TYR A 1 614 ? -56.299 -28.813 59.893 1.00 84.25 614 TYR A CA 1
ATOM 4951 C C . TYR A 1 614 ? -57.090 -29.243 61.138 1.00 84.25 614 TYR A C 1
ATOM 4953 O O . TYR A 1 614 ? -57.398 -30.422 61.289 1.00 84.25 614 TYR A O 1
ATOM 4961 N N . GLN A 1 615 ? -57.470 -28.300 62.006 1.00 84.50 615 GLN A N 1
ATOM 4962 C CA . GLN A 1 615 ? -58.329 -28.564 63.170 1.00 84.50 615 GLN A CA 1
ATOM 4963 C C . GLN A 1 615 ? -59.806 -28.824 62.803 1.00 84.50 615 GLN A C 1
ATOM 4965 O O . GLN A 1 615 ? -60.587 -29.227 63.663 1.00 84.50 615 GLN A O 1
ATOM 4970 N N . GLY A 1 616 ? -60.197 -28.620 61.539 1.00 77.81 616 GLY A N 1
ATOM 4971 C CA . GLY A 1 616 ? -61.573 -28.792 61.059 1.00 77.81 616 GLY A CA 1
ATOM 4972 C C . GLY A 1 616 ? -62.489 -27.590 61.319 1.00 77.81 616 GLY A C 1
ATOM 4973 O O . GLY A 1 616 ? -63.670 -27.634 60.968 1.00 77.81 616 GLY A O 1
ATOM 4974 N N . ASP A 1 617 ? -61.968 -26.495 61.882 1.00 85.75 617 ASP A N 1
ATOM 4975 C CA . ASP A 1 617 ? -62.704 -25.237 62.037 1.00 85.75 617 ASP A CA 1
ATOM 4976 C C . ASP A 1 617 ? -62.635 -24.416 60.741 1.00 85.75 617 ASP A C 1
ATOM 4978 O O . ASP A 1 617 ? -61.916 -23.421 60.589 1.00 85.75 617 ASP A O 1
ATOM 4982 N N . HIS A 1 618 ? -63.406 -24.870 59.755 1.00 84.75 618 HIS A N 1
ATOM 4983 C CA . HIS A 1 618 ? -63.457 -24.238 58.442 1.00 84.75 618 HIS A CA 1
ATOM 4984 C C . HIS A 1 618 ? -64.084 -22.832 58.485 1.00 84.75 618 HIS A C 1
ATOM 4986 O O . HIS A 1 618 ? -63.774 -22.009 57.623 1.00 84.75 618 HIS A O 1
ATOM 4992 N N . GLN A 1 619 ? -64.913 -22.515 59.492 1.00 83.12 619 GLN A N 1
ATOM 4993 C CA . GLN A 1 619 ? -65.531 -21.191 59.642 1.00 83.12 619 GLN A CA 1
ATOM 4994 C C . GLN A 1 619 ? -64.503 -20.127 60.043 1.00 83.12 619 GLN A C 1
ATOM 4996 O O . GLN A 1 619 ? -64.476 -19.049 59.440 1.00 83.12 619 GLN A O 1
ATOM 5001 N N . GLN A 1 620 ? -63.624 -20.427 61.005 1.00 84.50 620 GLN A N 1
ATOM 5002 C CA . GLN A 1 620 ? -62.530 -19.518 61.363 1.00 84.50 620 GLN A CA 1
ATOM 5003 C C . GLN A 1 620 ? -61.515 -19.386 60.228 1.00 84.50 620 GLN A C 1
ATOM 5005 O O . GLN A 1 620 ? -61.105 -18.271 59.899 1.00 84.50 620 GLN A O 1
ATOM 5010 N N . ALA A 1 621 ? -61.178 -20.487 59.550 1.00 84.31 621 ALA A N 1
ATOM 5011 C CA . ALA A 1 621 ? -60.309 -20.446 58.374 1.00 84.31 621 ALA A CA 1
ATOM 5012 C C . ALA A 1 621 ? -60.863 -19.499 57.285 1.00 84.31 621 ALA A C 1
ATOM 5014 O O . ALA A 1 621 ? -60.134 -18.659 56.755 1.00 84.31 621 ALA A O 1
ATOM 5015 N N . TYR A 1 622 ? -62.171 -19.556 57.005 1.00 84.62 622 TYR A N 1
ATOM 5016 C CA . TYR A 1 622 ? -62.840 -18.663 56.051 1.00 84.62 622 TYR A CA 1
ATOM 5017 C C . TYR A 1 622 ? -62.856 -17.196 56.492 1.00 84.62 622 TYR A C 1
ATOM 5019 O O . TYR A 1 622 ? -62.681 -16.289 55.672 1.00 84.62 622 TYR A O 1
ATOM 5027 N N . LYS A 1 623 ? -63.030 -16.939 57.792 1.00 88.56 623 LYS A N 1
ATOM 5028 C CA . LYS A 1 623 ? -62.953 -15.586 58.352 1.00 88.56 623 LYS A CA 1
ATOM 5029 C C . LYS A 1 623 ? -61.589 -14.955 58.064 1.00 88.56 623 LYS A C 1
ATOM 5031 O O . LYS A 1 623 ? -61.546 -13.842 57.541 1.00 88.56 623 LYS A O 1
ATOM 5036 N N . TYR A 1 624 ? -60.499 -15.677 58.321 1.00 87.50 624 TYR A N 1
ATOM 5037 C CA . TYR A 1 624 ? -59.144 -15.183 58.064 1.00 87.50 624 TYR A CA 1
ATOM 5038 C C . TYR A 1 624 ? -58.814 -15.058 56.568 1.00 87.50 624 TYR A C 1
ATOM 5040 O O . TYR A 1 624 ? -58.095 -14.136 56.188 1.00 87.50 624 TYR A O 1
ATOM 5048 N N . ILE A 1 625 ? -59.402 -15.885 55.691 1.00 84.19 625 ILE A N 1
ATOM 5049 C CA . ILE A 1 625 ? -59.328 -15.683 54.228 1.00 84.19 625 ILE A CA 1
ATOM 5050 C C . ILE A 1 625 ? -59.958 -14.340 53.828 1.00 84.19 625 ILE A C 1
ATOM 5052 O O . ILE A 1 625 ? -59.393 -13.595 53.024 1.00 84.19 625 ILE A O 1
ATOM 5056 N N . ASN A 1 626 ? -61.117 -13.999 54.395 1.00 84.62 626 ASN A N 1
ATOM 5057 C CA . ASN A 1 626 ? -61.771 -12.721 54.119 1.00 84.62 626 ASN A CA 1
ATOM 5058 C C . ASN A 1 626 ? -61.009 -11.531 54.713 1.00 84.62 626 ASN A C 1
ATOM 5060 O O . ASN A 1 626 ? -60.986 -10.465 54.102 1.00 84.62 626 ASN A O 1
ATOM 5064 N N . GLU A 1 627 ? -60.371 -11.692 55.873 1.00 85.69 627 GLU A N 1
ATOM 5065 C CA . GLU A 1 627 ? -59.480 -10.669 56.432 1.00 85.69 627 GLU A CA 1
ATOM 5066 C C . GLU A 1 627 ? -58.241 -10.449 55.551 1.00 85.69 627 GLU A C 1
ATOM 5068 O O . GLU A 1 627 ? -57.897 -9.297 55.277 1.00 85.69 627 GLU A O 1
ATOM 5073 N N . LEU A 1 628 ? -57.643 -11.515 55.007 1.00 85.00 628 LEU A N 1
ATOM 5074 C CA . LEU A 1 628 ? -56.561 -11.416 54.024 1.00 85.00 628 LEU A CA 1
ATOM 5075 C C . LEU A 1 628 ? -57.015 -10.669 52.758 1.00 85.00 628 LEU A C 1
ATOM 5077 O O . LEU A 1 628 ? -56.346 -9.725 52.345 1.00 85.00 628 LEU A O 1
ATOM 5081 N N . ARG A 1 629 ? -58.180 -11.012 52.187 1.00 84.25 629 ARG A N 1
ATOM 5082 C CA . ARG A 1 629 ? -58.752 -10.317 51.011 1.00 84.25 629 ARG A CA 1
ATOM 5083 C C . ARG A 1 629 ? -59.086 -8.848 51.279 1.00 84.25 629 ARG A C 1
ATOM 5085 O O . ARG A 1 629 ? -58.979 -8.023 50.377 1.00 84.25 629 ARG A O 1
ATOM 5092 N N . LYS A 1 630 ? -59.496 -8.507 52.504 1.00 85.19 630 LYS A N 1
ATOM 5093 C CA . LYS A 1 630 ? -59.733 -7.113 52.913 1.00 85.19 630 LYS A CA 1
ATOM 5094 C C . LYS A 1 630 ? -58.431 -6.326 53.022 1.00 85.19 630 LYS A C 1
ATOM 5096 O O . LYS A 1 630 ? -58.403 -5.162 52.638 1.00 85.19 630 LYS A O 1
ATOM 5101 N N . ARG A 1 631 ? -57.374 -6.942 53.560 1.00 82.56 631 ARG A N 1
ATOM 5102 C CA . ARG A 1 631 ? -56.063 -6.299 53.733 1.00 82.56 631 ARG A CA 1
ATOM 5103 C C . ARG A 1 631 ? -55.300 -6.185 52.412 1.00 82.56 631 ARG A C 1
ATOM 5105 O O . ARG A 1 631 ? -54.571 -5.219 52.223 1.00 82.56 631 ARG A O 1
ATOM 5112 N N . GLN A 1 632 ? -55.492 -7.135 51.501 1.00 81.19 632 GLN A N 1
ATOM 5113 C CA . GLN A 1 632 ? -54.911 -7.140 50.163 1.00 81.19 632 GLN A CA 1
ATOM 5114 C C . GLN A 1 632 ? -55.992 -7.519 49.122 1.00 81.19 632 GLN A C 1
ATOM 5116 O O . GLN A 1 632 ? -56.269 -8.704 48.901 1.00 81.19 632 GLN A O 1
ATOM 5121 N N . PRO A 1 633 ? -56.638 -6.522 48.486 1.00 78.12 633 PRO A N 1
ATOM 5122 C CA . PRO A 1 633 ? -57.628 -6.756 47.435 1.00 78.12 633 PRO A CA 1
ATOM 5123 C C . PRO A 1 633 ? -56.987 -7.421 46.207 1.00 78.12 633 PRO A C 1
ATOM 5125 O O . PRO A 1 633 ? -55.931 -6.988 45.757 1.00 78.12 633 PRO A O 1
ATOM 5128 N N . GLY A 1 634 ? -57.617 -8.466 45.658 1.00 72.81 634 GLY A N 1
ATOM 5129 C CA . GLY A 1 634 ? -57.115 -9.170 44.465 1.00 72.81 634 GLY A CA 1
ATOM 5130 C C . GLY A 1 634 ? -56.015 -10.211 44.722 1.00 72.81 634 GLY A C 1
ATOM 5131 O O . GLY A 1 634 ? -55.368 -10.660 43.781 1.00 72.81 634 GLY A O 1
ATOM 5132 N N . VAL A 1 635 ? -55.783 -10.617 45.977 1.00 80.62 635 VAL A N 1
ATOM 5133 C CA . VAL A 1 635 ? -54.779 -11.648 46.294 1.00 80.62 635 VAL A CA 1
ATOM 5134 C C . VAL A 1 635 ? -55.102 -12.988 45.655 1.00 80.62 635 VAL A C 1
ATOM 5136 O O . VAL A 1 635 ? -56.162 -13.573 45.895 1.00 80.62 635 VAL A O 1
ATOM 5139 N N . ASN A 1 636 ? -54.111 -13.532 44.951 1.00 80.88 636 ASN A N 1
ATOM 5140 C CA . ASN A 1 636 ? -54.128 -14.919 44.531 1.00 80.88 636 ASN A CA 1
ATOM 5141 C C . ASN A 1 636 ? -53.842 -15.846 45.728 1.00 80.88 636 ASN A C 1
ATOM 5143 O O . ASN A 1 636 ? -52.703 -15.990 46.177 1.00 80.88 636 ASN A O 1
ATOM 5147 N N . LEU A 1 637 ? -54.896 -16.472 46.256 1.00 79.38 637 LEU A N 1
ATOM 5148 C CA . LEU A 1 637 ? -54.829 -17.337 47.438 1.00 79.38 637 LEU A CA 1
ATOM 5149 C C . LEU A 1 637 ? -53.969 -18.590 47.217 1.00 79.38 637 LEU A C 1
ATOM 5151 O O . LEU A 1 637 ? -53.376 -19.086 48.175 1.00 79.38 637 LEU A O 1
ATOM 5155 N N . THR A 1 638 ? -53.853 -19.077 45.976 1.00 78.44 638 THR A N 1
ATOM 5156 C CA . THR A 1 638 ? -53.053 -20.273 45.654 1.00 78.44 638 THR A CA 1
ATOM 5157 C C . THR A 1 638 ? -51.549 -20.020 45.738 1.00 78.44 638 THR A C 1
ATOM 5159 O O . THR A 1 638 ? -50.783 -20.968 45.890 1.00 78.44 638 THR A O 1
ATOM 5162 N N . PHE A 1 639 ? -51.116 -18.753 45.718 1.00 77.94 639 PHE A N 1
ATOM 5163 C CA . PHE A 1 639 ? -49.715 -18.384 45.932 1.00 77.94 639 PHE A CA 1
ATOM 5164 C C . PHE A 1 639 ? -49.264 -18.657 47.379 1.00 77.94 639 PHE A C 1
ATOM 5166 O O . PHE A 1 639 ? -48.096 -18.941 47.639 1.00 77.94 639 PHE A O 1
ATOM 5173 N N . TYR A 1 640 ? -50.190 -18.556 48.332 1.00 80.38 640 TYR A N 1
ATOM 5174 C CA . TYR A 1 640 ? -49.905 -18.627 49.765 1.00 80.38 640 TYR A CA 1
ATOM 5175 C C . TYR A 1 640 ? -50.337 -19.953 50.388 1.00 80.38 640 TYR A C 1
ATOM 5177 O O . TYR A 1 640 ? -49.674 -20.484 51.276 1.00 80.38 640 TYR A O 1
ATOM 5185 N N . ILE A 1 641 ? -51.474 -20.486 49.942 1.00 82.75 641 ILE A N 1
ATOM 5186 C CA . ILE A 1 641 ? -52.138 -21.631 50.558 1.00 82.75 641 ILE A CA 1
ATOM 5187 C C . ILE A 1 641 ? -52.209 -22.758 49.534 1.00 82.75 641 ILE A C 1
ATOM 5189 O O . ILE A 1 641 ? -52.618 -22.558 48.390 1.00 82.75 641 ILE A O 1
ATOM 5193 N N . LYS A 1 642 ? -51.851 -23.974 49.960 1.00 83.50 642 LYS A N 1
ATOM 5194 C CA . LYS A 1 642 ? -51.955 -25.170 49.117 1.00 83.50 642 LYS A CA 1
ATOM 5195 C C . LYS A 1 642 ? -53.397 -25.368 48.647 1.00 83.50 642 LYS A C 1
ATOM 5197 O O . LYS A 1 642 ? -54.328 -25.312 49.451 1.00 83.50 642 LYS A O 1
ATOM 5202 N N . GLN A 1 643 ? -53.563 -25.703 47.369 1.00 81.06 643 GLN A N 1
ATOM 5203 C CA . GLN A 1 643 ? -54.874 -25.913 46.746 1.00 81.06 643 GLN A CA 1
ATOM 5204 C C . GLN A 1 643 ? -55.730 -26.948 47.495 1.00 81.06 643 GLN A C 1
ATOM 5206 O O . GLN A 1 643 ? -56.908 -26.716 47.727 1.00 81.06 643 GLN A O 1
ATOM 5211 N N . GLN A 1 644 ? -55.112 -28.013 48.015 1.00 80.75 644 GLN A N 1
ATOM 5212 C CA . GLN A 1 644 ? -55.785 -29.029 48.838 1.00 80.75 644 GLN A CA 1
ATOM 5213 C C . GLN A 1 644 ? -56.458 -28.450 50.096 1.00 80.75 644 GLN A C 1
ATOM 5215 O O . GLN A 1 644 ? -57.559 -28.862 50.463 1.00 80.75 644 GLN A O 1
ATOM 5220 N N . THR A 1 645 ? -55.812 -27.483 50.755 1.00 81.81 645 THR A N 1
ATOM 5221 C CA . THR A 1 645 ? -56.358 -26.814 51.941 1.00 81.81 645 THR A CA 1
ATOM 5222 C C . THR A 1 645 ? -57.539 -25.927 51.550 1.00 81.81 645 THR A C 1
ATOM 5224 O O . THR A 1 645 ? -58.569 -25.956 52.219 1.00 81.81 645 THR A O 1
ATOM 5227 N N . LEU A 1 646 ? -57.441 -25.202 50.430 1.00 81.19 646 LEU A N 1
ATOM 5228 C CA . LEU A 1 646 ? -58.544 -24.390 49.903 1.00 81.19 646 LEU A CA 1
ATOM 5229 C C . LEU A 1 646 ? -59.746 -25.258 49.503 1.00 81.19 646 LEU A C 1
ATOM 5231 O O . LEU A 1 646 ? -60.876 -24.939 49.866 1.00 81.19 646 LEU A O 1
ATOM 5235 N N . ASP A 1 647 ? -59.510 -26.398 48.853 1.00 80.38 647 ASP A N 1
ATOM 5236 C CA . ASP A 1 647 ? -60.556 -27.348 48.463 1.00 80.38 647 ASP A CA 1
ATOM 5237 C C . ASP A 1 647 ? -61.283 -27.944 49.675 1.00 80.38 647 ASP A C 1
ATOM 5239 O O . ASP A 1 647 ? -62.496 -28.158 49.627 1.00 80.38 647 ASP A O 1
ATOM 5243 N N . SER A 1 648 ? -60.567 -28.191 50.779 1.00 80.12 648 SER A N 1
ATOM 5244 C CA . SER A 1 648 ? -61.170 -28.678 52.028 1.00 80.12 648 SER A CA 1
ATOM 5245 C C . SER A 1 648 ? -62.142 -27.660 52.637 1.00 80.12 648 SER A C 1
ATOM 5247 O O . SER A 1 648 ? -63.243 -28.023 53.050 1.00 80.12 648 SER A O 1
ATOM 5249 N N . ILE A 1 649 ? -61.781 -26.375 52.600 1.00 80.31 649 ILE A N 1
ATOM 5250 C CA . ILE A 1 649 ? -62.611 -25.273 53.098 1.00 80.31 649 ILE A CA 1
ATOM 5251 C C . ILE A 1 649 ? -63.814 -25.054 52.165 1.00 80.31 649 ILE A C 1
ATOM 5253 O O . ILE A 1 649 ? -64.942 -24.912 52.641 1.00 80.31 649 ILE A O 1
ATOM 5257 N N . ASN A 1 650 ? -63.600 -25.110 50.845 1.00 81.38 650 ASN A N 1
ATOM 5258 C CA . ASN A 1 650 ? -64.651 -24.994 49.827 1.00 81.38 650 ASN A CA 1
ATOM 5259 C C . ASN A 1 650 ? -65.732 -26.069 49.995 1.00 81.38 650 ASN A C 1
ATOM 5261 O O . ASN A 1 650 ? -66.925 -25.760 49.993 1.00 81.38 650 ASN A O 1
ATOM 5265 N N . LYS A 1 651 ? -65.319 -27.328 50.203 1.00 77.75 651 LYS A N 1
ATOM 5266 C CA . LYS A 1 651 ? -66.232 -28.462 50.426 1.00 77.75 651 LYS A CA 1
ATOM 5267 C C . LYS A 1 651 ? -67.035 -28.330 51.719 1.00 77.75 651 LYS A C 1
ATOM 5269 O O . LYS A 1 651 ? -68.204 -28.699 51.732 1.00 77.75 651 LYS A O 1
ATOM 5274 N N . ALA A 1 652 ? -66.430 -27.814 52.787 1.00 73.69 652 ALA A N 1
ATOM 5275 C CA . ALA A 1 652 ? -67.090 -27.681 54.084 1.00 73.69 652 ALA A CA 1
ATOM 5276 C C . ALA A 1 652 ? -68.107 -26.526 54.142 1.00 73.69 652 ALA A C 1
ATOM 5278 O O . ALA A 1 652 ? -69.087 -26.614 54.878 1.00 73.69 652 ALA A O 1
ATOM 5279 N N . LEU A 1 653 ? -67.886 -25.450 53.379 1.00 76.50 653 LEU A N 1
ATOM 5280 C CA . LEU A 1 653 ? -68.701 -24.228 53.435 1.00 76.50 653 LEU A CA 1
ATOM 5281 C C . LEU A 1 653 ? -69.563 -23.979 52.189 1.00 76.50 653 LEU A C 1
ATOM 5283 O O . LEU A 1 653 ? -70.314 -23.008 52.171 1.00 76.50 653 LEU A O 1
ATOM 5287 N N . GLY A 1 654 ? -69.460 -24.815 51.151 1.00 65.50 654 GLY A N 1
ATOM 5288 C CA . GLY A 1 654 ? -70.221 -24.651 49.907 1.00 65.50 654 GLY A CA 1
ATOM 5289 C C . GLY A 1 654 ? -69.865 -23.371 49.142 1.00 65.50 654 GLY A C 1
ATOM 5290 O O . GLY A 1 654 ? -70.732 -22.762 48.525 1.00 65.50 654 GLY A O 1
ATOM 5291 N N . THR A 1 655 ? -68.604 -22.936 49.218 1.00 66.69 655 THR A N 1
ATOM 5292 C CA . THR A 1 655 ? -68.098 -21.704 48.584 1.00 66.69 655 THR A CA 1
ATOM 5293 C C . THR A 1 655 ? -66.938 -22.011 47.635 1.00 66.69 655 THR A C 1
ATOM 5295 O O . THR A 1 655 ? -66.304 -23.056 47.749 1.00 66.69 655 THR A O 1
ATOM 5298 N N . THR A 1 656 ? -66.658 -21.115 46.684 1.00 64.12 656 THR A N 1
ATOM 5299 C CA . THR A 1 656 ? -65.537 -21.219 45.733 1.00 64.12 656 THR A CA 1
ATOM 5300 C C . THR A 1 656 ? -64.449 -20.195 46.076 1.00 64.12 656 THR A C 1
ATOM 5302 O O . THR A 1 656 ? -64.577 -19.003 45.799 1.00 64.12 656 THR A O 1
ATOM 5305 N N . LEU A 1 657 ? -63.372 -20.643 46.726 1.00 59.78 657 LEU A N 1
ATOM 5306 C CA . LEU A 1 657 ? -62.236 -19.807 47.160 1.00 59.78 657 LEU A CA 1
ATOM 5307 C C . LEU A 1 657 ? -60.967 -19.997 46.308 1.00 59.78 657 LEU A C 1
ATOM 5309 O O . LEU A 1 657 ? -59.920 -19.469 46.669 1.00 59.78 657 LEU A O 1
ATOM 5313 N N . GLY A 1 658 ? -61.046 -20.719 45.189 1.00 45.00 658 GLY A N 1
ATOM 5314 C CA . GLY A 1 658 ? -59.970 -20.860 44.196 1.00 45.00 658 GLY A CA 1
ATOM 5315 C C . GLY A 1 658 ? -60.325 -20.127 42.901 1.00 45.00 658 GLY A C 1
ATOM 5316 O O . GLY A 1 658 ? -61.508 -20.005 42.600 1.00 45.00 658 GLY A O 1
ATOM 5317 N N . GLY A 1 659 ? -59.316 -19.602 42.201 1.00 40.25 659 GLY A N 1
ATOM 5318 C CA . GLY A 1 659 ? -59.468 -18.746 41.019 1.00 40.25 659 GLY A CA 1
ATOM 5319 C C . GLY A 1 659 ? -60.271 -19.349 39.862 1.00 40.25 659 GLY A C 1
ATOM 5320 O O . GLY A 1 659 ? -60.473 -20.559 39.790 1.00 40.25 659 GLY A O 1
ATOM 5321 N N . GLU A 1 660 ? -60.716 -18.435 39.000 1.00 32.94 660 GLU A N 1
ATOM 5322 C CA . GLU A 1 660 ? -61.383 -18.600 37.705 1.00 32.94 660 GLU A CA 1
ATOM 5323 C C . GLU A 1 660 ? -61.131 -19.960 37.034 1.00 32.94 660 GLU A C 1
ATOM 5325 O O . GLU A 1 660 ? -60.024 -20.289 36.609 1.00 32.94 660 GLU A O 1
ATOM 5330 N N . SER A 1 661 ? -62.200 -20.743 36.893 1.00 29.23 661 SER A N 1
ATOM 5331 C CA . SER A 1 661 ? -62.367 -21.562 35.699 1.00 29.23 661 SER A CA 1
ATOM 5332 C C . SER A 1 661 ? -62.498 -20.608 34.517 1.00 29.23 661 SER A C 1
ATOM 5334 O O . SER A 1 661 ? -63.396 -19.772 34.556 1.00 29.23 661 SER A O 1
ATOM 5336 N N . GLU A 1 662 ? -61.618 -20.751 33.527 1.00 35.09 662 GLU A N 1
ATOM 5337 C CA . GLU A 1 662 ? -61.695 -20.189 32.173 1.00 35.09 662 GLU A CA 1
ATOM 5338 C C . GLU A 1 662 ? -63.107 -19.699 31.800 1.00 35.09 662 GLU A C 1
ATOM 5340 O O . GLU A 1 662 ? -63.955 -20.472 31.341 1.00 35.09 662 GLU A O 1
ATOM 5345 N N . GLU A 1 663 ? -63.369 -18.406 31.998 1.00 28.81 663 GLU A N 1
ATOM 5346 C CA . GLU A 1 663 ? -64.451 -17.738 31.292 1.00 28.81 663 GLU A CA 1
ATOM 5347 C C . GLU A 1 663 ? -63.950 -17.500 29.870 1.00 28.81 663 GLU A C 1
ATOM 5349 O O . GLU A 1 663 ? -63.023 -16.736 29.615 1.00 28.81 663 GLU A O 1
ATOM 5354 N N . LYS A 1 664 ? -64.542 -18.256 28.946 1.00 29.72 664 LYS A N 1
ATOM 5355 C CA . LYS A 1 664 ? -64.516 -17.979 27.517 1.00 29.72 664 LYS A CA 1
ATOM 5356 C C . LYS A 1 664 ? -65.080 -16.577 27.296 1.00 29.72 664 LYS A C 1
ATOM 5358 O O . LYS A 1 664 ? -66.297 -16.406 27.317 1.00 29.72 664 LYS A O 1
ATOM 5363 N N . GLU A 1 665 ? -64.211 -15.607 27.056 1.00 28.52 665 GLU A N 1
ATOM 5364 C CA . GLU A 1 665 ? -64.595 -14.407 26.324 1.00 28.52 665 GLU A CA 1
ATOM 5365 C C . GLU A 1 665 ? -64.705 -14.785 24.842 1.00 28.52 665 GLU A C 1
ATOM 5367 O O . GLU A 1 665 ? -63.729 -15.112 24.166 1.00 28.52 665 GLU A O 1
ATOM 5372 N N . GLU A 1 666 ? -65.949 -14.825 24.368 1.00 30.59 666 GLU A N 1
ATOM 5373 C CA . GLU A 1 666 ? -66.280 -14.636 22.963 1.00 30.59 666 GLU A CA 1
ATOM 5374 C C . GLU A 1 666 ? -65.879 -13.202 22.586 1.00 30.59 666 GLU A C 1
ATOM 5376 O O . GLU A 1 666 ? -66.600 -12.256 22.899 1.00 30.59 666 GLU A O 1
ATOM 5381 N N . GLU A 1 667 ? -64.743 -13.034 21.908 1.00 31.20 667 GLU A N 1
ATOM 5382 C CA . GLU A 1 667 ? -64.531 -11.879 21.037 1.00 31.20 667 GLU A CA 1
ATOM 5383 C C . GLU A 1 667 ? -64.766 -12.297 19.583 1.00 31.20 667 GLU A C 1
ATOM 5385 O O . GLU A 1 667 ? -64.170 -13.234 19.048 1.00 31.20 667 GLU A O 1
ATOM 5390 N N . GLU A 1 668 ? -65.721 -11.596 18.980 1.00 29.77 668 GLU A N 1
ATOM 5391 C CA . GLU A 1 668 ? -66.169 -11.707 17.605 1.00 29.77 668 GLU A CA 1
ATOM 5392 C C . GLU A 1 668 ? -65.038 -11.369 16.622 1.00 29.77 668 GLU A C 1
ATOM 5394 O O . GLU A 1 668 ? -64.723 -10.209 16.363 1.00 29.77 668 GLU A O 1
ATOM 5399 N N . GLU A 1 669 ? -64.488 -12.393 15.975 1.00 30.67 669 GLU A N 1
ATOM 5400 C CA . GLU A 1 669 ? -63.784 -12.239 14.705 1.00 30.67 669 GLU A CA 1
ATOM 5401 C C . GLU A 1 669 ? -64.809 -12.078 13.571 1.00 30.67 669 GLU A C 1
ATOM 5403 O O . GLU A 1 669 ? -65.385 -13.056 13.089 1.00 30.67 669 GLU A O 1
ATOM 5408 N N . LYS A 1 670 ? -65.021 -10.840 13.107 1.00 31.05 670 LYS A N 1
ATOM 5409 C CA . LYS A 1 670 ? -65.430 -10.549 11.722 1.00 31.05 670 LYS A CA 1
ATOM 5410 C C . LYS A 1 670 ? -64.904 -9.195 11.247 1.00 31.05 670 LYS A C 1
ATOM 5412 O O . LYS A 1 670 ? -65.382 -8.154 11.684 1.00 31.05 670 LYS A O 1
ATOM 5417 N N . GLY A 1 671 ? -64.058 -9.242 10.215 1.00 28.02 671 GLY A N 1
ATOM 5418 C CA . GLY A 1 671 ? -64.082 -8.240 9.145 1.00 28.02 671 GLY A CA 1
ATOM 5419 C C . GLY A 1 671 ? -62.756 -7.568 8.802 1.00 28.02 671 GLY A C 1
ATOM 5420 O O . GLY A 1 671 ? -62.588 -6.384 9.071 1.00 28.02 671 GLY A O 1
ATOM 5421 N N . GLY A 1 672 ? -61.882 -8.296 8.108 1.00 26.81 672 GLY A N 1
ATOM 5422 C CA . GLY A 1 672 ? -60.824 -7.753 7.253 1.00 26.81 672 GLY A CA 1
ATOM 5423 C C . GLY A 1 672 ? -60.610 -8.708 6.081 1.00 26.81 672 GLY A C 1
ATOM 5424 O O . GLY A 1 672 ? -59.831 -9.646 6.193 1.00 26.81 672 GLY A O 1
ATOM 5425 N N . ASP A 1 673 ? -61.412 -8.515 5.035 1.00 29.91 673 ASP A N 1
ATOM 5426 C CA . ASP A 1 673 ? -61.434 -9.254 3.765 1.00 29.91 673 ASP A CA 1
ATOM 5427 C C . ASP A 1 673 ? -60.377 -8.708 2.780 1.00 29.91 673 ASP A C 1
ATOM 5429 O O . ASP A 1 673 ? -59.886 -7.594 2.962 1.00 29.91 673 ASP A O 1
ATOM 5433 N N . GLU A 1 674 ? -60.136 -9.487 1.720 1.00 32.62 674 GLU A N 1
ATOM 5434 C CA . GLU A 1 674 ? -59.227 -9.351 0.563 1.00 32.62 674 GLU A CA 1
ATOM 5435 C C . GLU A 1 674 ? -57.844 -10.024 0.746 1.00 32.62 674 GLU A C 1
ATOM 5437 O O . GLU A 1 674 ? -57.003 -9.571 1.511 1.00 32.62 674 GLU A O 1
ATOM 5442 N N . GLY A 1 675 ? -57.484 -11.133 0.085 1.00 28.19 675 GLY A N 1
ATOM 5443 C CA . GLY A 1 675 ? -58.045 -11.790 -1.101 1.00 28.19 675 GLY A CA 1
ATOM 5444 C C . GLY A 1 675 ? -57.236 -11.480 -2.369 1.00 28.19 675 GLY A C 1
ATOM 5445 O O . GLY A 1 675 ? -57.497 -10.496 -3.048 1.00 28.19 675 GLY A O 1
ATOM 5446 N N . SER A 1 676 ? -56.251 -12.325 -2.684 1.00 29.94 676 SER A N 1
ATOM 5447 C CA . SER A 1 676 ? -55.817 -12.752 -4.037 1.00 29.94 676 SER A CA 1
ATOM 5448 C C . SER A 1 676 ? -54.706 -13.792 -3.817 1.00 29.94 676 SER A C 1
ATOM 5450 O O . SER A 1 676 ? -53.700 -13.504 -3.180 1.00 29.94 676 SER A O 1
ATOM 5452 N N . ASP A 1 677 ? -54.931 -15.089 -4.026 1.00 28.84 677 ASP A N 1
ATOM 5453 C CA . ASP A 1 677 ? -55.130 -15.755 -5.322 1.00 28.84 677 ASP A CA 1
ATOM 5454 C C . ASP A 1 677 ? -54.013 -15.363 -6.304 1.00 28.84 677 ASP A C 1
ATOM 5456 O O . ASP A 1 677 ? -54.058 -14.298 -6.907 1.00 28.84 677 ASP A O 1
ATOM 5460 N N . ASP A 1 678 ? -52.943 -16.157 -6.394 1.00 30.17 678 ASP A N 1
ATOM 5461 C CA . ASP A 1 678 ? -52.949 -17.205 -7.409 1.00 30.17 678 ASP A CA 1
ATOM 5462 C C . ASP A 1 678 ? -51.795 -18.209 -7.249 1.00 30.17 678 ASP A C 1
ATOM 5464 O O . ASP A 1 678 ? -50.697 -17.930 -6.767 1.00 30.17 678 ASP A O 1
ATOM 5468 N N . SER A 1 679 ? -52.134 -19.411 -7.669 1.00 29.78 679 SER A N 1
ATOM 5469 C CA . SER A 1 679 ? -51.346 -20.624 -7.818 1.00 29.78 679 SER A CA 1
ATOM 5470 C C . SER A 1 679 ? -50.214 -20.525 -8.860 1.00 29.78 679 SER A C 1
ATOM 5472 O O . SER A 1 679 ? -50.265 -19.692 -9.758 1.00 29.78 679 SER A O 1
ATOM 5474 N N . ILE A 1 680 ? -49.199 -21.401 -8.764 1.00 32.47 680 ILE A N 1
ATOM 5475 C CA . ILE A 1 680 ? -48.761 -22.343 -9.826 1.00 32.47 680 ILE A CA 1
ATOM 5476 C C . ILE A 1 680 ? -47.469 -23.079 -9.408 1.00 32.47 680 ILE A C 1
ATOM 5478 O O . ILE A 1 680 ? -46.534 -22.515 -8.845 1.00 32.47 680 ILE A O 1
ATOM 5482 N N . GLU A 1 681 ? -47.497 -24.380 -9.688 1.00 30.12 681 GLU A N 1
ATOM 5483 C CA . GLU A 1 681 ? -46.486 -25.424 -9.531 1.00 30.12 681 GLU A CA 1
ATOM 5484 C C . GLU A 1 681 ? -45.163 -25.213 -10.297 1.00 30.12 681 GLU A C 1
ATOM 5486 O O . GLU A 1 681 ? -45.133 -24.585 -11.348 1.00 30.12 681 GLU A O 1
ATOM 5491 N N . GLU A 1 682 ? -44.129 -25.879 -9.760 1.00 29.98 682 GLU A N 1
ATOM 5492 C CA . GLU A 1 682 ? -42.978 -26.532 -10.417 1.00 29.98 682 GLU A CA 1
ATOM 5493 C C . GLU A 1 682 ? -42.085 -25.741 -11.401 1.00 29.98 682 GLU A C 1
ATOM 5495 O O . GLU A 1 682 ? -42.514 -25.184 -12.402 1.00 29.98 682 GLU A O 1
ATOM 5500 N N . VAL A 1 683 ? -40.764 -25.838 -11.221 1.00 29.64 683 VAL A N 1
ATOM 5501 C CA . VAL A 1 683 ? -39.929 -26.854 -11.894 1.00 29.64 683 VAL A CA 1
ATOM 5502 C C . VAL A 1 683 ? -38.471 -26.688 -11.446 1.00 29.64 683 VAL A C 1
ATOM 5504 O O . VAL A 1 683 ? -37.945 -25.591 -11.282 1.00 29.64 683 VAL A O 1
ATOM 5507 N N . VAL A 1 684 ? -37.863 -27.848 -11.229 1.00 34.44 684 VAL A N 1
ATOM 5508 C CA . VAL A 1 684 ? -36.438 -28.130 -11.083 1.00 34.44 684 VAL A CA 1
ATOM 5509 C C . VAL A 1 684 ? -35.661 -27.718 -12.340 1.00 34.44 684 VAL A C 1
ATOM 5511 O O . VAL A 1 684 ? -35.961 -28.222 -13.417 1.00 34.44 684 VAL A O 1
ATOM 5514 N N . ASP A 1 685 ? -34.645 -26.873 -12.173 1.00 35.81 685 ASP A N 1
ATOM 5515 C CA . ASP A 1 685 ? -33.259 -27.122 -12.616 1.00 35.81 685 ASP A CA 1
ATOM 5516 C C . ASP A 1 685 ? -32.290 -26.180 -11.882 1.00 35.81 685 ASP A C 1
ATOM 5518 O O . ASP A 1 685 ? -32.538 -24.949 -11.872 1.00 35.81 685 ASP A O 1
#

pLDDT: mean 79.78, std 14.01, range [26.81, 93.44]

Nearest PDB structures (foldseek):
  8bbg-assembly1_B  TM=4.103E-01  e=5.352E-39  Homo sapiens
  8hmf-assembly1_D  TM=4.497E-01  e=2.256E-29  Tetrahymena thermophila
  8bbf-assembly1_B  TM=7.316E-01  e=4.172E-20  Homo sapiens
  8ruy-assembly1_B  TM=4.805E-01  e=1.941E-27  Chlamydomonas reinhardtii
  8fgw-assembly1_E  TM=7.294E-01  e=2.866E-16  Homo sapiens

Foldseek 3Di:
DDDDDDDDDDDDDDDDDDPLCPLCPPPDPLQVVLLVQLVVCVVVVNLVRSCVSCVPDPRLSSLVSVLLVCLVVLVLVNPVPPSCVSCVVSLVLVSVLSSCLSVVVLVVSLVSCVPRVVVCNLVSLQSQLVVCVVVVVLVSNLVSCVRSVNNLPPNCVSCVVPLVVLVVCCVVVLDLSSLLSNLVSCVVVVVLVVSLVSCVSSVVLLSNLVSCVVVVVLVVLVVSCVVSLDLNSLQVSLVVLLPDPDPVSLVSSLVSCVSNVVLLVSLVSCLVVVVLVSNLVSLLSDALVSLQVSLVSQVVPPPRLVSSLVSCVSSVVLVVSLVSCVVVVVVVVLVVSLVVDALPDALVSLQVSLVVCVVVVVLVSSLVSCLSSVNLVVSLVSCQVSVPDQDPVNLVSSQDDDDPDDDPVNLVVNLVSLQSSLVSCVVVLVLQSSLVSCVVSVNLVVSLVSVLSVVPLVVLLVSLVVVLELVSLVSNLVSLLVDPCPVPVPSVVSNLVSCVSSVVLLVVLVSLCVVLVCCCPPPVNLVSSLVSLVVSLVSLVVDPDPCPPVSVVVNVLSVVLSVLSVLLVVLVVCCVVPVVVSLVSLVVSLPPPCNVVRHDNLLSLQSNLLVCLVVVVLVVSVVSLVVVCVVPPPDQNVVRHPPVSQVSSCVVPVDDPHDDDDDDDDDDDDDDDDDDDDDDDDDDD